Protein AF-0000000075965841 (afdb_homodimer)

Radius of gyration: 26.13 Å; Cα contacts (8 Å, |Δi|>4): 785; chains: 2; bounding box: 55×71×61 Å

Sequence (554 aa):
MKEPPGGSRPKDFFNLLATDGFYDHIVKETNAQAEEIFFHNPSPKARITQWKELAVGEFQIFLGLLFHMGTIRLNRLNDYWRKGKLFDLKCFSNFMARDRFQGILQALHFSRNPEENEPMPNDRLYKIRPLINLFHERMRTIYTPRKELCVDESRVLWRGRLIFRQFIKNKRHRYGLKVYMLTEPSGLVLKFIVYTGQADSEVVAQYNTFMGGIDLCDQLLSYYPCERKTMKWYKKLAIHIFQLMLINSFILYNMYSTRKISLYDFRLEIIDSLLPDMKEPPGGSRPKDFFNLLATDGFYDHIVKETNAQAEEIFFHNPSPKARITQWKELAVGEFQIFLGLLFHMGTIRLNRLNDYWRKGKLFDLKCFSNFMARDRFQGILQALHFSRNPEENEPMPNDRLYKIRPLINLFHERMRTIYTPRKELCVDESRVLWRGRLIFRQFIKNKRHRYGLKVYMLTEPSGLVLKFIVYTGQADSEVVAQYNTFMGGIDLCDQLLSYYPCERKTMKWYKKLAIHIFQLMLINSFILYNMYSTRKISLYDFRLEIIDSLLPD

Foldseek 3Di:
DLDDFPDLALQSLLCLQCDPVNLVQFLVQLQVQLVVVCVVDVDCPDLSVPDDRDDSLLVLLLLLVLQVCLVPPDQDLCQCVDDDDVGDNCVNCVFDHSSNSVSSQVSGWRADDDDPPDDDDPDPLRGQVNVQVSNLVSLVNHDDDDDDKAKDKDWDQALDPDPQFAQDPPDPSGTTWIKIFIAHLLLQTNHIDTDNVDCPVPVRPPGDHPVRNPVVVNVLCVSGPSADRPHDPSSNVSSVVSVSSQVNSLSVSCVPHPDHDDSVVSSVSNSVVSTDD/DLDDFPDLALQSLLCLQCDPVNLVQFLVQLQVQLVVVCVVDVDCPQLSVPDDRDDSLLVLLLLLVLQVCLVPPDQDLCQCVDDDDVGDNCVNCVFDHSSNSVSSQVSGWRADDDDPPDDDDPDPLRGQVNVQVSNLVSLVNHDDDDDAKAKDKDWDQALDPDPQFAQDPPDPSGTTWIKIFIAHLLLQTNHIDTCNVPCPVPVSPPGDHPVRNPVVVNVLCVSGPSADRPHDPSSNVSSVSSVSSQVNSLSVSCVPHPDHDDSVVSSVSNSVVSTDD

Secondary structure (DSSP, 8-state):
--S--SSSSHHHHHHHHS-HHHHHHHHHHHHHHHHHHHHH---TTSGGGG--PPPHHHHHHHHHHHHHHHHSB-SSGGGGG-BSSS-B-HHHHTTS-HHHHHHHHHH---SPPPPTTSPPPS-TTTTTHHHHHHHHHHHHHH----S--EEEEEEEE--S--TT-EE-TT-SS-EEEEEEEEE-TT--EEEEEE--SS---TGGGGS----HHHHHHHHHHHHS----TTS-HHHHHHHHHHHHHHHHHHHHHHHH-SS---HHHHHHHHHHHHS--/--S--SSSSHHHHHHHHS-HHHHHHHHHHHHHHHHHHHHH---TTSGGGG--PPPHHHHHHHHHHHHHHHHSB-SSGGGGG-BSSS-B-HHHHTTS-HHHHHHHHHH---SPPPPTTSPPPS-TTTTTHHHHHHHHHHHHHH----S--EEEEEEEE--S--TT-EE-TT-SS-EEEEEEEEE-TT--EEEEEE--SS---TGGGGS----HHHHHHHHHHHHS----TTS-HHHHHHHHHHHHHHHHHHHHHHHH-SS---HHHHHHHHHHHHS--

InterPro domains:
  IPR029526 PiggyBac transposable element-derived protein [PF13843] (10-200)

Solvent-accessible surface area (backbone atoms only — not comparable to full-atom values): 30794 Å² total; per-residue (Å²): 113,68,51,80,51,89,50,90,48,68,52,27,34,37,42,65,66,61,32,70,67,54,45,50,50,36,38,53,24,16,45,52,38,36,53,51,48,32,72,73,53,67,47,80,86,36,64,55,64,71,64,64,86,63,44,64,70,55,49,37,33,50,49,19,50,45,54,44,36,19,52,48,33,60,90,48,79,69,53,48,60,32,77,58,76,82,31,45,39,51,55,43,47,74,79,44,52,63,64,59,52,53,37,49,60,70,23,59,38,42,32,85,75,72,51,91,88,44,75,77,71,87,49,90,51,49,60,38,42,54,51,54,48,50,51,38,52,43,39,60,56,32,41,71,83,69,89,63,60,16,31,35,80,42,73,48,84,32,84,60,95,44,93,48,39,38,75,40,82,96,40,90,75,28,28,17,44,44,30,39,35,37,17,27,72,86,24,40,64,53,42,74,44,75,52,68,74,66,80,71,58,69,74,65,66,75,48,56,66,42,62,64,7,50,54,48,35,52,52,62,52,62,72,42,56,60,75,61,83,88,52,57,66,61,59,42,50,48,52,48,49,54,49,46,48,50,50,37,21,50,51,50,40,49,71,74,39,90,69,74,72,53,69,68,60,47,50,50,49,40,33,54,68,35,38,84,134,111,69,51,79,51,90,49,89,47,67,54,26,34,37,40,64,64,62,31,71,66,52,46,50,49,36,38,54,24,16,44,53,40,37,51,51,48,32,72,72,53,67,48,79,85,37,64,55,64,71,65,66,86,62,46,62,70,56,48,36,34,51,50,19,51,45,56,44,37,18,50,50,32,59,88,50,79,70,52,47,61,31,77,57,76,81,32,45,41,53,54,44,48,74,78,46,52,63,64,58,52,53,38,50,63,70,23,59,37,42,32,82,76,74,52,92,88,44,76,77,71,88,50,90,50,49,60,38,41,54,52,54,48,50,51,38,53,43,39,61,57,34,40,71,84,68,88,63,60,15,31,34,82,43,72,47,83,32,84,58,96,44,92,47,40,38,75,40,82,95,40,91,76,28,28,17,42,44,30,38,34,36,17,27,72,86,25,40,66,54,42,72,45,75,53,68,75,67,79,69,57,69,74,66,66,74,47,56,68,40,62,64,8,50,54,47,36,52,52,62,52,61,73,40,56,63,74,61,82,88,52,56,66,60,57,43,50,47,52,49,48,55,50,47,47,51,50,35,20,50,52,50,41,49,70,74,40,88,68,72,70,53,68,67,60,47,50,50,49,40,33,52,69,35,37,85,134

pLDDT: mean 81.38, std 17.44, range [35.22, 98.31]

Nearest PDB structures (foldseek):
  6x68-assembly1_C  TM=8.224E-01  e=6.409E-11  Trichoplusia ni
  6x68-assembly1_C  TM=8.155E-01  e=6.923E-11  Trichoplusia ni
  1mus-assembly1_A-2  TM=5.012E-01  e=1.831E+00  Escherichia coli

Structure (mmCIF, N/CA/C/O backbone):
data_AF-0000000075965841-model_v1
#
loop_
_entity.id
_entity.type
_entity.pdbx_description
1 polymer 'PiggyBac transposable element-derived protein domain-containing protein'
#
loop_
_atom_site.group_PDB
_atom_site.id
_atom_site.type_symbol
_atom_site.label_atom_id
_atom_site.label_alt_id
_atom_site.label_comp_id
_atom_site.label_asym_id
_atom_site.label_entity_id
_atom_site.label_seq_id
_atom_site.pdbx_PDB_ins_code
_atom_site.Cartn_x
_atom_site.Cartn_y
_atom_site.Cartn_z
_atom_site.occupancy
_atom_site.B_iso_or_equiv
_atom_site.auth_seq_id
_atom_site.auth_comp_id
_atom_site.auth_asym_id
_atom_site.auth_atom_id
_atom_site.pdbx_PDB_model_num
ATOM 1 N N . MET A 1 1 ? 22.891 -25.234 -8.875 1 85.88 1 MET A N 1
ATOM 2 C CA . MET A 1 1 ? 21.672 -25.344 -9.672 1 85.88 1 MET A CA 1
ATOM 3 C C . MET A 1 1 ? 21.719 -26.562 -10.562 1 85.88 1 MET A C 1
ATOM 5 O O . MET A 1 1 ? 22.719 -26.828 -11.227 1 85.88 1 MET A O 1
ATOM 9 N N . LYS A 1 2 ? 20.672 -27.406 -10.508 1 88.94 2 LYS A N 1
ATOM 10 C CA . LYS A 1 2 ? 20.578 -28.625 -11.305 1 88.94 2 LYS A CA 1
ATOM 11 C C . LYS A 1 2 ? 20.266 -28.312 -12.758 1 88.94 2 LYS A C 1
ATOM 13 O O . LYS A 1 2 ? 20.766 -28.984 -13.672 1 88.94 2 LYS A O 1
ATOM 18 N N . GLU A 1 3 ? 19.406 -27.359 -13.008 1 90.25 3 GLU A N 1
ATOM 19 C CA . GLU A 1 3 ? 18.984 -26.875 -14.328 1 90.25 3 GLU A CA 1
ATOM 20 C C . GLU A 1 3 ? 19.328 -25.406 -14.523 1 90.25 3 GLU A C 1
ATOM 22 O O . GLU A 1 3 ? 18.844 -24.547 -13.781 1 90.25 3 GLU A O 1
ATOM 27 N N . PRO A 1 4 ? 20.203 -25.156 -15.492 1 89.06 4 PRO A N 1
ATOM 28 C CA . PRO A 1 4 ? 20.562 -23.75 -15.711 1 89.06 4 PRO A CA 1
ATOM 29 C C . PRO A 1 4 ? 19.438 -22.953 -16.375 1 89.06 4 PRO A C 1
ATOM 31 O O . PRO A 1 4 ? 18.641 -23.5 -17.125 1 89.06 4 PRO A O 1
ATOM 34 N N . PRO A 1 5 ? 19.422 -21.672 -16.031 1 90.56 5 PRO A N 1
ATOM 35 C CA . PRO A 1 5 ? 18.438 -20.828 -16.703 1 90.56 5 PRO A CA 1
ATOM 36 C C . PRO A 1 5 ? 18.75 -20.625 -18.188 1 90.56 5 PRO A C 1
ATOM 38 O O . PRO A 1 5 ? 19.891 -20.828 -18.609 1 90.56 5 PRO A O 1
ATOM 41 N N . GLY A 1 6 ? 17.719 -20.406 -18.969 1 88.94 6 GLY A N 1
ATOM 42 C CA . GLY A 1 6 ? 17.891 -20.203 -20.406 1 88.94 6 GLY A CA 1
ATOM 43 C C . GLY A 1 6 ? 18.688 -18.969 -20.75 1 88.94 6 GLY A C 1
ATOM 44 O O . GLY A 1 6 ? 19.094 -18.781 -21.891 1 88.94 6 GLY A O 1
ATOM 45 N N . GLY A 1 7 ? 18.938 -18.078 -19.828 1 91.5 7 GLY A N 1
ATOM 46 C CA . GLY A 1 7 ? 19.672 -16.828 -20 1 91.5 7 GLY A CA 1
ATOM 47 C C . GLY A 1 7 ? 20.109 -16.234 -18.672 1 91.5 7 GLY A C 1
ATOM 48 O O . GLY A 1 7 ? 20.031 -16.875 -17.625 1 91.5 7 GLY A O 1
ATOM 49 N N . SER A 1 8 ? 20.641 -15.07 -18.812 1 91.88 8 SER A N 1
ATOM 50 C CA . SER A 1 8 ? 21.203 -14.445 -17.625 1 91.88 8 SER A CA 1
ATOM 51 C C . SER A 1 8 ? 20.312 -13.32 -17.109 1 91.88 8 SER A C 1
ATOM 53 O O . SER A 1 8 ? 20.672 -12.617 -16.172 1 91.88 8 SER A O 1
ATOM 55 N N . ARG A 1 9 ? 19.234 -13.203 -17.734 1 94.94 9 ARG A N 1
ATOM 56 C CA . ARG A 1 9 ? 18.328 -12.133 -17.328 1 94.94 9 ARG A CA 1
ATOM 57 C C . ARG A 1 9 ? 17.359 -12.609 -16.25 1 94.94 9 ARG A C 1
ATOM 59 O O . ARG A 1 9 ? 17.125 -13.805 -16.109 1 94.94 9 ARG A O 1
ATOM 66 N N . PRO A 1 10 ? 16.797 -11.695 -15.492 1 96.5 10 PRO A N 1
ATOM 67 C CA . PRO A 1 10 ? 15.859 -12.047 -14.414 1 96.5 10 PRO A CA 1
ATOM 68 C C . PRO A 1 10 ? 14.711 -12.93 -14.898 1 96.5 10 PRO A C 1
ATOM 70 O O . PRO A 1 10 ? 14.352 -13.906 -14.234 1 96.5 10 PRO A O 1
ATOM 73 N N . LYS A 1 11 ? 14.18 -12.602 -16.047 1 96.5 11 LYS A N 1
ATOM 74 C CA . LYS A 1 11 ? 13.055 -13.359 -16.578 1 96.5 11 LYS A CA 1
ATOM 75 C C . LYS A 1 11 ? 13.422 -14.828 -16.797 1 96.5 11 LYS A C 1
ATOM 77 O O . LYS A 1 11 ? 12.57 -15.711 -16.656 1 96.5 11 LYS A O 1
ATOM 82 N N . ASP A 1 12 ? 14.656 -15.109 -17.109 1 96.69 12 ASP A N 1
ATOM 83 C CA . ASP A 1 12 ? 15.109 -16.484 -17.328 1 96.69 12 ASP A CA 1
ATOM 84 C C . ASP A 1 12 ? 15.055 -17.297 -16.047 1 96.69 12 ASP A C 1
ATOM 86 O O . ASP A 1 12 ? 14.758 -18.484 -16.062 1 96.69 12 ASP A O 1
ATOM 90 N N . PHE A 1 13 ? 15.359 -16.641 -14.969 1 96.69 13 PHE A N 1
ATOM 91 C CA . PHE A 1 13 ? 15.312 -17.312 -13.68 1 96.69 13 PHE A CA 1
ATOM 92 C C . PHE A 1 13 ? 13.867 -17.547 -13.242 1 96.69 13 PHE A C 1
ATOM 94 O O . PHE A 1 13 ? 13.547 -18.578 -12.656 1 96.69 13 PHE A O 1
ATOM 101 N N . PHE A 1 14 ? 13.016 -16.578 -13.531 1 97.5 14 PHE A N 1
ATOM 102 C CA . PHE A 1 14 ? 11.602 -16.766 -13.227 1 97.5 14 PHE A CA 1
ATOM 103 C C . PHE A 1 14 ? 11.008 -17.906 -14.047 1 97.5 14 PHE A C 1
ATOM 105 O O . PHE A 1 14 ? 10.219 -18.703 -13.539 1 97.5 14 PHE A O 1
ATOM 112 N N . ASN A 1 15 ? 11.461 -18 -15.25 1 96.38 15 ASN A N 1
ATOM 113 C CA . ASN A 1 15 ? 10.977 -19.031 -16.156 1 96.38 15 ASN A CA 1
ATOM 114 C C . ASN A 1 15 ? 11.438 -20.422 -15.727 1 96.38 15 ASN A C 1
ATOM 116 O O . ASN A 1 15 ? 10.883 -21.422 -16.156 1 96.38 15 ASN A O 1
ATOM 120 N N . LEU A 1 16 ? 12.438 -20.453 -14.93 1 95.44 16 LEU A N 1
ATOM 121 C CA . LEU A 1 16 ? 12.844 -21.734 -14.367 1 95.44 16 LEU A CA 1
ATOM 122 C C . LEU A 1 16 ? 11.734 -22.328 -13.5 1 95.44 16 LEU A C 1
ATOM 124 O O . LEU A 1 16 ? 11.602 -23.547 -13.406 1 95.44 16 LEU A O 1
ATOM 128 N N . LEU A 1 17 ? 11.055 -21.453 -12.875 1 95.75 17 LEU A N 1
ATOM 129 C CA . LEU A 1 17 ? 9.984 -21.891 -11.992 1 95.75 17 LEU A CA 1
ATOM 130 C C . LEU A 1 17 ? 8.641 -21.891 -12.711 1 95.75 17 LEU A C 1
ATOM 132 O O . LEU A 1 17 ? 7.863 -22.844 -12.609 1 95.75 17 LEU A O 1
ATOM 136 N N . ALA A 1 18 ? 8.359 -20.797 -13.375 1 96.75 18 ALA A N 1
ATOM 137 C CA . ALA A 1 18 ? 7.133 -20.672 -14.148 1 96.75 18 ALA A CA 1
ATOM 138 C C . ALA A 1 18 ? 7.289 -21.312 -15.531 1 96.75 18 ALA A C 1
ATOM 140 O O . ALA A 1 18 ? 7.344 -20.609 -16.547 1 96.75 18 ALA A O 1
ATOM 141 N N . THR A 1 19 ? 7.215 -22.562 -15.578 1 96.31 19 THR A N 1
ATOM 142 C CA . THR A 1 19 ? 7.441 -23.328 -16.797 1 96.31 19 THR A CA 1
ATOM 143 C C . THR A 1 19 ? 6.188 -23.344 -17.672 1 96.31 19 THR A C 1
ATOM 145 O O . THR A 1 19 ? 5.121 -22.891 -17.25 1 96.31 19 THR A O 1
ATOM 148 N N . ASP A 1 20 ? 6.34 -23.891 -18.906 1 95.44 20 ASP A N 1
ATOM 149 C CA . ASP A 1 20 ? 5.191 -24.047 -19.797 1 95.44 20 ASP A CA 1
ATOM 150 C C . ASP A 1 20 ? 4.137 -24.969 -19.172 1 95.44 20 ASP A C 1
ATOM 152 O O . ASP A 1 20 ? 2.938 -24.719 -19.328 1 95.44 20 ASP A O 1
ATOM 156 N N . GLY A 1 21 ? 4.648 -25.984 -18.531 1 95.25 21 GLY A N 1
ATOM 157 C CA . GLY A 1 21 ? 3.729 -26.891 -17.844 1 95.25 21 GLY A CA 1
ATOM 158 C C . GLY A 1 21 ? 2.916 -26.203 -16.766 1 95.25 21 GLY A C 1
ATOM 159 O O . GLY A 1 21 ? 1.727 -26.484 -16.609 1 95.25 21 GLY A O 1
ATOM 160 N N . PHE A 1 22 ? 3.572 -25.328 -16.078 1 96.5 22 PHE A N 1
ATOM 161 C CA . PHE A 1 22 ? 2.92 -24.516 -15.047 1 96.5 22 PHE A CA 1
ATOM 162 C C . PHE A 1 22 ? 1.78 -23.703 -15.641 1 96.5 22 PHE A C 1
ATOM 164 O O . PHE A 1 22 ? 0.647 -23.766 -15.164 1 96.5 22 PHE A O 1
ATOM 171 N N . TYR A 1 23 ? 2.027 -22.969 -16.703 1 97.88 23 TYR A N 1
ATOM 172 C CA . TYR A 1 23 ? 1.027 -22.125 -17.328 1 97.88 23 TYR A CA 1
ATOM 173 C C . TYR A 1 23 ? -0.099 -22.953 -17.938 1 97.88 23 TYR A C 1
ATOM 175 O O . TYR A 1 23 ? -1.277 -22.641 -17.75 1 97.88 23 TYR A O 1
ATOM 183 N N . ASP A 1 24 ? 0.295 -24.016 -18.547 1 97.56 24 ASP A N 1
ATOM 184 C CA . ASP A 1 24 ? -0.688 -24.859 -19.219 1 97.56 24 ASP A CA 1
ATOM 185 C C . ASP A 1 24 ? -1.678 -25.453 -18.219 1 97.56 24 ASP A C 1
ATOM 187 O O . ASP A 1 24 ? -2.885 -25.469 -18.469 1 97.56 24 ASP A O 1
ATOM 191 N N . HIS A 1 25 ? -1.136 -25.875 -17.172 1 97.62 25 HIS A N 1
ATOM 192 C CA . HIS A 1 25 ? -1.976 -26.5 -16.156 1 97.62 25 HIS A CA 1
ATOM 193 C C . HIS A 1 25 ? -2.998 -25.5 -15.602 1 97.62 25 HIS A C 1
ATOM 195 O O . HIS A 1 25 ? -4.191 -25.812 -15.531 1 97.62 25 HIS A O 1
ATOM 201 N N . ILE A 1 26 ? -2.576 -24.359 -15.266 1 97.81 26 ILE A N 1
ATOM 202 C CA . ILE A 1 26 ? -3.443 -23.375 -14.641 1 97.81 26 ILE A CA 1
ATOM 203 C C . ILE A 1 26 ? -4.5 -22.906 -15.641 1 97.81 26 ILE A C 1
ATOM 205 O O . ILE A 1 26 ? -5.68 -22.781 -15.297 1 97.81 26 ILE A O 1
ATOM 209 N N . VAL A 1 27 ? -4.07 -22.672 -16.828 1 98.12 27 VAL A N 1
ATOM 210 C CA . VAL A 1 27 ? -4.98 -22.203 -17.875 1 98.12 27 VAL A CA 1
ATOM 211 C C . VAL A 1 27 ? -6.059 -23.25 -18.125 1 98.12 27 VAL A C 1
ATOM 213 O O . VAL A 1 27 ? -7.246 -22.922 -18.234 1 98.12 27 VAL A O 1
ATOM 216 N N . LYS A 1 28 ? -5.66 -24.5 -18.188 1 97.56 28 LYS A N 1
ATOM 217 C CA . LYS A 1 28 ? -6.598 -25.594 -18.422 1 97.56 28 LYS A CA 1
ATOM 218 C C . LYS A 1 28 ? -7.648 -25.672 -17.328 1 97.56 28 LYS A C 1
ATOM 220 O O . LYS A 1 28 ? -8.844 -25.703 -17.609 1 97.56 28 LYS A O 1
ATOM 225 N N . GLU A 1 29 ? -7.195 -25.641 -16.109 1 97.25 29 GLU A N 1
ATOM 226 C CA . GLU A 1 29 ? -8.109 -25.766 -14.969 1 97.25 29 GLU A CA 1
ATOM 227 C C . GLU A 1 29 ? -8.977 -24.531 -14.812 1 97.25 29 GLU A C 1
ATOM 229 O O . GLU A 1 29 ? -10.133 -24.625 -14.391 1 97.25 29 GLU A O 1
ATOM 234 N N . THR A 1 30 ? -8.43 -23.406 -15.094 1 97.12 30 THR A N 1
ATOM 235 C CA . THR A 1 30 ? -9.195 -22.156 -15 1 97.12 30 THR A CA 1
ATOM 236 C C . THR A 1 30 ? -10.312 -22.141 -16.031 1 97.12 30 THR A C 1
ATOM 238 O O . THR A 1 30 ? -11.438 -21.734 -15.734 1 97.12 30 THR A O 1
ATOM 241 N N . ASN A 1 31 ? -9.969 -22.531 -17.25 1 96.88 31 ASN A N 1
ATOM 242 C CA . ASN A 1 31 ? -10.992 -22.609 -18.281 1 96.88 31 ASN A CA 1
ATOM 243 C C . ASN A 1 31 ? -12.094 -23.609 -17.906 1 96.88 31 ASN A C 1
ATOM 245 O O . ASN A 1 31 ? -13.273 -23.344 -18.125 1 96.88 31 ASN A O 1
ATOM 249 N N . ALA A 1 32 ? -11.719 -24.734 -17.359 1 95.38 32 ALA A N 1
ATOM 250 C CA . ALA A 1 32 ? -12.695 -25.719 -16.906 1 95.38 32 ALA A CA 1
ATOM 251 C C . ALA A 1 32 ? -13.602 -25.141 -15.828 1 95.38 32 ALA A C 1
ATOM 253 O O . ALA A 1 32 ? -14.812 -25.359 -15.836 1 95.38 32 ALA A O 1
ATOM 254 N N . GLN A 1 33 ? -13.031 -24.422 -14.945 1 94 33 GLN A N 1
ATOM 255 C CA . GLN A 1 33 ? -13.797 -23.812 -13.867 1 94 33 GLN A CA 1
ATOM 256 C C . GLN A 1 33 ? -14.758 -22.75 -14.406 1 94 33 GLN A C 1
ATOM 258 O O . GLN A 1 33 ? -15.875 -22.625 -13.914 1 94 33 GLN A O 1
ATOM 263 N N . ALA A 1 34 ? -14.289 -21.984 -15.312 1 93.94 34 ALA A N 1
ATOM 264 C CA . ALA A 1 34 ? -15.156 -20.984 -15.922 1 93.94 34 ALA A CA 1
ATOM 265 C C . ALA A 1 34 ? -16.406 -21.625 -16.516 1 93.94 34 ALA A C 1
ATOM 267 O O . ALA A 1 34 ? -17.516 -21.078 -16.359 1 93.94 34 ALA A O 1
ATOM 268 N N . GLU A 1 35 ? -16.219 -22.688 -17.141 1 91.25 35 GLU A N 1
ATOM 269 C CA . GLU A 1 35 ? -17.359 -23.438 -17.703 1 91.25 35 GLU A CA 1
ATOM 270 C C . GLU A 1 35 ? -18.312 -23.891 -16.609 1 91.25 35 GLU A C 1
ATOM 272 O O . GLU A 1 35 ? -19.531 -23.812 -16.766 1 91.25 35 GLU A O 1
ATOM 277 N N . GLU A 1 36 ? -17.75 -24.328 -15.586 1 89.69 36 GLU A N 1
ATOM 278 C CA . GLU A 1 36 ? -18.562 -24.781 -14.461 1 89.69 36 GLU A CA 1
ATOM 279 C C . GLU A 1 36 ? -19.391 -23.656 -13.867 1 89.69 36 GLU A C 1
ATOM 281 O O . GLU A 1 36 ? -20.562 -23.828 -13.547 1 89.69 36 GLU A O 1
ATOM 286 N N . ILE A 1 37 ? -18.719 -22.578 -13.688 1 88.75 37 ILE A N 1
ATOM 287 C CA . ILE A 1 37 ? -19.406 -21.406 -13.133 1 88.75 37 ILE A CA 1
ATOM 288 C C . ILE A 1 37 ? -20.531 -20.984 -14.062 1 88.75 37 ILE A C 1
ATOM 290 O O . ILE A 1 37 ? -21.625 -20.656 -13.609 1 88.75 37 ILE A O 1
ATOM 294 N N . PHE A 1 38 ? -20.234 -20.984 -15.305 1 85.19 38 PHE A N 1
ATOM 295 C CA . PHE A 1 38 ? -21.219 -20.594 -16.297 1 85.19 38 PHE A CA 1
ATOM 296 C C . PHE A 1 38 ? -22.438 -21.516 -16.234 1 85.19 38 PHE A C 1
ATOM 298 O O . PHE A 1 38 ? -23.578 -21.047 -16.312 1 85.19 38 PHE A O 1
ATOM 305 N N . PHE A 1 39 ? -22.203 -22.719 -16.094 1 83.19 39 PHE A N 1
ATOM 306 C CA . PHE A 1 39 ? -23.281 -23.703 -16.078 1 83.19 39 PHE A CA 1
ATOM 307 C C . PHE A 1 39 ? -24.156 -23.531 -14.844 1 83.19 39 PHE A C 1
ATOM 309 O O . PHE A 1 39 ? -25.375 -23.734 -14.906 1 83.19 39 PHE A O 1
ATOM 316 N N . HIS A 1 40 ? -23.594 -23.094 -13.742 1 81.62 40 HIS A N 1
ATOM 317 C CA . HIS A 1 40 ? -24.344 -23 -12.492 1 81.62 40 HIS A CA 1
ATOM 318 C C . HIS A 1 40 ? -24.969 -21.625 -12.328 1 81.62 40 HIS A C 1
ATOM 320 O O . HIS A 1 40 ? -25.906 -21.438 -11.539 1 81.62 40 HIS A O 1
ATOM 326 N N . ASN A 1 41 ? -24.391 -20.578 -12.75 1 72.94 41 ASN A N 1
ATOM 327 C CA . ASN A 1 41 ? -24.953 -19.234 -12.617 1 72.94 41 ASN A CA 1
ATOM 328 C C . ASN A 1 41 ? -25.062 -18.547 -13.969 1 72.94 41 ASN A C 1
ATOM 330 O O . ASN A 1 41 ? -24.219 -17.719 -14.32 1 72.94 41 ASN A O 1
ATOM 334 N N . PRO A 1 42 ? -26.141 -18.812 -14.664 1 66.12 42 PRO A N 1
ATOM 335 C CA . PRO A 1 42 ? -26.266 -18.375 -16.062 1 66.12 42 PRO A CA 1
ATOM 336 C C . PRO A 1 42 ? -26.781 -16.953 -16.203 1 66.12 42 PRO A C 1
ATOM 338 O O . PRO A 1 42 ? -27.125 -16.516 -17.297 1 66.12 42 PRO A O 1
ATOM 341 N N . SER A 1 43 ? -26.609 -16.172 -15.102 1 75 43 SER A N 1
ATOM 342 C CA . SER A 1 43 ? -27.156 -14.844 -15.328 1 75 43 SER A CA 1
ATOM 343 C C . SER A 1 43 ? -26.469 -14.148 -16.484 1 75 43 SER A C 1
ATOM 345 O O . SER A 1 43 ? -25.234 -14.188 -16.609 1 75 43 SER A O 1
ATOM 347 N N . PRO A 1 44 ? -27.266 -13.609 -17.359 1 71.38 44 PRO A N 1
ATOM 348 C CA . PRO A 1 44 ? -26.703 -12.961 -18.547 1 71.38 44 PRO A CA 1
ATOM 349 C C . PRO A 1 44 ? -25.781 -11.789 -18.188 1 71.38 44 PRO A C 1
ATOM 351 O O . PRO A 1 44 ? -24.906 -11.414 -18.969 1 71.38 44 PRO A O 1
ATOM 354 N N . LYS A 1 45 ? -25.984 -11.25 -17.031 1 69.75 45 LYS A N 1
ATOM 355 C CA . LYS A 1 45 ? -25.219 -10.07 -16.641 1 69.75 45 LYS A CA 1
ATOM 356 C C . LYS A 1 45 ? -23.938 -10.461 -15.922 1 69.75 45 LYS A C 1
ATOM 358 O O . LYS A 1 45 ? -23.094 -9.609 -15.648 1 69.75 45 LYS A O 1
ATOM 363 N N . ALA A 1 46 ? -23.797 -11.766 -15.812 1 76.75 46 ALA A N 1
ATOM 364 C CA . ALA A 1 46 ? -22.609 -12.227 -15.078 1 76.75 46 ALA A CA 1
ATOM 365 C C . ALA A 1 46 ? -21.375 -12.164 -15.961 1 76.75 46 ALA A C 1
ATOM 367 O O . ALA A 1 46 ? -21.438 -12.43 -17.156 1 76.75 46 ALA A O 1
ATOM 368 N N . ARG A 1 47 ? -20.281 -11.719 -15.445 1 76 47 ARG A N 1
ATOM 369 C CA . ARG A 1 47 ? -19 -11.617 -16.156 1 76 47 ARG A CA 1
ATOM 370 C C . ARG A 1 47 ? -18.656 -12.938 -16.844 1 76 47 ARG A C 1
ATOM 372 O O . ARG A 1 47 ? -18.125 -12.945 -17.953 1 76 47 ARG A O 1
ATOM 379 N N . ILE A 1 48 ? -19.094 -13.953 -16.25 1 81.94 48 ILE A N 1
ATOM 380 C CA . ILE A 1 48 ? -18.719 -15.281 -16.719 1 81.94 48 ILE A CA 1
ATOM 381 C C . ILE A 1 48 ? -19.469 -15.609 -18 1 81.94 48 ILE A C 1
ATOM 383 O O . ILE A 1 48 ? -19.047 -16.484 -18.766 1 81.94 48 ILE A O 1
ATOM 387 N N . THR A 1 49 ? -20.547 -14.953 -18.219 1 81.38 49 THR A N 1
ATOM 388 C CA . THR A 1 49 ? -21.359 -15.211 -19.406 1 81.38 49 THR A CA 1
ATOM 389 C C . THR A 1 49 ? -20.609 -14.789 -20.672 1 81.38 49 THR A C 1
ATOM 391 O O . THR A 1 49 ? -20.812 -15.359 -21.734 1 81.38 49 THR A O 1
ATOM 394 N N . GLN A 1 50 ? -19.703 -13.859 -20.562 1 83.56 50 GLN A N 1
ATOM 395 C CA . GLN A 1 50 ? -18.906 -13.383 -21.703 1 83.56 50 GLN A CA 1
ATOM 396 C C . GLN A 1 50 ? -17.516 -13.992 -21.688 1 83.56 50 GLN A C 1
ATOM 398 O O . GLN A 1 50 ? -16.578 -13.438 -22.281 1 83.56 50 GLN A O 1
ATOM 403 N N . TRP A 1 51 ? -17.453 -15.172 -21.141 1 91.69 51 TRP A N 1
ATOM 404 C CA . TRP A 1 51 ? -16.141 -15.797 -20.984 1 91.69 51 TRP A CA 1
ATOM 405 C C . TRP A 1 51 ? -15.547 -16.172 -22.328 1 91.69 51 TRP A C 1
ATOM 407 O O . TRP A 1 51 ? -16.234 -16.75 -23.188 1 91.69 51 TRP A O 1
ATOM 417 N N . LYS A 1 52 ? -14.359 -15.766 -22.531 1 93.31 52 LYS A N 1
ATOM 418 C CA . LYS A 1 52 ? -13.508 -16.219 -23.609 1 93.31 52 LYS A CA 1
ATOM 419 C C . LYS A 1 52 ? -12.375 -17.109 -23.094 1 93.31 52 LYS A C 1
ATOM 421 O O . LYS A 1 52 ? -11.758 -16.797 -22.078 1 93.31 52 LYS A O 1
ATOM 426 N N . GLU A 1 53 ? -12.18 -18.203 -23.844 1 96 53 GLU A N 1
ATOM 427 C CA . GLU A 1 53 ? -11.156 -19.141 -23.391 1 96 53 GLU A CA 1
ATOM 428 C C . GLU A 1 53 ? -9.844 -18.422 -23.094 1 96 53 GLU A C 1
ATOM 430 O O . GLU A 1 53 ? -9.367 -17.625 -23.906 1 96 53 GLU A O 1
ATOM 435 N N . LEU A 1 54 ? -9.375 -18.719 -21.969 1 97.81 54 LEU A N 1
ATOM 436 C CA . LEU A 1 54 ? -8.133 -18.094 -21.5 1 97.81 54 LEU A CA 1
ATOM 437 C C . LEU A 1 54 ? -6.93 -18.734 -22.188 1 97.81 54 LEU A C 1
ATOM 439 O O . LEU A 1 54 ? -6.801 -19.953 -22.234 1 97.81 54 LEU A O 1
ATOM 443 N N . ALA A 1 55 ? -6.098 -17.906 -22.75 1 98.12 55 ALA A N 1
ATOM 444 C CA . ALA A 1 55 ? -4.852 -18.359 -23.359 1 98.12 55 ALA A CA 1
ATOM 445 C C . ALA A 1 55 ? -3.67 -18.141 -22.422 1 98.12 55 ALA A C 1
ATOM 447 O O . ALA A 1 55 ? -3.756 -17.359 -21.484 1 98.12 55 ALA A O 1
ATOM 448 N N . VAL A 1 56 ? -2.592 -18.844 -22.734 1 97.88 56 VAL A N 1
ATOM 449 C CA . VAL A 1 56 ? -1.399 -18.766 -21.891 1 97.88 56 VAL A CA 1
ATOM 450 C C . VAL A 1 56 ? -0.877 -17.344 -21.859 1 97.88 56 VAL A C 1
ATOM 452 O O . VAL A 1 56 ? -0.55 -16.812 -20.797 1 97.88 56 VAL A O 1
ATOM 455 N N . GLY A 1 57 ? -0.808 -16.734 -23.016 1 97.56 57 GLY A N 1
ATOM 456 C CA . GLY A 1 57 ? -0.345 -15.359 -23.094 1 97.56 57 GLY A CA 1
ATOM 457 C C . GLY A 1 57 ? -1.178 -14.406 -22.25 1 97.56 57 GLY A C 1
ATOM 458 O O . GLY A 1 57 ? -0.638 -13.516 -21.594 1 97.56 57 GLY A O 1
ATOM 459 N N . GLU A 1 58 ? -2.434 -14.609 -22.297 1 97.56 58 GLU A N 1
ATOM 460 C CA . GLU A 1 58 ? -3.34 -13.773 -21.516 1 97.56 58 GLU A CA 1
ATOM 461 C C . GLU A 1 58 ? -3.156 -14.008 -20.016 1 97.56 58 GLU A C 1
ATOM 463 O O . GLU A 1 58 ? -3.244 -13.07 -19.219 1 97.56 58 GLU A O 1
ATOM 468 N N . PHE A 1 59 ? -2.949 -15.242 -19.672 1 98.31 59 PHE A N 1
ATOM 469 C CA . PHE A 1 59 ? -2.709 -15.539 -18.25 1 98.31 59 PHE A CA 1
ATOM 470 C C . PHE A 1 59 ? -1.426 -14.867 -17.781 1 98.31 59 PHE A C 1
ATOM 472 O O . PHE A 1 59 ? -1.356 -14.391 -16.641 1 98.31 59 PHE A O 1
ATOM 479 N N . GLN A 1 60 ? -0.434 -14.891 -18.594 1 98.25 60 GLN A N 1
ATOM 480 C CA . GLN A 1 60 ? 0.81 -14.219 -18.234 1 98.25 60 GLN A CA 1
ATOM 481 C C . GLN A 1 60 ? 0.576 -12.727 -17.984 1 98.25 60 GLN A C 1
ATOM 483 O O . GLN A 1 60 ? 1.134 -12.164 -17.031 1 98.25 60 GLN A O 1
ATOM 488 N N . ILE A 1 61 ? -0.233 -12.102 -18.812 1 98.31 61 ILE A N 1
ATOM 489 C CA . ILE A 1 61 ? -0.592 -10.703 -18.609 1 98.31 61 ILE A CA 1
ATOM 490 C C . ILE A 1 61 ? -1.302 -10.547 -17.266 1 98.31 61 ILE A C 1
ATOM 492 O O . ILE A 1 61 ? -0.978 -9.641 -16.5 1 98.31 61 ILE A O 1
ATOM 496 N N . PHE A 1 62 ? -2.215 -11.453 -17.016 1 97.88 62 PHE A N 1
ATOM 497 C CA . PHE A 1 62 ? -2.945 -11.461 -15.758 1 97.88 62 PHE A CA 1
ATOM 498 C C . PHE A 1 62 ? -1.987 -11.547 -14.578 1 97.88 62 PHE A C 1
ATOM 500 O O . PHE A 1 62 ? -2.105 -10.781 -13.617 1 97.88 62 PHE A O 1
ATOM 507 N N . LEU A 1 63 ? -1.067 -12.422 -14.688 1 97.31 63 LEU A N 1
ATOM 508 C CA . LEU A 1 63 ? -0.081 -12.641 -13.633 1 97.31 63 LEU A CA 1
ATOM 509 C C . LEU A 1 63 ? 0.787 -11.398 -13.438 1 97.31 63 LEU A C 1
ATOM 511 O O . LEU A 1 63 ? 1.066 -11.008 -12.305 1 97.31 63 LEU A O 1
ATOM 515 N N . GLY A 1 64 ? 1.219 -10.852 -14.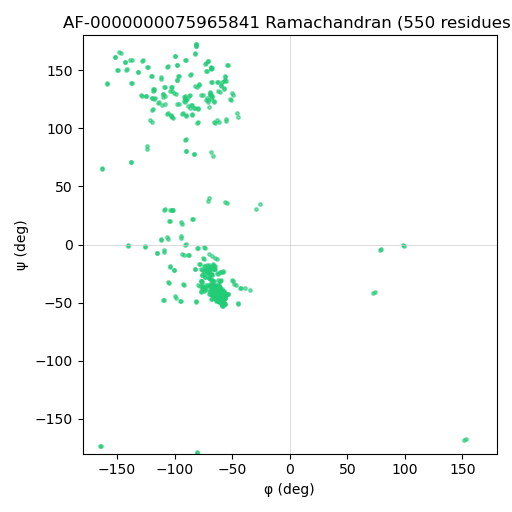523 1 97.5 64 GLY A N 1
ATOM 516 C CA . GLY A 1 64 ? 1.974 -9.609 -14.461 1 97.5 64 GLY A CA 1
ATOM 517 C C . GLY A 1 64 ? 1.229 -8.492 -13.75 1 97.5 64 GLY A C 1
ATOM 518 O O . GLY A 1 64 ? 1.8 -7.793 -12.906 1 97.5 64 GLY A O 1
ATOM 519 N N . LEU A 1 65 ? -0.016 -8.328 -14.086 1 97.12 65 LEU A N 1
ATOM 520 C CA . LEU A 1 65 ? -0.839 -7.309 -13.453 1 97.12 65 LEU A CA 1
ATOM 521 C C . LEU A 1 65 ? -1.029 -7.609 -11.969 1 97.12 65 LEU A C 1
ATOM 523 O O . LEU A 1 65 ? -1.006 -6.695 -11.133 1 97.12 65 LEU A O 1
ATOM 527 N N . LEU A 1 66 ? -1.217 -8.852 -11.695 1 95.38 66 LEU A N 1
ATOM 528 C CA . LEU A 1 66 ? -1.351 -9.273 -10.305 1 95.38 66 LEU A CA 1
ATOM 529 C C . LEU A 1 66 ? -0.116 -8.883 -9.5 1 95.38 66 LEU A C 1
ATOM 531 O O . LEU A 1 66 ? -0.234 -8.305 -8.422 1 95.38 66 LEU A O 1
ATOM 535 N N . PHE A 1 67 ? 1.043 -9.18 -10.023 1 94.62 67 PHE A N 1
ATOM 536 C CA . PHE A 1 67 ? 2.289 -8.797 -9.367 1 94.62 67 PHE A CA 1
ATOM 537 C C . PHE A 1 67 ? 2.398 -7.281 -9.242 1 94.62 67 PHE A C 1
ATOM 539 O O . PHE A 1 67 ? 2.861 -6.77 -8.227 1 94.62 67 PHE A O 1
ATOM 546 N N . HIS A 1 68 ? 1.958 -6.621 -10.289 1 95.5 68 HIS A N 1
ATOM 547 C CA . HIS A 1 68 ? 2.1 -5.172 -10.328 1 95.5 68 HIS A CA 1
ATOM 548 C C . HIS A 1 68 ? 1.203 -4.504 -9.289 1 95.5 68 HIS A C 1
ATOM 550 O O . HIS A 1 68 ? 1.5 -3.4 -8.82 1 95.5 68 HIS A O 1
ATOM 556 N N . MET A 1 69 ? 0.131 -5.176 -8.922 1 93 69 MET A N 1
ATOM 557 C CA . MET A 1 69 ? -0.742 -4.664 -7.875 1 93 69 MET A CA 1
ATOM 558 C C . MET A 1 69 ? -0.016 -4.629 -6.531 1 93 69 MET A C 1
ATOM 560 O O . MET A 1 69 ? -0.402 -3.883 -5.629 1 93 69 MET A O 1
ATOM 564 N N . GLY A 1 70 ? 1.008 -5.402 -6.41 1 89.25 70 GLY A N 1
ATOM 565 C CA . GLY A 1 70 ? 1.857 -5.32 -5.23 1 89.25 70 GLY A CA 1
ATOM 566 C C . GLY A 1 70 ? 2.783 -4.121 -5.246 1 89.25 70 GLY A C 1
ATOM 567 O O . GLY A 1 70 ? 3.211 -3.645 -4.191 1 89.25 70 GLY A O 1
ATOM 568 N N . THR A 1 71 ? 3.096 -3.654 -6.438 1 90.56 71 THR A N 1
ATOM 569 C CA . THR A 1 71 ? 3.955 -2.486 -6.605 1 90.56 71 THR A CA 1
ATOM 570 C C . THR A 1 71 ? 3.156 -1.198 -6.426 1 90.56 71 THR A C 1
ATOM 572 O O . THR A 1 71 ? 3.617 -0.265 -5.762 1 90.56 71 THR A O 1
ATOM 575 N N . ILE A 1 72 ? 2.061 -1.2 -7.121 1 92.88 72 ILE A N 1
ATOM 576 C CA . ILE A 1 72 ? 1.081 -0.13 -6.973 1 92.88 72 ILE A CA 1
ATOM 577 C C . ILE A 1 72 ? -0.134 -0.644 -6.203 1 92.88 72 ILE A C 1
ATOM 579 O O . ILE A 1 72 ? -0.955 -1.385 -6.75 1 92.88 72 ILE A O 1
ATOM 583 N N . ARG A 1 73 ? -0.323 -0.179 -5.07 1 90.12 73 ARG A N 1
ATOM 584 C CA . ARG A 1 73 ? -1.349 -0.767 -4.215 1 90.12 73 ARG A CA 1
ATOM 585 C C . ARG A 1 73 ? -2.543 0.171 -4.07 1 90.12 73 ARG A C 1
ATOM 587 O O . ARG A 1 73 ? -2.375 1.351 -3.752 1 90.12 73 ARG A O 1
ATOM 594 N N . LEU A 1 74 ? -3.645 -0.398 -4.344 1 89.94 74 LEU A N 1
ATOM 595 C CA . LEU A 1 74 ? -4.918 0.288 -4.148 1 89.94 74 LEU A CA 1
ATOM 596 C C . LEU A 1 74 ? -5.832 -0.518 -3.23 1 89.94 74 LEU A C 1
ATOM 598 O O . LEU A 1 74 ? -5.703 -1.74 -3.137 1 89.94 74 LEU A O 1
ATOM 602 N N . ASN A 1 75 ? -6.707 0.157 -2.555 1 79.94 75 ASN A N 1
ATOM 603 C CA . ASN A 1 75 ? -7.613 -0.514 -1.629 1 79.94 75 ASN A CA 1
ATOM 604 C C . ASN A 1 75 ? -8.727 -1.253 -2.369 1 79.94 75 ASN A C 1
ATOM 606 O O . ASN A 1 75 ? -9.133 -2.34 -1.958 1 79.94 75 ASN A O 1
ATOM 610 N N . ARG A 1 76 ? -9.164 -0.635 -3.428 1 86.38 76 ARG A N 1
ATOM 611 C CA . ARG A 1 76 ? -10.258 -1.241 -4.188 1 86.38 76 ARG A CA 1
ATOM 612 C C . ARG A 1 76 ? -9.766 -1.751 -5.539 1 86.38 76 ARG A C 1
ATOM 614 O O . ARG A 1 76 ? -9.117 -1.016 -6.289 1 86.38 76 ARG A O 1
ATOM 621 N N . LEU A 1 77 ? -10.094 -2.996 -5.809 1 90.06 77 LEU A N 1
ATOM 622 C CA . LEU A 1 77 ? -9.648 -3.637 -7.039 1 90.06 77 LEU A CA 1
ATOM 623 C C . LEU A 1 77 ? -10.125 -2.854 -8.258 1 90.06 77 LEU A C 1
ATOM 625 O O . LEU A 1 77 ? -9.359 -2.631 -9.195 1 90.06 77 LEU A O 1
ATOM 629 N N . ASN A 1 78 ? -11.32 -2.35 -8.258 1 92 78 ASN A N 1
ATOM 630 C CA . ASN A 1 78 ? -11.906 -1.654 -9.406 1 92 78 ASN A CA 1
ATOM 631 C C . ASN A 1 78 ? -11.172 -0.352 -9.703 1 92 78 ASN A C 1
ATOM 633 O O . ASN A 1 78 ? -11.203 0.139 -10.836 1 92 78 ASN A O 1
ATOM 637 N N . ASP A 1 79 ? -10.492 0.17 -8.766 1 93.56 79 ASP A N 1
ATOM 638 C CA . ASP A 1 79 ? -9.867 1.485 -8.898 1 93.56 79 ASP A CA 1
ATOM 639 C C . ASP A 1 79 ? -8.648 1.424 -9.812 1 93.56 79 ASP A C 1
ATOM 641 O O . ASP A 1 79 ? -8.188 2.451 -10.312 1 93.56 79 ASP A O 1
ATOM 645 N N . TYR A 1 80 ? -8.141 0.22 -10.016 1 94.81 80 TYR A N 1
ATOM 646 C CA . TYR A 1 80 ? -7.02 0.079 -10.938 1 94.81 80 TYR A CA 1
ATOM 647 C C . TYR A 1 80 ? -7.426 0.484 -12.352 1 94.81 80 TYR A C 1
ATOM 649 O O . TYR A 1 80 ? -6.578 0.884 -13.156 1 94.81 80 TYR A O 1
ATOM 657 N N . TRP A 1 81 ? -8.688 0.407 -12.672 1 95.62 81 TRP A N 1
ATOM 658 C CA . TRP A 1 81 ? -9.172 0.713 -14.016 1 95.62 81 TRP A CA 1
ATOM 659 C C . TRP A 1 81 ? -10.016 1.979 -14.008 1 95.62 81 TRP A C 1
ATOM 661 O O . TRP A 1 81 ? -10.648 2.311 -15.016 1 95.62 81 TRP A O 1
ATOM 671 N N . ARG A 1 82 ? -10.07 2.574 -12.859 1 93.38 82 ARG A N 1
ATOM 672 C CA . ARG A 1 82 ? -10.836 3.807 -12.75 1 93.38 82 ARG A CA 1
ATOM 673 C C . ARG A 1 82 ? -10.188 4.938 -13.539 1 93.38 82 ARG A C 1
ATOM 675 O O . ARG A 1 82 ? -8.961 5.055 -13.562 1 93.38 82 ARG A O 1
ATOM 682 N N . LYS A 1 83 ? -11.039 5.703 -14.188 1 91.69 83 LYS A N 1
ATOM 683 C CA . LYS A 1 83 ? -10.562 6.859 -14.945 1 91.69 83 LYS A CA 1
ATOM 684 C C . LYS A 1 83 ? -11.016 8.164 -14.289 1 91.69 83 LYS A C 1
ATOM 686 O O . LYS A 1 83 ? -12.117 8.25 -13.75 1 91.69 83 LYS A O 1
ATOM 691 N N . GLY A 1 84 ? -10.086 9.195 -14.367 1 90.12 84 GLY A N 1
ATOM 692 C CA . GLY A 1 84 ? -10.445 10.492 -13.812 1 90.12 84 GLY A CA 1
ATOM 693 C C . GLY A 1 84 ? -9.242 11.281 -13.328 1 90.12 84 GLY A C 1
ATOM 694 O O . GLY A 1 84 ? -8.102 10.883 -13.547 1 90.12 84 GLY A O 1
ATOM 695 N N . LYS A 1 85 ? -9.602 12.336 -12.609 1 91.25 85 LYS A N 1
ATOM 696 C CA . LYS A 1 85 ? -8.633 13.289 -12.094 1 91.25 85 LYS A CA 1
ATOM 697 C C . LYS A 1 85 ? -7.688 12.625 -11.094 1 91.25 85 LYS A C 1
ATOM 699 O O . LYS A 1 85 ? -6.477 12.859 -11.125 1 91.25 85 LYS A O 1
ATOM 704 N N . LEU A 1 86 ? -8.234 11.758 -10.32 1 94.25 86 LEU A N 1
ATOM 705 C CA . LEU A 1 86 ? -7.477 11.195 -9.203 1 94.25 86 LEU A CA 1
ATOM 706 C C . LEU A 1 86 ? -6.941 9.812 -9.555 1 94.25 86 LEU A C 1
ATOM 708 O O . LEU A 1 86 ? -6.043 9.297 -8.891 1 94.25 86 LEU A O 1
ATOM 712 N N . PHE A 1 87 ? -7.582 9.211 -10.523 1 93.62 87 PHE A N 1
ATOM 713 C CA . PHE A 1 87 ? -7.18 7.867 -10.922 1 93.62 87 PHE A CA 1
ATOM 714 C C . PHE A 1 87 ? -6.965 7.789 -12.422 1 93.62 87 PHE A C 1
ATOM 716 O O . PHE A 1 87 ? -7.805 8.242 -13.203 1 93.62 87 PHE A O 1
ATOM 723 N N . ASP A 1 88 ? -5.859 7.297 -12.867 1 89.81 88 ASP A N 1
ATOM 724 C CA . ASP A 1 88 ? -5.582 7.074 -14.281 1 89.81 88 ASP A CA 1
ATOM 725 C C . ASP A 1 88 ? -4.395 6.129 -14.461 1 89.81 88 ASP A C 1
ATOM 727 O O . ASP A 1 88 ? -3.387 6.5 -15.07 1 89.81 88 ASP A O 1
ATOM 731 N N . LEU A 1 89 ? -4.617 4.953 -14.039 1 92.5 89 LEU A N 1
ATOM 732 C CA . LEU A 1 89 ? -3.545 3.967 -14.125 1 92.5 89 LEU A CA 1
ATOM 733 C C . LEU A 1 89 ? -3.596 3.223 -15.453 1 92.5 89 LEU A C 1
ATOM 735 O O . LEU A 1 89 ? -3.963 2.047 -15.5 1 92.5 89 LEU A O 1
ATOM 739 N N . LYS A 1 90 ? -3.094 3.807 -16.453 1 91.88 90 LYS A N 1
ATOM 740 C CA . LYS A 1 90 ? -3.096 3.232 -17.797 1 91.88 90 LYS A CA 1
ATOM 741 C C . LYS A 1 90 ? -2.207 1.994 -17.859 1 91.88 90 LYS A C 1
ATOM 743 O O . LYS A 1 90 ? -2.35 1.171 -18.766 1 91.88 90 LYS A O 1
ATOM 748 N N . CYS A 1 91 ? -1.376 1.854 -16.906 1 91.31 91 CYS A N 1
ATOM 749 C CA . CYS A 1 91 ? -0.469 0.712 -16.859 1 91.31 91 CYS A CA 1
ATOM 750 C C . CYS A 1 91 ? -1.213 -0.557 -16.469 1 91.31 91 CYS A C 1
ATOM 752 O O . CYS A 1 91 ? -0.614 -1.63 -16.375 1 91.31 91 CYS A O 1
ATOM 754 N N . PHE A 1 92 ? -2.451 -0.479 -16.188 1 94.62 92 PHE A N 1
ATOM 755 C CA . PHE A 1 92 ? -3.305 -1.646 -15.992 1 94.62 92 PHE A CA 1
ATOM 756 C C . PHE A 1 92 ? -4.297 -1.788 -17.141 1 94.62 92 PHE A C 1
ATOM 758 O O . PHE A 1 92 ? -4.348 -2.828 -17.797 1 94.62 92 PHE A O 1
ATOM 765 N N . SER A 1 93 ? -4.957 -0.666 -17.484 1 94.38 93 SER A N 1
ATOM 766 C CA . SER A 1 93 ? -6.039 -0.693 -18.453 1 94.38 93 SER A CA 1
ATOM 767 C C . SER A 1 93 ? -5.508 -0.944 -19.859 1 94.38 93 SER A C 1
ATOM 769 O O . SER A 1 93 ? -6.223 -1.478 -20.719 1 94.38 93 SER A O 1
ATOM 771 N N . ASN A 1 94 ? -4.297 -0.599 -20.094 1 94.88 94 ASN A N 1
ATOM 772 C CA . ASN A 1 94 ? -3.705 -0.798 -21.422 1 94.88 94 ASN A CA 1
ATOM 773 C C . ASN A 1 94 ? -3.482 -2.277 -21.719 1 94.88 94 ASN A C 1
ATOM 775 O O . ASN A 1 94 ? -3.359 -2.672 -22.875 1 94.88 94 ASN A O 1
ATOM 779 N N . PHE A 1 95 ? -3.426 -3.102 -20.734 1 96.81 95 PHE A N 1
ATOM 780 C CA . PHE A 1 95 ? -3.012 -4.484 -20.938 1 96.81 95 PHE A CA 1
ATOM 781 C C . PHE A 1 95 ? -4.211 -5.426 -20.875 1 96.81 95 PHE A C 1
ATOM 783 O O . PHE A 1 95 ? -4.215 -6.484 -21.5 1 96.81 95 PHE A O 1
ATOM 790 N N . MET A 1 96 ? -5.184 -5.09 -20.047 1 96.62 96 MET A N 1
ATOM 791 C CA . MET A 1 96 ? -6.352 -5.953 -19.875 1 96.62 96 MET A CA 1
ATOM 792 C C . MET A 1 96 ? -7.535 -5.16 -19.328 1 96.62 96 MET A C 1
ATOM 794 O O . MET A 1 96 ? -7.375 -4.324 -18.438 1 96.62 96 MET A O 1
ATOM 798 N N . ALA A 1 97 ? -8.648 -5.457 -19.875 1 96.31 97 ALA A N 1
ATOM 799 C CA . ALA A 1 97 ? -9.859 -4.812 -19.375 1 96.31 97 ALA A CA 1
ATOM 800 C C . ALA A 1 97 ? -10.188 -5.289 -17.969 1 96.31 97 ALA A C 1
ATOM 802 O O . ALA A 1 97 ? -9.867 -6.422 -17.594 1 96.31 97 ALA A O 1
ATOM 803 N N . ARG A 1 98 ? -10.852 -4.414 -17.203 1 95.31 98 ARG A N 1
ATOM 804 C CA . ARG A 1 98 ? -11.219 -4.691 -15.82 1 95.31 98 ARG A CA 1
ATOM 805 C C . ARG A 1 98 ? -12.039 -5.973 -15.719 1 95.31 98 ARG A C 1
ATOM 807 O O . ARG A 1 98 ? -11.711 -6.863 -14.93 1 95.31 98 ARG A O 1
ATOM 814 N N . ASP A 1 99 ? -13.039 -6.047 -16.5 1 93.81 99 ASP A N 1
ATOM 815 C CA . ASP A 1 99 ? -13.961 -7.176 -16.406 1 93.81 99 ASP A CA 1
ATOM 816 C C . ASP A 1 99 ? -13.266 -8.484 -16.766 1 93.81 99 ASP A C 1
ATOM 818 O O . ASP A 1 99 ? -13.578 -9.539 -16.219 1 93.81 99 ASP A O 1
ATOM 822 N N . ARG A 1 100 ? -12.406 -8.43 -17.703 1 95.5 100 ARG A N 1
ATOM 823 C CA . ARG A 1 100 ? -11.648 -9.625 -18.062 1 95.5 100 ARG A CA 1
ATOM 824 C C . ARG A 1 100 ? -10.75 -10.07 -16.906 1 95.5 100 ARG A C 1
ATOM 826 O O . ARG A 1 100 ? -10.711 -11.25 -16.562 1 95.5 100 ARG A O 1
ATOM 833 N N . PHE A 1 101 ? -10.07 -9.133 -16.281 1 96.06 101 PHE A N 1
ATOM 834 C CA . PHE A 1 101 ? -9.219 -9.445 -15.148 1 96.06 101 PHE A CA 1
ATOM 835 C C . PHE A 1 101 ? -10.016 -10.086 -14.023 1 96.06 101 PHE A C 1
ATOM 837 O O . PHE A 1 101 ? -9.633 -11.125 -13.492 1 96.06 101 PHE A O 1
ATOM 844 N N . GLN A 1 102 ? -11.094 -9.438 -13.719 1 93.44 102 GLN A N 1
ATOM 845 C CA . GLN A 1 102 ? -11.93 -9.93 -12.633 1 93.44 102 GLN A CA 1
ATOM 846 C C . GLN A 1 102 ? -12.531 -11.289 -12.977 1 93.44 102 GLN A C 1
ATOM 848 O O . GLN A 1 102 ? -12.719 -12.125 -12.094 1 93.44 102 GLN A O 1
ATOM 853 N N . GLY A 1 103 ? -12.867 -11.453 -14.227 1 93.31 103 GLY A N 1
ATOM 854 C CA . GLY A 1 103 ? -13.352 -12.75 -14.664 1 93.31 103 GLY A CA 1
ATOM 855 C C . GLY A 1 103 ? -12.328 -13.859 -14.469 1 93.31 103 GLY A C 1
ATOM 856 O O . GLY A 1 103 ? -12.664 -14.945 -13.992 1 93.31 103 GLY A O 1
ATOM 857 N N . ILE A 1 104 ? -11.094 -13.57 -14.867 1 95.81 104 ILE A N 1
ATOM 858 C CA . ILE A 1 104 ? -10.023 -14.547 -14.703 1 95.81 104 ILE A CA 1
ATOM 859 C C . ILE A 1 104 ? -9.812 -14.836 -13.219 1 95.81 104 ILE A C 1
ATOM 861 O O . ILE A 1 104 ? -9.664 -16 -12.82 1 95.81 104 ILE A O 1
ATOM 865 N N . LEU A 1 105 ? -9.836 -13.82 -12.453 1 93.94 105 LEU A N 1
ATOM 866 C CA . LEU A 1 105 ? -9.68 -13.977 -11.008 1 93.94 105 LEU A CA 1
ATOM 867 C C . LEU A 1 105 ? -10.789 -14.859 -10.438 1 93.94 105 LEU A C 1
ATOM 869 O O . LEU A 1 105 ? -10.523 -15.719 -9.602 1 93.94 105 LEU A O 1
ATOM 873 N N . GLN A 1 106 ? -11.922 -14.68 -10.867 1 91.75 106 GLN A N 1
ATOM 874 C CA . GLN A 1 106 ? -13.07 -15.453 -10.406 1 91.75 106 GLN A CA 1
ATOM 875 C C . GLN A 1 106 ? -12.953 -16.922 -10.812 1 91.75 106 GLN A C 1
ATOM 877 O O . GLN A 1 106 ? -13.266 -17.812 -10.023 1 91.75 106 GLN A O 1
ATOM 882 N N . ALA A 1 107 ? -12.516 -17.125 -11.961 1 94.44 107 ALA A N 1
ATOM 883 C CA . ALA A 1 107 ? -12.477 -18.484 -12.516 1 94.44 107 ALA A CA 1
ATOM 884 C C . ALA A 1 107 ? -11.172 -19.188 -12.148 1 94.44 107 ALA A C 1
ATOM 886 O O . ALA A 1 107 ? -11.008 -20.375 -12.414 1 94.44 107 ALA A O 1
ATOM 887 N N . LEU A 1 108 ? -10.25 -18.484 -11.602 1 95.56 108 LEU A N 1
ATOM 888 C CA . LEU A 1 108 ? -8.93 -19.016 -11.297 1 95.56 108 LEU A CA 1
ATOM 889 C C . LEU A 1 108 ? -9.039 -20.328 -10.516 1 95.56 108 LEU A C 1
ATOM 891 O O . LEU A 1 108 ? -9.711 -20.375 -9.484 1 95.56 108 LEU A O 1
ATOM 895 N N . HIS A 1 109 ? -8.438 -21.344 -11.016 1 95.94 109 HIS A N 1
ATOM 896 C CA . HIS A 1 109 ? -8.531 -22.672 -10.438 1 95.94 109 HIS A CA 1
ATOM 897 C C . HIS A 1 109 ? -7.285 -23.5 -10.742 1 95.94 109 HIS A C 1
ATOM 899 O O . HIS A 1 109 ? -6.547 -23.188 -11.68 1 95.94 109 HIS A O 1
ATOM 905 N N . PHE A 1 110 ? -7.117 -24.562 -9.93 1 96.44 110 PHE A N 1
ATOM 906 C CA . PHE A 1 110 ? -5.805 -25.203 -10 1 96.44 110 PHE A CA 1
ATOM 907 C C . PHE A 1 110 ? -5.941 -26.719 -9.93 1 96.44 110 PHE A C 1
ATOM 909 O O . PHE A 1 110 ? -4.938 -27.422 -9.883 1 96.44 110 PHE A O 1
ATOM 916 N N . SER A 1 111 ? -7.145 -27.156 -9.797 1 94.38 111 SER A N 1
ATOM 917 C CA . SER A 1 111 ? -7.402 -28.578 -9.711 1 94.38 111 SER A CA 1
ATOM 918 C C . SER A 1 111 ? -8.617 -28.984 -10.547 1 94.38 111 SER A C 1
ATOM 920 O O . SER A 1 111 ? -9.484 -28.141 -10.812 1 94.38 111 SER A O 1
ATOM 922 N N . ARG A 1 112 ? -8.562 -30.266 -10.82 1 89.12 112 ARG A N 1
ATOM 923 C CA . ARG A 1 112 ? -9.727 -30.781 -11.531 1 89.12 112 ARG A CA 1
ATOM 924 C C . ARG A 1 112 ? -10.961 -30.781 -10.641 1 89.12 112 ARG A C 1
ATOM 926 O O . ARG A 1 112 ? -10.898 -31.219 -9.484 1 89.12 112 ARG A O 1
ATOM 933 N N . ASN A 1 113 ? -12.031 -30.219 -11.109 1 82.38 113 ASN A N 1
ATOM 934 C CA . ASN A 1 113 ? -13.297 -30.266 -10.375 1 82.38 113 ASN A CA 1
ATOM 935 C C . ASN A 1 113 ? -13.859 -31.672 -10.305 1 82.38 113 ASN A C 1
ATOM 937 O O . ASN A 1 113 ? -13.898 -32.375 -11.312 1 82.38 113 ASN A O 1
ATOM 941 N N . PRO A 1 114 ? -14.125 -32 -9.109 1 79.81 114 PRO A N 1
ATOM 942 C CA . PRO A 1 114 ? -14.758 -33.344 -9.039 1 79.81 114 PRO A CA 1
ATOM 943 C C . PRO A 1 114 ? -16.094 -33.375 -9.766 1 79.81 114 PRO A C 1
ATOM 945 O O . PRO A 1 114 ? -16.859 -32.406 -9.75 1 79.81 114 PRO A O 1
ATOM 948 N N . GLU A 1 115 ? -16.234 -34.469 -10.414 1 78.06 115 GLU A N 1
ATOM 949 C CA . GLU A 1 115 ? -17.531 -34.688 -11.055 1 78.06 115 GLU A CA 1
ATOM 950 C C . GLU A 1 115 ? -18.641 -34.906 -10.016 1 78.06 115 GLU A C 1
ATOM 952 O O . GLU A 1 115 ? -18.344 -35.219 -8.859 1 78.06 115 GLU A O 1
ATOM 957 N N . GLU A 1 116 ? -19.859 -34.562 -10.344 1 70.88 116 GLU A N 1
ATOM 958 C CA . GLU A 1 116 ? -21 -34.656 -9.453 1 70.88 116 GLU A CA 1
ATOM 959 C C . GLU A 1 116 ? -21.047 -36.031 -8.773 1 70.88 116 GLU A C 1
ATOM 961 O O . GLU A 1 116 ? -21.391 -36.125 -7.594 1 70.88 116 GLU A O 1
ATOM 966 N N . ASN A 1 117 ? -20.641 -37.031 -9.43 1 76.88 117 ASN A N 1
ATOM 967 C CA . ASN A 1 117 ? -20.734 -38.375 -8.898 1 76.88 117 ASN A CA 1
ATOM 968 C C . ASN A 1 117 ? -19.453 -38.812 -8.195 1 76.88 117 ASN A C 1
ATOM 970 O O . ASN A 1 117 ? -19.344 -39.938 -7.711 1 76.88 117 ASN A O 1
ATOM 974 N N . GLU A 1 118 ? -18.609 -37.906 -8.102 1 77.5 118 GLU A N 1
ATOM 975 C CA . GLU A 1 118 ? -17.328 -38.25 -7.477 1 77.5 118 GLU A CA 1
ATOM 976 C C . GLU A 1 118 ? -17.297 -37.781 -6.02 1 77.5 118 GLU A C 1
ATOM 978 O O . GLU A 1 118 ? -17.828 -36.719 -5.688 1 77.5 118 GLU A O 1
ATOM 983 N N . PRO A 1 119 ? -16.891 -38.75 -5.172 1 76.12 119 PRO A N 1
ATOM 984 C CA . PRO A 1 119 ? -16.766 -38.312 -3.781 1 76.12 119 PRO A CA 1
ATOM 985 C C . PRO A 1 119 ? -15.82 -37.125 -3.621 1 76.12 119 PRO A C 1
ATOM 987 O O . PRO A 1 119 ? -14.875 -36.969 -4.395 1 76.12 119 PRO A O 1
ATOM 990 N N . MET A 1 120 ? -16.234 -36.281 -2.754 1 73.5 120 MET A N 1
ATOM 991 C CA . MET A 1 120 ? -15.344 -35.156 -2.443 1 73.5 120 MET A CA 1
ATOM 992 C C . MET A 1 120 ? -13.984 -35.656 -1.966 1 73.5 120 MET A C 1
ATOM 994 O O . MET A 1 120 ? -13.906 -36.625 -1.194 1 73.5 120 MET A O 1
ATOM 998 N N . PRO A 1 121 ? -12.992 -35.062 -2.518 1 74.44 121 PRO A N 1
ATOM 999 C CA . PRO A 1 121 ? -11.656 -35.469 -2.09 1 74.44 121 PRO A CA 1
ATOM 1000 C C . PRO A 1 121 ? -11.438 -35.312 -0.588 1 74.44 121 PRO A C 1
ATOM 1002 O O . PRO A 1 121 ? -11.93 -34.344 0.011 1 74.44 121 PRO A O 1
ATOM 1005 N N . ASN A 1 122 ? -10.773 -36.219 0.007 1 75.19 122 ASN A N 1
ATOM 1006 C CA . ASN A 1 122 ? -10.453 -36.219 1.431 1 75.19 122 ASN A CA 1
ATOM 1007 C C . ASN A 1 122 ? -9.406 -35.156 1.756 1 75.19 122 ASN A C 1
ATOM 1009 O O . ASN A 1 122 ? -9.297 -34.719 2.9 1 75.19 122 ASN A O 1
ATOM 1013 N N . ASP A 1 123 ? -8.789 -34.75 0.735 1 79.94 123 ASP A N 1
ATOM 1014 C CA . ASP A 1 123 ? -7.75 -33.75 0.915 1 79.94 123 ASP A CA 1
ATOM 1015 C C . ASP A 1 123 ? -8.352 -32.344 0.982 1 79.94 123 ASP A C 1
ATOM 1017 O O . ASP A 1 123 ? -8.898 -31.859 -0.003 1 79.94 123 ASP A O 1
ATOM 1021 N N . ARG A 1 124 ? -8.164 -31.75 2.086 1 76.75 124 ARG A N 1
ATOM 1022 C CA . ARG A 1 124 ? -8.711 -30.422 2.297 1 76.75 124 ARG A CA 1
ATOM 1023 C C . ARG A 1 124 ? -8.062 -29.406 1.365 1 76.75 124 ARG A C 1
ATOM 1025 O O . ARG A 1 124 ? -8.609 -28.328 1.125 1 76.75 124 ARG A O 1
ATOM 1032 N N . LEU A 1 125 ? -6.922 -29.859 0.877 1 84.25 125 LEU A N 1
ATOM 1033 C CA . LEU A 1 125 ? -6.188 -28.938 0.005 1 84.25 125 LEU A CA 1
ATOM 1034 C C . LEU A 1 125 ? -6.336 -29.359 -1.457 1 84.25 125 LEU A C 1
ATOM 1036 O O . LEU A 1 125 ? -5.535 -28.953 -2.303 1 84.25 125 LEU A O 1
ATOM 1040 N N . TYR A 1 126 ? -7.309 -30.109 -1.76 1 87.31 126 TYR A N 1
ATOM 1041 C CA . TYR A 1 126 ? -7.41 -30.703 -3.09 1 87.31 126 TYR A CA 1
ATOM 1042 C C . TYR A 1 126 ? -7.492 -29.625 -4.16 1 87.31 126 TYR A C 1
ATOM 1044 O O . TYR A 1 126 ? -7.016 -29.812 -5.281 1 87.31 126 TYR A O 1
ATOM 1052 N N . LYS A 1 127 ? -8.07 -28.484 -3.861 1 88.44 127 LYS A N 1
ATOM 1053 C CA . LYS A 1 127 ? -8.258 -27.422 -4.848 1 88.44 127 LYS A CA 1
ATOM 1054 C C . LYS A 1 127 ? -6.93 -26.797 -5.25 1 88.44 127 LYS A C 1
ATOM 1056 O O . LYS A 1 127 ? -6.816 -26.203 -6.324 1 88.44 127 LYS A O 1
ATOM 1061 N N . ILE A 1 128 ? -5.875 -26.938 -4.383 1 91.12 128 ILE A N 1
ATOM 1062 C CA . ILE A 1 128 ? -4.621 -26.234 -4.641 1 91.12 128 ILE A CA 1
ATOM 1063 C C . ILE A 1 128 ? -3.467 -27.234 -4.648 1 91.12 128 ILE A C 1
ATOM 1065 O O . ILE A 1 128 ? -2.326 -26.875 -4.949 1 91.12 128 ILE A O 1
ATOM 1069 N N . ARG A 1 129 ? -3.723 -28.469 -4.402 1 91.25 129 ARG A N 1
ATOM 1070 C CA . ARG A 1 129 ? -2.705 -29.516 -4.266 1 91.25 129 ARG A CA 1
ATOM 1071 C C . ARG A 1 129 ? -1.852 -29.609 -5.527 1 91.25 129 ARG A C 1
ATOM 1073 O O . ARG A 1 129 ? -0.623 -29.672 -5.445 1 91.25 129 ARG A O 1
ATOM 1080 N N . PRO A 1 130 ? -2.49 -29.625 -6.656 1 94.75 130 PRO A N 1
ATOM 1081 C CA . PRO A 1 130 ? -1.669 -29.734 -7.863 1 94.75 130 PRO A CA 1
ATOM 1082 C C . PRO A 1 130 ? -0.66 -28.594 -7.992 1 94.75 130 PRO A C 1
ATOM 1084 O O . PRO A 1 130 ? 0.473 -28.812 -8.43 1 94.75 130 PRO A O 1
ATOM 1087 N N . LEU A 1 131 ? -1.054 -27.438 -7.633 1 94.38 131 LEU A N 1
ATOM 1088 C CA . LEU A 1 131 ? -0.146 -26.297 -7.707 1 94.38 131 LEU A CA 1
ATOM 1089 C C . LEU A 1 131 ? 0.991 -26.453 -6.703 1 94.38 131 LEU A C 1
ATOM 1091 O O . LEU A 1 131 ? 2.145 -26.141 -7.016 1 94.38 131 LEU A O 1
ATOM 1095 N N . ILE A 1 132 ? 0.679 -26.859 -5.543 1 91.25 132 ILE A N 1
ATOM 1096 C CA . ILE A 1 132 ? 1.683 -27.109 -4.516 1 91.25 132 ILE A CA 1
ATOM 1097 C C . ILE A 1 132 ? 2.691 -28.141 -5.016 1 91.25 132 ILE A C 1
ATOM 1099 O O . ILE A 1 132 ? 3.902 -27.938 -4.902 1 91.25 132 ILE A O 1
ATOM 1103 N N . ASN A 1 133 ? 2.141 -29.172 -5.586 1 93.88 133 ASN A N 1
ATOM 1104 C CA . ASN A 1 133 ? 2.99 -30.234 -6.117 1 93.88 133 ASN A CA 1
ATOM 1105 C C . ASN A 1 133 ? 3.898 -29.719 -7.23 1 93.88 133 ASN A C 1
ATOM 1107 O O . ASN A 1 133 ? 5.074 -30.094 -7.297 1 93.88 133 ASN A O 1
ATOM 1111 N N . LEU A 1 134 ? 3.318 -28.953 -8.062 1 94.88 134 LEU A N 1
ATOM 1112 C CA . LEU A 1 134 ? 4.102 -28.391 -9.148 1 94.88 134 LEU A CA 1
ATOM 1113 C C . LEU A 1 134 ? 5.27 -27.562 -8.602 1 94.88 134 LEU A C 1
ATOM 1115 O O . LEU A 1 134 ? 6.395 -27.672 -9.102 1 94.88 134 LEU A O 1
ATOM 1119 N N . PHE A 1 135 ? 5.035 -26.797 -7.633 1 94.5 135 PHE A N 1
ATOM 1120 C CA . PHE A 1 135 ? 6.082 -25.984 -7.02 1 94.5 135 PHE A CA 1
ATOM 1121 C C . PHE A 1 135 ? 7.172 -26.875 -6.426 1 94.5 135 PHE A C 1
ATOM 1123 O O . PHE A 1 135 ? 8.359 -26.656 -6.676 1 94.5 135 PHE A O 1
ATOM 1130 N N . HIS A 1 136 ? 6.789 -27.844 -5.68 1 93.5 136 HIS A N 1
ATOM 1131 C CA . HIS A 1 136 ? 7.742 -28.734 -5.016 1 93.5 136 HIS A CA 1
ATOM 1132 C C . HIS A 1 136 ? 8.586 -29.5 -6.031 1 93.5 136 HIS A C 1
ATOM 1134 O O . HIS A 1 136 ? 9.805 -29.594 -5.879 1 93.5 136 HIS A O 1
ATOM 1140 N N . GLU A 1 137 ? 7.898 -30.016 -6.957 1 94.88 137 GLU A N 1
ATOM 1141 C CA . GLU A 1 137 ? 8.594 -30.781 -7.996 1 94.88 137 GLU A CA 1
ATOM 1142 C C . GLU A 1 137 ? 9.586 -29.906 -8.75 1 94.88 137 GLU A C 1
ATOM 1144 O O . GLU A 1 137 ? 10.703 -30.328 -9.055 1 94.88 137 GLU A O 1
ATOM 1149 N N . ARG A 1 138 ? 9.164 -28.734 -9.016 1 94.81 138 ARG A N 1
ATOM 1150 C CA . ARG A 1 138 ? 10.039 -27.828 -9.75 1 94.81 138 ARG A CA 1
ATOM 1151 C C . ARG A 1 138 ? 11.273 -27.469 -8.93 1 94.81 138 ARG A C 1
ATOM 1153 O O . ARG A 1 138 ? 12.391 -27.516 -9.438 1 94.81 138 ARG A O 1
ATOM 1160 N N . MET A 1 139 ? 11.133 -27.156 -7.711 1 93.81 139 MET A N 1
ATOM 1161 C CA . MET A 1 139 ? 12.266 -26.812 -6.852 1 93.81 139 MET A CA 1
ATOM 1162 C C . MET A 1 139 ? 13.234 -27.969 -6.734 1 93.81 139 MET A C 1
ATOM 1164 O O . MET A 1 139 ? 14.453 -27.781 -6.75 1 93.81 139 MET A O 1
ATOM 1168 N N . ARG A 1 140 ? 12.68 -29.109 -6.676 1 93.06 140 ARG A N 1
ATOM 1169 C CA . ARG A 1 140 ? 13.516 -30.312 -6.602 1 93.06 140 ARG A CA 1
ATOM 1170 C C . ARG A 1 140 ? 14.32 -30.484 -7.879 1 93.06 140 ARG A C 1
ATOM 1172 O O . ARG A 1 140 ? 15.469 -30.953 -7.84 1 93.06 140 ARG A O 1
ATOM 1179 N N . THR A 1 141 ? 13.734 -30.125 -8.922 1 94.44 141 THR A N 1
ATOM 1180 C CA . THR A 1 141 ? 14.344 -30.344 -10.227 1 94.44 141 THR A CA 1
ATOM 1181 C C . THR A 1 141 ? 15.438 -29.312 -10.484 1 94.44 141 THR A C 1
ATOM 1183 O O . THR A 1 141 ? 16.469 -29.625 -11.086 1 94.44 141 THR A O 1
ATOM 1186 N N . ILE A 1 142 ? 15.305 -28.125 -9.961 1 94.56 142 ILE A N 1
ATOM 1187 C CA . ILE A 1 142 ? 16.188 -27.062 -10.422 1 94.56 142 ILE A CA 1
ATOM 1188 C C . ILE A 1 142 ? 17.281 -26.797 -9.375 1 94.56 142 ILE A C 1
ATOM 1190 O O . ILE A 1 142 ? 18.297 -26.188 -9.68 1 94.56 142 ILE A O 1
ATOM 1194 N N . TYR A 1 143 ? 17.078 -27.203 -8.18 1 92.62 143 TYR A N 1
ATOM 1195 C CA . TYR A 1 143 ? 17.984 -26.781 -7.125 1 92.62 143 TYR A CA 1
ATOM 1196 C C . TYR A 1 143 ? 18.328 -27.938 -6.199 1 92.62 143 TYR A C 1
ATOM 1198 O O . TYR A 1 143 ? 17.469 -28.734 -5.852 1 92.62 143 TYR A O 1
ATOM 1206 N N . THR A 1 144 ? 19.578 -28.016 -5.812 1 91.62 144 THR A N 1
ATOM 1207 C CA . THR A 1 144 ? 20.047 -28.953 -4.797 1 91.62 144 THR A CA 1
ATOM 1208 C C . THR A 1 144 ? 20.281 -28.25 -3.469 1 91.62 144 THR A C 1
ATOM 1210 O O . THR A 1 144 ? 21.156 -27.391 -3.363 1 91.62 144 THR A O 1
ATOM 1213 N N . PRO A 1 145 ? 19.422 -28.594 -2.502 1 86.5 145 PRO A N 1
ATOM 1214 C CA . PRO A 1 145 ? 19.547 -27.922 -1.207 1 86.5 145 PRO A CA 1
ATOM 1215 C C . PRO A 1 145 ? 20.953 -28.062 -0.601 1 86.5 145 PRO A C 1
ATOM 1217 O O . PRO A 1 145 ? 21.594 -29.109 -0.756 1 86.5 145 PRO A O 1
ATOM 1220 N N . ARG A 1 146 ? 21.438 -27.031 0.075 1 81.19 146 ARG A N 1
ATOM 1221 C CA . ARG A 1 146 ? 22.672 -27.062 0.832 1 81.19 146 ARG A CA 1
ATOM 1222 C C . ARG A 1 146 ? 22.469 -27.703 2.197 1 81.19 146 ARG A C 1
ATOM 1224 O O . ARG A 1 146 ? 21.359 -28.125 2.531 1 81.19 146 ARG A O 1
ATOM 1231 N N . LYS A 1 147 ? 23.375 -27.766 2.908 1 77.81 147 LYS A N 1
ATOM 1232 C CA . LYS A 1 147 ? 23.391 -28.516 4.164 1 77.81 147 LYS A CA 1
ATOM 1233 C C . LYS A 1 147 ? 22.562 -27.797 5.234 1 77.81 147 LYS A C 1
ATOM 1235 O O . LYS A 1 147 ? 21.859 -28.453 6.012 1 77.81 147 LYS A O 1
ATOM 1240 N N . GLU A 1 148 ? 22.609 -26.594 5.219 1 74.62 148 GLU A N 1
ATOM 1241 C CA . GLU A 1 148 ? 21.922 -25.844 6.27 1 74.62 148 GLU A CA 1
ATOM 1242 C C . GLU A 1 148 ? 20.484 -25.531 5.871 1 74.62 148 GLU A C 1
ATOM 1244 O O . GLU A 1 148 ? 20.234 -24.812 4.898 1 74.62 148 GLU A O 1
ATOM 1249 N N . LEU A 1 149 ? 19.594 -26.156 6.566 1 78.69 149 LEU A N 1
ATOM 1250 C CA . LEU A 1 149 ? 18.172 -25.938 6.305 1 78.69 149 LEU A CA 1
ATOM 1251 C C . LEU A 1 149 ? 17.469 -25.406 7.547 1 78.69 149 LEU A C 1
ATOM 1253 O O . LEU A 1 149 ? 17.891 -25.688 8.672 1 78.69 149 LEU A O 1
ATOM 1257 N N . CYS A 1 150 ? 16.516 -24.562 7.25 1 71.44 150 CYS A N 1
ATOM 1258 C CA . CYS A 1 150 ? 15.703 -23.984 8.305 1 71.44 150 CYS A CA 1
ATOM 1259 C C . CYS A 1 150 ? 14.234 -24.359 8.133 1 71.44 150 CYS A C 1
ATOM 1261 O O . CYS A 1 150 ? 13.727 -24.391 7.008 1 71.44 150 CYS A O 1
ATOM 1263 N N . VAL A 1 151 ? 13.625 -24.812 9.234 1 73 151 VAL A N 1
ATOM 1264 C CA . VAL A 1 151 ? 12.18 -25.047 9.227 1 73 151 VAL A CA 1
ATOM 1265 C C . VAL A 1 151 ? 11.484 -24.062 10.164 1 73 151 VAL A C 1
ATOM 1267 O O . VAL A 1 151 ? 11.93 -23.859 11.297 1 73 151 VAL A O 1
ATOM 1270 N N . ASP A 1 152 ? 10.531 -23.266 9.641 1 66.19 152 ASP A N 1
ATOM 1271 C CA . ASP A 1 152 ? 9.789 -22.375 10.523 1 66.19 152 ASP A CA 1
ATOM 1272 C C . ASP A 1 152 ? 8.359 -22.172 10.023 1 66.19 152 ASP A C 1
ATOM 1274 O O . ASP A 1 152 ? 8.008 -22.625 8.93 1 66.19 152 ASP A O 1
ATOM 1278 N N . GLU A 1 153 ? 7.66 -21.625 11.008 1 65.81 153 GLU A N 1
ATOM 1279 C CA . GLU A 1 153 ? 6.246 -21.375 10.758 1 65.81 153 GLU A CA 1
ATOM 1280 C C . GLU A 1 153 ? 6.043 -20 10.125 1 65.81 153 GLU A C 1
ATOM 1282 O O . GLU A 1 153 ? 6.688 -19.031 10.516 1 65.81 153 GLU A O 1
ATOM 1287 N N . SER A 1 154 ? 5.484 -20.016 8.922 1 60.53 154 SER A N 1
ATOM 1288 C CA . SER A 1 154 ? 5.035 -18.766 8.32 1 60.53 154 SER A CA 1
ATOM 1289 C C . SER A 1 154 ? 3.518 -18.625 8.398 1 60.53 154 SER A C 1
ATOM 1291 O O . SER A 1 154 ? 2.797 -19.625 8.344 1 60.53 154 SER A O 1
ATOM 1293 N N . ARG A 1 155 ? 3.094 -17.406 8.852 1 57.69 155 ARG A N 1
ATOM 1294 C CA . ARG A 1 155 ? 1.654 -17.172 8.93 1 57.69 155 ARG A CA 1
ATOM 1295 C C . ARG A 1 155 ? 1.176 -16.312 7.758 1 57.69 155 ARG A C 1
ATOM 1297 O O . ARG A 1 155 ? 1.787 -15.297 7.434 1 57.69 155 ARG A O 1
ATOM 1304 N N . VAL A 1 156 ? 0.455 -16.969 6.891 1 49.53 156 VAL A N 1
ATOM 1305 C CA . VAL A 1 156 ? -0.236 -16.188 5.871 1 49.53 156 VAL A CA 1
ATOM 1306 C C . VAL A 1 156 ? -1.518 -15.602 6.453 1 49.53 156 VAL A C 1
ATOM 1308 O O . VAL A 1 156 ? -2.41 -16.344 6.879 1 49.53 156 VAL A O 1
ATOM 1311 N N . LEU A 1 157 ? -1.479 -14.203 6.754 1 46.34 157 LEU A N 1
ATOM 1312 C CA . LEU A 1 157 ? -2.621 -13.547 7.379 1 46.34 157 LEU A CA 1
ATOM 1313 C C . LEU A 1 157 ? -3.891 -13.773 6.562 1 46.34 157 LEU A C 1
ATOM 1315 O O . LEU A 1 157 ? -3.867 -13.672 5.336 1 46.34 157 LEU A O 1
ATOM 1319 N N . TRP A 1 158 ? -4.809 -14.562 7.012 1 44.41 158 TRP A N 1
ATOM 1320 C CA . TRP A 1 158 ? -6.109 -14.758 6.379 1 44.41 158 TRP A CA 1
ATOM 1321 C C . TRP A 1 158 ? -7.238 -14.391 7.336 1 44.41 158 TRP A C 1
ATOM 1323 O O . TRP A 1 158 ? -7.348 -14.953 8.43 1 44.41 158 TRP A O 1
ATOM 1333 N N . ARG A 1 159 ? -7.844 -13.312 7.078 1 42.72 159 ARG A N 1
ATOM 1334 C CA . ARG A 1 159 ? -8.961 -12.898 7.918 1 42.72 159 ARG A CA 1
ATOM 1335 C C . ARG A 1 159 ? -10.242 -13.625 7.531 1 42.72 159 ARG A C 1
ATOM 1337 O O . ARG A 1 159 ? -11.289 -13.422 8.148 1 42.72 159 ARG A O 1
ATOM 1344 N N . GLY A 1 160 ? -10.25 -14.453 6.523 1 44.19 160 GLY A N 1
ATOM 1345 C CA . GLY A 1 160 ? -11.516 -15.047 6.148 1 44.19 160 GLY A CA 1
ATOM 1346 C C . GLY A 1 160 ? -11.891 -16.25 7.008 1 44.19 160 GLY A C 1
ATOM 1347 O O . GLY A 1 160 ? -11.203 -16.547 7.98 1 44.19 160 GLY A O 1
ATOM 1348 N N . ARG A 1 161 ? -13.117 -16.75 6.859 1 37.12 161 ARG A N 1
ATOM 1349 C CA . ARG A 1 161 ? -13.656 -17.938 7.512 1 37.12 161 ARG A CA 1
ATOM 1350 C C . ARG A 1 161 ? -12.969 -19.188 7 1 37.12 161 ARG A C 1
ATOM 1352 O O . ARG A 1 161 ? -13.078 -19.531 5.82 1 37.12 161 ARG A O 1
ATOM 1359 N N . LEU A 1 162 ? -11.875 -19.422 7.48 1 40.38 162 LEU A N 1
ATOM 1360 C CA . LEU A 1 162 ? -11.266 -20.719 7.195 1 40.38 162 LEU A CA 1
ATOM 1361 C C . LEU A 1 162 ? -11.227 -21.578 8.445 1 40.38 162 LEU A C 1
ATOM 1363 O O . LEU A 1 162 ? -10.883 -21.109 9.531 1 40.38 162 LEU A O 1
ATOM 1367 N N . ILE A 1 163 ? -11.898 -22.719 8.297 1 35.59 163 ILE A N 1
ATOM 1368 C CA . ILE A 1 163 ? -11.992 -23.672 9.406 1 35.59 163 ILE A CA 1
ATOM 1369 C C . ILE A 1 163 ? -10.633 -23.797 10.086 1 35.59 163 ILE A C 1
ATOM 1371 O O . ILE A 1 163 ? -10.555 -23.969 11.305 1 35.59 163 ILE A O 1
ATOM 1375 N N . PHE A 1 164 ? -9.727 -23.75 9.32 1 38.47 164 PHE A N 1
ATOM 1376 C CA . PHE A 1 164 ? -8.445 -24.031 9.969 1 38.47 164 PHE A CA 1
ATOM 1377 C C . PHE A 1 164 ? -7.656 -22.75 10.18 1 38.47 164 PHE A C 1
ATOM 1379 O O . PHE A 1 164 ? -6.422 -22.766 10.203 1 38.47 164 PHE A O 1
ATOM 1386 N N . ARG A 1 165 ? -8.352 -21.906 10.312 1 42.69 165 ARG A N 1
ATOM 1387 C CA . ARG A 1 165 ? -7.742 -20.609 10.625 1 42.69 165 ARG A CA 1
ATOM 1388 C C . ARG A 1 165 ? -7.176 -20.609 12.039 1 42.69 165 ARG A C 1
ATOM 1390 O O . ARG A 1 165 ? -7.688 -21.297 12.922 1 42.69 165 ARG A O 1
ATOM 1397 N N . GLN A 1 166 ? -5.934 -20.312 12.188 1 46.78 166 GLN A N 1
ATOM 1398 C CA . GLN A 1 166 ? -5.309 -20.297 13.508 1 46.78 166 GLN A CA 1
ATOM 1399 C C . GLN A 1 166 ? -5.426 -18.922 14.156 1 46.78 166 GLN A C 1
ATOM 1401 O O . GLN A 1 166 ? -5.312 -17.906 13.477 1 46.78 166 GLN A O 1
ATOM 1406 N N . PHE A 1 167 ? -5.996 -19.016 15.328 1 46.75 167 PHE A N 1
ATOM 1407 C CA . PHE A 1 167 ? -6.09 -17.812 16.172 1 46.75 167 PHE A CA 1
ATOM 1408 C C . PHE A 1 167 ? -4.707 -17.344 16.594 1 46.75 167 PHE A C 1
ATOM 1410 O O . PHE A 1 167 ? -3.902 -18.125 17.094 1 46.75 167 PHE A O 1
ATOM 1417 N N . ILE A 1 168 ? -4.23 -16.344 16.047 1 44.06 168 ILE A N 1
ATOM 1418 C CA . ILE A 1 168 ? -2.971 -15.773 16.516 1 44.06 168 ILE A CA 1
ATOM 1419 C C . ILE A 1 168 ? -3.234 -14.82 17.688 1 44.06 168 ILE A C 1
ATOM 1421 O O . ILE A 1 168 ? -3.916 -13.812 17.516 1 44.06 168 ILE A O 1
ATOM 1425 N N . LYS A 1 169 ? -2.779 -15.266 18.812 1 47.03 169 LYS A N 1
ATOM 1426 C CA . LYS A 1 169 ? -2.934 -14.492 20.047 1 47.03 169 LYS A CA 1
ATOM 1427 C C . LYS A 1 169 ? -2.248 -13.133 19.922 1 47.03 169 LYS A C 1
ATOM 1429 O O . LYS A 1 169 ? -1.154 -13.031 19.359 1 47.03 169 LYS A O 1
ATOM 1434 N N . ASN A 1 170 ? -2.889 -12.141 20.375 1 43.56 170 ASN A N 1
ATOM 1435 C CA . ASN A 1 170 ? -2.342 -10.82 20.672 1 43.56 170 ASN A CA 1
ATOM 1436 C C . ASN A 1 170 ? -2.168 -9.992 19.391 1 43.56 170 ASN A C 1
ATOM 1438 O O . ASN A 1 170 ? -1.407 -9.023 19.375 1 43.56 170 ASN A O 1
ATOM 1442 N N . LYS A 1 171 ? -2.516 -10.852 18.297 1 44.03 171 LYS A N 1
ATOM 1443 C CA . LYS A 1 171 ? -2.494 -9.977 17.141 1 44.03 171 LYS A CA 1
ATOM 1444 C C . LYS A 1 171 ? -3.908 -9.594 16.703 1 44.03 171 LYS A C 1
ATOM 1446 O O . LYS A 1 171 ? -4.855 -10.344 16.938 1 44.03 171 LYS A O 1
ATOM 1451 N N . ARG A 1 172 ? -4.121 -8.445 16.422 1 41.34 172 ARG A N 1
ATOM 1452 C CA . ARG A 1 172 ? -5.414 -7.949 15.969 1 41.34 172 ARG A CA 1
ATOM 1453 C C . ARG A 1 172 ? -6.012 -8.875 14.914 1 41.34 172 ARG A C 1
ATOM 1455 O O . ARG A 1 172 ? -7.23 -9.039 14.844 1 41.34 172 ARG A O 1
ATOM 1462 N N . HIS A 1 173 ? -5.246 -9.211 13.883 1 44.81 173 HIS A N 1
ATOM 1463 C CA . HIS A 1 173 ? -5.801 -10.102 12.875 1 44.81 173 HIS A CA 1
ATOM 1464 C C . HIS A 1 173 ? -5.527 -11.562 13.227 1 44.81 173 HIS A C 1
ATOM 1466 O O . HIS A 1 173 ? -4.438 -12.078 12.961 1 44.81 173 HIS A O 1
ATOM 1472 N N . ARG A 1 174 ? -6.391 -12.18 13.922 1 46.12 174 ARG A N 1
ATOM 1473 C CA . ARG A 1 174 ? -6.281 -13.383 14.742 1 46.12 174 ARG A CA 1
ATOM 1474 C C . ARG A 1 174 ? -6.266 -14.633 13.867 1 46.12 174 ARG A C 1
ATOM 1476 O O . ARG A 1 174 ? -5.977 -15.734 14.352 1 46.12 174 ARG A O 1
ATOM 1483 N N . TYR A 1 175 ? -6.77 -14.516 12.641 1 46.59 175 TYR A N 1
ATOM 1484 C CA . TYR A 1 175 ? -6.855 -15.828 12.016 1 46.59 175 TYR A CA 1
ATOM 1485 C C . TYR A 1 175 ? -5.965 -15.906 10.781 1 46.59 175 TYR A C 1
ATOM 1487 O O . TYR A 1 175 ? -5.758 -14.906 10.094 1 46.59 175 TYR A O 1
ATOM 1495 N N . GLY A 1 176 ? -5.129 -16.844 10.734 1 61.47 176 GLY A N 1
ATOM 1496 C CA . GLY A 1 176 ? -4.32 -17.031 9.547 1 61.47 176 GLY A CA 1
ATOM 1497 C C . GLY A 1 176 ? -4.07 -18.5 9.227 1 61.47 176 GLY A C 1
ATOM 1498 O O . GLY A 1 176 ? -4.523 -19.375 9.953 1 61.47 176 GLY A O 1
ATOM 1499 N N . LEU A 1 177 ? -3.76 -18.781 7.891 1 65.81 177 LEU A N 1
ATOM 1500 C CA . LEU A 1 177 ? -3.275 -20.094 7.5 1 65.81 177 LEU A CA 1
ATOM 1501 C C . LEU A 1 177 ? -1.84 -20.312 7.969 1 65.81 177 LEU A C 1
ATOM 1503 O O . LEU A 1 177 ? -0.999 -19.422 7.824 1 65.81 177 LEU A O 1
ATOM 1507 N N . LYS A 1 178 ? -1.748 -21.359 8.672 1 66.38 178 LYS A N 1
ATOM 1508 C CA . LYS A 1 178 ? -0.404 -21.719 9.117 1 66.38 178 LYS A CA 1
ATOM 1509 C C . LYS A 1 178 ? 0.329 -22.531 8.062 1 66.38 178 LYS A C 1
ATOM 1511 O O . LYS A 1 178 ? -0.209 -23.516 7.543 1 66.38 178 LYS A O 1
ATOM 1516 N N . VAL A 1 179 ? 1.439 -22.047 7.586 1 72.88 179 VAL A N 1
ATOM 1517 C CA . VAL A 1 179 ? 2.264 -22.719 6.594 1 72.88 179 VAL A CA 1
ATOM 1518 C C . VAL A 1 179 ? 3.652 -22.984 7.172 1 72.88 179 VAL A C 1
ATOM 1520 O O . VAL A 1 179 ? 4.281 -22.094 7.73 1 72.88 179 VAL A O 1
ATOM 1523 N N . TYR A 1 180 ? 4.082 -24.25 7.125 1 74.25 180 TYR A N 1
ATOM 1524 C CA . TYR A 1 180 ? 5.453 -24.609 7.469 1 74.25 180 TYR A CA 1
ATOM 1525 C C . TYR A 1 180 ? 6.348 -24.594 6.234 1 74.25 180 TYR A C 1
ATOM 1527 O O . TYR A 1 180 ? 6.012 -25.203 5.215 1 74.25 180 TYR A O 1
ATOM 1535 N N . MET A 1 181 ? 7.387 -23.828 6.406 1 80.31 181 MET A N 1
ATOM 1536 C CA . MET A 1 181 ? 8.258 -23.703 5.242 1 80.31 181 MET A CA 1
ATOM 1537 C C . MET A 1 181 ? 9.656 -24.234 5.547 1 80.31 181 MET A C 1
ATOM 1539 O O . MET A 1 181 ? 10.18 -24.031 6.645 1 80.31 181 MET A O 1
ATOM 1543 N N . LEU A 1 182 ? 10.18 -25.016 4.645 1 82.44 182 LEU A N 1
ATOM 1544 C CA . LEU A 1 182 ? 11.578 -25.422 4.621 1 82.44 182 LEU A CA 1
ATOM 1545 C C . LEU A 1 182 ? 12.406 -24.484 3.746 1 82.44 182 LEU A C 1
ATOM 1547 O O . LEU A 1 182 ? 12.164 -24.375 2.541 1 82.44 182 LEU A O 1
ATOM 1551 N N . THR A 1 183 ? 13.281 -23.734 4.406 1 83.69 183 THR A N 1
ATOM 1552 C CA . THR A 1 183 ? 14.031 -22.734 3.668 1 83.69 183 THR A CA 1
ATOM 1553 C C . THR A 1 183 ? 15.531 -22.891 3.906 1 83.69 183 THR A C 1
ATOM 1555 O O . THR A 1 183 ? 15.945 -23.562 4.855 1 83.69 183 THR A O 1
ATOM 1558 N N . GLU A 1 184 ? 16.297 -22.375 3.037 1 83.19 184 GLU A N 1
ATOM 1559 C CA . GLU A 1 184 ? 17.719 -22.109 3.299 1 83.19 184 GLU A CA 1
ATOM 1560 C C . GLU A 1 184 ? 17.906 -20.797 4.039 1 83.19 184 GLU A C 1
ATOM 1562 O O . GLU A 1 184 ? 16.984 -19.969 4.094 1 83.19 184 GLU A O 1
ATOM 1567 N N . PRO A 1 185 ? 19.078 -20.594 4.613 1 73.81 185 PRO A N 1
ATOM 1568 C CA . PRO A 1 185 ? 19.312 -19.328 5.324 1 73.81 185 PRO A CA 1
ATOM 1569 C C . PRO A 1 185 ? 19.125 -18.109 4.43 1 73.81 185 PRO A C 1
ATOM 1571 O O . PRO A 1 185 ? 18.797 -17.016 4.922 1 73.81 185 PRO A O 1
ATOM 1574 N N . SER A 1 186 ? 19.25 -18.234 3.176 1 79.19 186 SER A N 1
ATOM 1575 C CA . SER A 1 186 ? 19.094 -17.141 2.221 1 79.19 186 SER A CA 1
ATOM 1576 C C . SER A 1 186 ? 17.625 -16.781 2.035 1 79.19 186 SER A C 1
ATOM 1578 O O . SER A 1 186 ? 17.312 -15.758 1.429 1 79.19 186 SER A O 1
ATOM 1580 N N . GLY A 1 187 ? 16.766 -17.625 2.541 1 81.06 187 GLY A N 1
ATOM 1581 C CA . GLY A 1 187 ? 15.344 -17.391 2.385 1 81.06 187 GLY A CA 1
ATOM 1582 C C . GLY A 1 187 ? 14.719 -18.172 1.252 1 81.06 187 GLY A C 1
ATOM 1583 O O . GLY A 1 187 ? 13.516 -18.109 1.026 1 81.06 187 GLY A O 1
ATOM 1584 N N . LEU A 1 188 ? 15.578 -18.938 0.58 1 87.81 188 LEU A N 1
ATOM 1585 C CA . LEU A 1 188 ? 15.102 -19.781 -0.507 1 87.81 188 LEU A CA 1
ATOM 1586 C C . LEU A 1 188 ? 14.172 -20.875 0.022 1 87.81 188 LEU A C 1
ATOM 1588 O O . LEU A 1 188 ? 14.57 -21.672 0.877 1 87.81 188 LEU A O 1
ATOM 1592 N N . VAL A 1 189 ? 12.969 -20.875 -0.529 1 87.94 189 VAL A N 1
ATOM 1593 C CA . VAL A 1 189 ? 12 -21.859 -0.063 1 87.94 189 VAL A CA 1
ATOM 1594 C C . VAL A 1 189 ? 12.094 -23.125 -0.907 1 87.94 189 VAL A C 1
ATOM 1596 O O . VAL A 1 189 ? 11.984 -23.078 -2.135 1 87.94 189 VAL A O 1
ATOM 1599 N N . LEU A 1 190 ? 12.234 -24.172 -0.235 1 88.62 190 LEU A N 1
ATOM 1600 C CA . LEU A 1 190 ? 12.367 -25.453 -0.921 1 88.62 190 LEU A CA 1
ATOM 1601 C C . LEU A 1 190 ? 11.039 -26.219 -0.933 1 88.62 190 LEU A C 1
ATOM 1603 O O . LEU A 1 190 ? 10.656 -26.781 -1.954 1 88.62 190 LEU A O 1
ATOM 1607 N N . LYS A 1 191 ? 10.484 -26.188 0.175 1 87.06 191 LYS A N 1
ATOM 1608 C CA . LYS A 1 191 ? 9.219 -26.891 0.383 1 87.06 191 LYS A CA 1
ATOM 1609 C C . LYS A 1 191 ? 8.375 -26.188 1.449 1 87.06 191 LYS A C 1
ATOM 1611 O O . LYS A 1 191 ? 8.914 -25.453 2.289 1 87.06 191 LYS A O 1
ATOM 1616 N N . PHE A 1 192 ? 7.027 -26.344 1.247 1 83.56 192 PHE A N 1
ATOM 1617 C CA . PHE A 1 192 ? 6.172 -25.844 2.312 1 83.56 192 PHE A CA 1
ATOM 1618 C C . PHE A 1 192 ? 4.98 -26.766 2.537 1 83.56 192 PHE A C 1
ATOM 1620 O O . PHE A 1 192 ? 4.613 -27.531 1.648 1 83.56 192 PHE A O 1
ATOM 1627 N N . ILE A 1 193 ? 4.504 -26.766 3.775 1 79.81 193 ILE A N 1
ATOM 1628 C CA . ILE A 1 193 ? 3.35 -27.578 4.152 1 79.81 193 ILE A CA 1
ATOM 1629 C C . ILE A 1 193 ? 2.279 -26.688 4.785 1 79.81 193 ILE A C 1
ATOM 1631 O O . ILE A 1 193 ? 2.58 -25.859 5.652 1 79.81 193 ILE A O 1
ATOM 1635 N N . VAL A 1 194 ? 1.084 -26.828 4.242 1 78.12 194 VAL A N 1
ATOM 1636 C CA . VAL A 1 194 ? -0.045 -26.094 4.805 1 78.12 194 VAL A CA 1
ATOM 1637 C C . VAL A 1 194 ? -0.679 -26.891 5.93 1 78.12 194 VAL A C 1
ATOM 1639 O O . VAL A 1 194 ? -1.006 -28.078 5.754 1 78.12 194 VAL A O 1
ATOM 1642 N N . TYR A 1 195 ? -0.812 -26.203 7.066 1 70.06 195 TYR A N 1
ATOM 1643 C CA . TYR A 1 195 ? -1.43 -26.875 8.211 1 70.06 195 TYR A CA 1
ATOM 1644 C C . TYR A 1 195 ? -2.947 -26.891 8.07 1 70.06 195 TYR A C 1
ATOM 1646 O O . TYR A 1 195 ? -3.584 -25.844 7.984 1 70.06 195 TYR A O 1
ATOM 1654 N N . THR A 1 196 ? -3.49 -28.062 7.969 1 67.81 196 THR A N 1
ATOM 1655 C CA . THR A 1 196 ? -4.934 -28.172 7.805 1 67.81 196 THR A CA 1
ATOM 1656 C C . THR A 1 196 ? -5.582 -28.719 9.078 1 67.81 196 THR A C 1
ATOM 1658 O O . THR A 1 196 ? -6.766 -29.062 9.078 1 67.81 196 THR A O 1
ATOM 1661 N N . GLY A 1 197 ? -4.969 -28.422 10.242 1 57.69 197 GLY A N 1
ATOM 1662 C CA . GLY A 1 197 ? -5.488 -28.969 11.492 1 57.69 197 GLY A CA 1
ATOM 1663 C C . GLY A 1 197 ? -5.223 -30.453 11.656 1 57.69 197 GLY A C 1
ATOM 1664 O O . GLY A 1 197 ? -5.219 -30.969 12.773 1 57.69 197 GLY A O 1
ATOM 1665 N N . GLN A 1 198 ? -5.387 -31.141 10.664 1 53.59 198 GLN A N 1
ATOM 1666 C CA . GLN A 1 198 ? -5.195 -32.594 10.82 1 53.59 198 GLN A CA 1
ATOM 1667 C C . GLN A 1 198 ? -3.729 -32.906 11.086 1 53.59 198 GLN A C 1
ATOM 1669 O O . GLN A 1 198 ? -2.834 -32.188 10.664 1 53.59 198 GLN A O 1
ATOM 1674 N N . ALA A 1 199 ? -3.287 -33.625 12.172 1 45 199 ALA A N 1
ATOM 1675 C CA . ALA A 1 199 ? -2.096 -34.094 12.859 1 45 199 ALA A CA 1
ATOM 1676 C C . ALA A 1 199 ? -0.947 -34.312 11.875 1 45 199 ALA A C 1
ATOM 1678 O O . ALA A 1 199 ? -0.479 -35.438 11.703 1 45 199 ALA A O 1
ATOM 1679 N N . ASP A 1 200 ? -0.743 -33.688 10.805 1 44.5 200 ASP A N 1
ATOM 1680 C CA . ASP A 1 200 ? 0.499 -34.156 10.195 1 44.5 200 ASP A CA 1
ATOM 1681 C C . ASP A 1 200 ? 1.714 -33.688 10.984 1 44.5 200 ASP A C 1
ATOM 1683 O O . ASP A 1 200 ? 2.332 -32.688 10.641 1 44.5 200 ASP A O 1
ATOM 1687 N N . SER A 1 201 ? 1.708 -33.625 12.18 1 43 201 SER A N 1
ATOM 1688 C CA . SER A 1 201 ? 2.633 -33.312 13.266 1 43 201 SER A CA 1
ATOM 1689 C C . SER A 1 201 ? 4.027 -33.875 12.977 1 43 201 SER A C 1
ATOM 1691 O O . SER A 1 201 ? 5.02 -33.375 13.508 1 43 201 SER A O 1
ATOM 1693 N N . GLU A 1 202 ? 4.105 -34.969 12.414 1 43.12 202 GLU A N 1
ATOM 1694 C CA . GLU A 1 202 ? 5.375 -35.688 12.43 1 43.12 202 GLU A CA 1
ATOM 1695 C C . GLU A 1 202 ? 6.426 -34.969 11.594 1 43.12 202 GLU A C 1
ATOM 1697 O O . GLU A 1 202 ? 7.617 -35 11.906 1 43.12 202 GLU A O 1
ATOM 1702 N N . VAL A 1 203 ? 6.039 -34.406 10.57 1 44.19 203 VAL A N 1
ATOM 1703 C CA . VAL A 1 203 ? 7.062 -33.906 9.656 1 44.19 203 VAL A CA 1
ATOM 1704 C C . VAL A 1 203 ? 7.703 -32.656 10.234 1 44.19 203 VAL A C 1
ATOM 1706 O O . VAL A 1 203 ? 8.859 -32.344 9.938 1 44.19 203 VAL A O 1
ATOM 1709 N N . VAL A 1 204 ? 7.02 -31.938 11.117 1 47.12 204 VAL A N 1
ATOM 1710 C CA . VAL A 1 204 ? 7.551 -30.688 11.656 1 47.12 204 VAL A CA 1
ATOM 1711 C C . VAL A 1 204 ? 8.68 -30.984 12.641 1 47.12 204 VAL A C 1
ATOM 1713 O O . VAL A 1 204 ? 9.5 -30.109 12.938 1 47.12 204 VAL A O 1
ATOM 1716 N N . ALA A 1 205 ? 8.711 -32.156 13.164 1 42.53 205 ALA A N 1
ATOM 1717 C CA . ALA A 1 205 ? 9.539 -32.469 14.328 1 42.53 205 ALA A CA 1
ATOM 1718 C C . ALA A 1 205 ? 11.023 -32.406 13.977 1 42.53 205 ALA A C 1
ATOM 1720 O O . ALA A 1 205 ? 11.867 -32.188 14.852 1 42.53 205 ALA A O 1
ATOM 1721 N N . GLN A 1 206 ? 11.43 -32.781 12.844 1 43.31 206 GLN A N 1
ATOM 1722 C CA . GLN A 1 206 ? 12.859 -33.062 12.742 1 43.31 206 GLN A CA 1
ATOM 1723 C C . GLN A 1 206 ? 13.641 -31.828 12.305 1 43.31 206 GLN A C 1
ATOM 1725 O O . GLN A 1 206 ? 14.867 -31.875 12.156 1 43.31 206 GLN A O 1
ATOM 1730 N N . TYR A 1 207 ? 13 -30.859 11.938 1 43.88 207 TYR A N 1
ATOM 1731 C CA . TYR A 1 207 ? 13.898 -29.875 11.336 1 43.88 207 TYR A CA 1
ATOM 1732 C C . TYR A 1 207 ? 14.312 -28.812 12.352 1 43.88 207 TYR A C 1
ATOM 1734 O O . TYR A 1 207 ? 13.562 -28.516 13.273 1 43.88 207 TYR A O 1
ATOM 1742 N N . ASN A 1 208 ? 15.539 -28.656 12.609 1 44.44 208 ASN A N 1
ATOM 1743 C CA . ASN A 1 208 ? 16.156 -27.625 13.422 1 44.44 208 ASN A CA 1
ATOM 1744 C C . ASN A 1 208 ? 15.578 -26.25 13.109 1 44.44 208 ASN A C 1
ATOM 1746 O O . ASN A 1 208 ? 15.445 -25.875 11.945 1 44.44 208 ASN A O 1
ATOM 1750 N N . THR A 1 209 ? 14.836 -25.672 13.977 1 45 209 THR A N 1
ATOM 1751 C CA . THR A 1 209 ? 14.117 -24.406 14.016 1 45 209 THR A CA 1
ATOM 1752 C C . THR A 1 209 ? 15.055 -23.234 13.727 1 45 209 THR A C 1
ATOM 1754 O O . THR A 1 209 ? 15.734 -22.75 14.633 1 45 209 THR A O 1
ATOM 1757 N N . PHE A 1 210 ? 16.016 -23.391 12.859 1 44.94 210 PHE A N 1
ATOM 1758 C CA . PHE A 1 210 ? 16.703 -22.125 12.617 1 44.94 210 PHE A CA 1
ATOM 1759 C C . PHE A 1 210 ? 15.758 -21.094 12.039 1 44.94 210 PHE A C 1
ATOM 1761 O O . PHE A 1 210 ? 15.078 -21.344 11.047 1 44.94 210 PHE A O 1
ATOM 1768 N N . MET A 1 211 ? 15.344 -20.125 12.812 1 50.72 211 MET A N 1
ATOM 1769 C CA . MET A 1 211 ? 14.328 -19.094 12.641 1 50.72 211 MET A CA 1
ATOM 1770 C C . MET A 1 211 ? 14.734 -18.109 11.562 1 50.72 211 MET A C 1
ATOM 1772 O O . MET A 1 211 ? 13.883 -17.469 10.945 1 50.72 211 MET A O 1
ATOM 1776 N N . GLY A 1 212 ? 16 -18.125 11.023 1 51.81 212 GLY A N 1
ATOM 1777 C CA . GLY A 1 212 ? 16.516 -17 10.25 1 51.81 212 GLY A CA 1
ATOM 1778 C C . GLY A 1 212 ? 15.977 -16.969 8.828 1 51.81 212 GLY A C 1
ATOM 1779 O O . GLY A 1 212 ? 15.617 -15.898 8.32 1 51.81 212 GLY A O 1
ATOM 1780 N N . GLY A 1 213 ? 15.766 -18.031 8.188 1 56.09 213 GLY A N 1
ATOM 1781 C CA . GLY A 1 213 ? 15.406 -18.062 6.781 1 56.09 213 GLY A CA 1
ATOM 1782 C C . GLY A 1 213 ? 13.953 -17.688 6.539 1 56.09 213 GLY A C 1
ATOM 1783 O O . GLY A 1 213 ? 13.641 -16.984 5.582 1 56.09 213 GLY A O 1
ATOM 1784 N N . ILE A 1 214 ? 13.109 -18 7.391 1 59.81 214 ILE A N 1
ATOM 1785 C CA . ILE A 1 214 ? 11.68 -17.75 7.25 1 59.81 214 ILE A CA 1
ATOM 1786 C C . ILE A 1 214 ? 11.383 -16.266 7.465 1 59.81 214 ILE A C 1
ATOM 1788 O O . ILE A 1 214 ? 10.531 -15.695 6.777 1 59.81 214 ILE A O 1
ATOM 1792 N N . ASP A 1 215 ? 12.117 -15.797 8.383 1 61.44 215 ASP A N 1
ATOM 1793 C CA . ASP A 1 215 ? 11.93 -14.375 8.641 1 61.44 215 ASP A CA 1
ATOM 1794 C C . ASP A 1 215 ? 12.266 -13.547 7.402 1 61.44 215 ASP A C 1
ATOM 1796 O O . ASP A 1 215 ? 11.57 -12.578 7.09 1 61.44 215 ASP A O 1
ATOM 1800 N N . LEU A 1 216 ? 13.273 -14.023 6.762 1 63.44 216 LEU A N 1
ATOM 1801 C CA . LEU A 1 216 ? 13.672 -13.305 5.559 1 63.44 216 LEU A CA 1
ATOM 1802 C C . LEU A 1 216 ? 12.633 -13.461 4.457 1 63.44 216 LEU A C 1
ATOM 1804 O O . LEU A 1 216 ? 12.281 -12.484 3.787 1 63.44 216 LEU A O 1
ATOM 1808 N N . CYS A 1 217 ? 12.172 -14.609 4.324 1 68.19 217 CYS A N 1
ATOM 1809 C CA . CYS A 1 217 ? 11.148 -14.844 3.311 1 68.19 217 CYS A CA 1
ATOM 1810 C C . CYS A 1 217 ? 9.891 -14.039 3.609 1 68.19 217 CYS A C 1
ATOM 1812 O O . CYS A 1 217 ? 9.336 -13.383 2.721 1 68.19 217 CYS A O 1
ATOM 1814 N N . ASP A 1 218 ? 9.469 -14.055 4.797 1 65 218 ASP A N 1
ATOM 1815 C CA . ASP A 1 218 ? 8.273 -13.312 5.195 1 65 218 ASP A CA 1
ATOM 1816 C C . ASP A 1 218 ? 8.461 -11.812 4.973 1 65 218 ASP A C 1
ATOM 1818 O O . ASP A 1 218 ? 7.523 -11.125 4.555 1 65 218 ASP A O 1
ATOM 1822 N N . GLN A 1 219 ? 9.633 -11.43 5.27 1 65.38 219 GLN A N 1
ATOM 1823 C CA . GLN A 1 219 ? 9.953 -10.023 5.043 1 65.38 219 GLN A CA 1
ATOM 1824 C C . GLN A 1 219 ? 9.844 -9.664 3.564 1 65.38 219 GLN A C 1
ATOM 1826 O O . GLN A 1 219 ? 9.234 -8.656 3.207 1 65.38 219 GLN A O 1
ATOM 1831 N N . LEU A 1 220 ? 10.398 -10.523 2.736 1 67.69 220 LEU A N 1
ATOM 1832 C CA . LEU A 1 220 ? 10.391 -10.258 1.3 1 67.69 220 LEU A CA 1
ATOM 1833 C C . LEU A 1 220 ? 8.969 -10.281 0.75 1 67.69 220 LEU A C 1
ATOM 1835 O O . LEU A 1 220 ? 8.617 -9.469 -0.108 1 67.69 220 LEU A O 1
ATOM 1839 N N . LEU A 1 221 ? 8.211 -11.148 1.27 1 67.88 221 LEU A N 1
ATOM 1840 C CA . LEU A 1 221 ? 6.828 -11.289 0.827 1 67.88 221 LEU A CA 1
ATOM 1841 C C . LEU A 1 221 ? 5.992 -10.094 1.267 1 67.88 221 LEU A C 1
ATOM 1843 O O . LEU A 1 221 ? 5.051 -9.703 0.575 1 67.88 221 LEU A O 1
ATOM 1847 N N . SER A 1 222 ? 6.375 -9.5 2.359 1 65.81 222 SER A N 1
ATOM 1848 C CA . SER A 1 222 ? 5.566 -8.445 2.961 1 65.81 222 SER A CA 1
ATOM 1849 C C . SER A 1 222 ? 5.754 -7.125 2.227 1 65.81 222 SER A C 1
ATOM 1851 O O . SER A 1 222 ? 4.938 -6.211 2.367 1 65.81 222 SER A O 1
ATOM 1853 N N . TYR A 1 223 ? 6.789 -7.078 1.472 1 64.62 223 TYR A N 1
ATOM 1854 C CA . TYR A 1 223 ? 7.098 -5.809 0.824 1 64.62 223 TYR A CA 1
ATOM 1855 C C . TYR A 1 223 ? 6.062 -5.477 -0.244 1 64.62 223 TYR A C 1
ATOM 1857 O O . TYR A 1 223 ? 5.723 -4.309 -0.445 1 64.62 223 TYR A O 1
ATOM 1865 N N . TYR A 1 224 ? 5.551 -6.535 -0.932 1 67.12 224 TYR A N 1
ATOM 1866 C CA . TYR A 1 224 ? 4.664 -6.297 -2.066 1 67.12 224 TYR A CA 1
ATOM 1867 C C . TYR A 1 224 ? 3.488 -7.266 -2.053 1 67.12 224 TYR A C 1
ATOM 1869 O O . TYR A 1 224 ? 3.354 -8.102 -2.947 1 67.12 224 TYR A O 1
ATOM 1877 N N . PRO A 1 225 ? 2.572 -7.07 -1.101 1 65.19 225 PRO A N 1
ATOM 1878 C CA . PRO A 1 225 ? 1.441 -8 -1.006 1 65.19 225 PRO A CA 1
ATOM 1879 C C . PRO A 1 225 ? 0.474 -7.871 -2.18 1 65.19 225 PRO A C 1
ATOM 1881 O O . PRO A 1 225 ? 0.176 -6.758 -2.623 1 65.19 225 PRO A O 1
ATOM 1884 N N . CYS A 1 226 ? 0.177 -9.023 -2.734 1 68.75 226 CYS A N 1
ATOM 1885 C CA . CYS A 1 226 ? -0.745 -9.062 -3.865 1 68.75 226 CYS A CA 1
ATOM 1886 C C . CYS A 1 226 ? -2.078 -9.68 -3.463 1 68.75 226 CYS A C 1
ATOM 1888 O O . CYS A 1 226 ? -3.008 -9.742 -4.27 1 68.75 226 CYS A O 1
ATOM 1890 N N . GLU A 1 227 ? -2.152 -10.141 -2.264 1 66.44 227 GLU A N 1
ATOM 1891 C CA . GLU A 1 227 ? -3.346 -10.844 -1.801 1 66.44 227 GLU A CA 1
ATOM 1892 C C . GLU A 1 227 ? -4.426 -9.859 -1.357 1 66.44 227 GLU A C 1
ATOM 1894 O O . GLU A 1 227 ? -4.125 -8.82 -0.766 1 66.44 227 GLU A O 1
ATOM 1899 N N . ARG A 1 228 ? -5.551 -10.211 -1.791 1 66.88 228 ARG A N 1
ATOM 1900 C CA . ARG A 1 228 ? -6.688 -9.391 -1.393 1 66.88 228 ARG A CA 1
ATOM 1901 C C . ARG A 1 228 ? -7.547 -10.102 -0.359 1 66.88 228 ARG A C 1
ATOM 1903 O O . ARG A 1 228 ? -7.598 -11.336 -0.331 1 66.88 228 ARG A O 1
ATOM 1910 N N . LYS A 1 229 ? -8.219 -9.336 0.439 1 60.5 229 LYS A N 1
ATOM 1911 C CA . LYS A 1 229 ? -8.984 -9.867 1.568 1 60.5 229 LYS A CA 1
ATOM 1912 C C . LYS A 1 229 ? -10.195 -10.656 1.093 1 60.5 229 LYS A C 1
ATOM 1914 O O . LYS A 1 229 ? -10.594 -11.633 1.729 1 60.5 229 LYS A O 1
ATOM 1919 N N . THR A 1 230 ? -10.734 -10.391 0.035 1 56.94 230 THR A N 1
ATOM 1920 C CA . THR A 1 230 ? -12.023 -10.945 -0.347 1 56.94 230 THR A CA 1
ATOM 1921 C C . THR A 1 230 ? -11.844 -12.211 -1.186 1 56.94 230 THR A C 1
ATOM 1923 O O . THR A 1 230 ? -12.828 -12.805 -1.632 1 56.94 230 THR A O 1
ATOM 1926 N N . MET A 1 231 ? -10.703 -12.797 -1.144 1 70.38 231 MET A N 1
ATOM 1927 C CA . MET A 1 231 ? -10.453 -13.953 -2 1 70.38 231 MET A CA 1
ATOM 1928 C C . MET A 1 231 ? -10.688 -15.25 -1.237 1 70.38 231 MET A C 1
ATOM 1930 O O . MET A 1 231 ? -10.539 -15.297 -0.015 1 70.38 231 MET A O 1
ATOM 1934 N N . LYS A 1 232 ? -11.211 -16.25 -2.023 1 77.75 232 LYS A N 1
ATOM 1935 C CA . LYS A 1 232 ? -11.242 -17.594 -1.46 1 77.75 232 LYS A CA 1
ATOM 1936 C C . LYS A 1 232 ? -9.852 -18.031 -0.995 1 77.75 232 LYS A C 1
ATOM 1938 O O . LYS A 1 232 ? -8.844 -17.578 -1.551 1 77.75 232 LYS A O 1
ATOM 1943 N N . TRP A 1 233 ? -9.852 -18.875 -0.109 1 76.69 233 TRP A N 1
ATOM 1944 C CA . TRP A 1 233 ? -8.602 -19.219 0.566 1 76.69 233 TRP A CA 1
ATOM 1945 C C . TRP A 1 233 ? -7.613 -19.844 -0.407 1 76.69 233 TRP A C 1
ATOM 1947 O O . TRP A 1 233 ? -6.41 -19.578 -0.338 1 76.69 233 TRP A O 1
ATOM 1957 N N . TYR A 1 234 ? -8.109 -20.797 -1.26 1 83.19 234 TYR A N 1
ATOM 1958 C CA . TYR A 1 234 ? -7.18 -21.516 -2.131 1 83.19 234 TYR A CA 1
ATOM 1959 C C . TYR A 1 234 ? -6.586 -20.578 -3.174 1 83.19 234 TYR A C 1
ATOM 1961 O O . TYR A 1 234 ? -5.457 -20.766 -3.627 1 83.19 234 TYR A O 1
ATOM 1969 N N . LYS A 1 235 ? -7.359 -19.547 -3.576 1 88.25 235 LYS A N 1
ATOM 1970 C CA . LYS A 1 235 ? -6.816 -18.547 -4.48 1 88.25 235 LYS A CA 1
ATOM 1971 C C . LYS A 1 235 ? -5.766 -17.688 -3.783 1 88.25 235 LYS A C 1
ATOM 1973 O O . LYS A 1 235 ? -4.746 -17.328 -4.379 1 88.25 235 LYS A O 1
ATOM 1978 N N . LYS A 1 236 ? -6.066 -17.375 -2.562 1 83.31 236 LYS A N 1
ATOM 1979 C CA . LYS A 1 236 ? -5.094 -16.625 -1.777 1 83.31 236 LYS A CA 1
ATOM 1980 C C . LYS A 1 236 ? -3.779 -17.391 -1.643 1 83.31 236 LYS A C 1
ATOM 1982 O O . LYS A 1 236 ? -2.699 -16.812 -1.785 1 83.31 236 LYS A O 1
ATOM 1987 N N . LEU A 1 237 ? -3.916 -18.625 -1.374 1 82.75 237 LEU A N 1
ATOM 1988 C CA . LEU A 1 237 ? -2.734 -19.469 -1.262 1 82.75 237 LEU A CA 1
ATOM 1989 C C . LEU A 1 237 ? -2.012 -19.578 -2.6 1 82.75 237 LEU A C 1
ATOM 1991 O O . LEU A 1 237 ? -0.78 -19.625 -2.645 1 82.75 237 LEU A O 1
ATOM 1995 N N . ALA A 1 238 ? -2.764 -19.688 -3.613 1 91.19 238 ALA A N 1
ATOM 1996 C CA . ALA A 1 238 ? -2.156 -19.75 -4.941 1 91.19 238 ALA A CA 1
ATOM 1997 C C . ALA A 1 238 ? -1.336 -18.5 -5.223 1 91.19 238 ALA A C 1
ATOM 1999 O O . ALA A 1 238 ? -0.204 -18.578 -5.707 1 91.19 238 ALA A O 1
ATOM 2000 N N . ILE A 1 239 ? -1.9 -17.375 -4.93 1 89.56 239 ILE A N 1
ATOM 2001 C CA . ILE A 1 239 ? -1.203 -16.109 -5.145 1 89.56 239 ILE A CA 1
ATOM 2002 C C . ILE A 1 239 ? 0.056 -16.062 -4.281 1 89.56 239 ILE A C 1
ATOM 2004 O O . ILE A 1 239 ? 1.1 -15.578 -4.719 1 89.56 239 ILE A O 1
ATOM 2008 N N . HIS A 1 240 ? -0.047 -16.594 -3.133 1 84.38 240 HIS A N 1
ATOM 2009 C CA . HIS A 1 240 ? 1.127 -16.734 -2.275 1 84.38 240 HIS A CA 1
ATOM 2010 C C . HIS A 1 240 ? 2.209 -17.562 -2.941 1 84.38 240 HIS A C 1
ATOM 2012 O O . HIS A 1 240 ? 3.389 -17.219 -2.904 1 84.38 240 HIS A O 1
ATOM 2018 N N . ILE A 1 241 ? 1.806 -18.625 -3.475 1 88.31 241 ILE A N 1
ATOM 2019 C CA . ILE A 1 241 ? 2.75 -19.5 -4.148 1 88.31 241 ILE A CA 1
ATOM 2020 C C . ILE A 1 241 ? 3.373 -18.781 -5.34 1 88.31 241 ILE A C 1
ATOM 2022 O O . ILE A 1 241 ? 4.578 -18.891 -5.578 1 88.31 241 ILE A O 1
ATOM 2026 N N . PHE A 1 242 ? 2.555 -18.016 -6.129 1 93.69 242 PHE A N 1
ATOM 2027 C CA . PHE A 1 242 ? 3.092 -17.219 -7.223 1 93.69 242 PHE A CA 1
ATOM 2028 C C . PHE A 1 242 ? 4.176 -16.266 -6.719 1 93.69 242 PHE A C 1
ATOM 2030 O O . PHE A 1 242 ? 5.219 -16.125 -7.359 1 93.69 242 PHE A O 1
ATOM 2037 N N . GLN A 1 243 ? 3.941 -15.664 -5.602 1 90.19 243 GLN A N 1
ATOM 2038 C CA . GLN A 1 243 ? 4.906 -14.742 -5.02 1 90.19 243 GLN A CA 1
ATOM 2039 C C . GLN A 1 243 ? 6.16 -15.469 -4.559 1 90.19 243 GLN A C 1
ATOM 2041 O O . GLN A 1 243 ? 7.27 -14.945 -4.68 1 90.19 243 GLN A O 1
ATOM 2046 N N . LEU A 1 244 ? 5.965 -16.656 -4.027 1 87.88 244 LEU A N 1
ATOM 2047 C CA . LEU A 1 244 ? 7.109 -17.469 -3.623 1 87.88 244 LEU A CA 1
ATOM 2048 C C . LEU A 1 244 ? 7.988 -17.812 -4.824 1 87.88 244 LEU A C 1
ATOM 2050 O O . LEU A 1 244 ? 9.219 -17.797 -4.719 1 87.88 244 LEU A O 1
ATOM 2054 N N . MET A 1 245 ? 7.324 -18.109 -5.859 1 93.44 245 MET A N 1
ATOM 2055 C CA . MET A 1 245 ? 8.07 -18.391 -7.082 1 93.44 245 MET A CA 1
ATOM 2056 C C . MET A 1 245 ? 8.898 -17.188 -7.512 1 93.44 245 MET A C 1
ATOM 2058 O O . MET A 1 245 ? 10.055 -17.344 -7.906 1 93.44 245 MET A O 1
ATOM 2062 N N . LEU A 1 246 ? 8.305 -16.047 -7.395 1 94.19 246 LEU A N 1
ATOM 2063 C CA . LEU A 1 246 ? 9 -14.812 -7.75 1 94.19 246 LEU A CA 1
ATOM 2064 C C . LEU A 1 246 ? 10.18 -14.57 -6.816 1 94.19 246 LEU A C 1
ATOM 2066 O O . LEU A 1 246 ? 11.289 -14.273 -7.27 1 94.19 246 LEU A O 1
ATOM 2070 N N . ILE A 1 247 ? 10.023 -14.75 -5.559 1 90.44 247 ILE A N 1
ATOM 2071 C CA . ILE A 1 247 ? 11.062 -14.508 -4.566 1 90.44 247 ILE A CA 1
ATOM 2072 C C . ILE A 1 247 ? 12.18 -15.531 -4.734 1 90.44 247 ILE A C 1
ATOM 2074 O O . ILE A 1 247 ? 13.367 -15.18 -4.703 1 90.44 247 ILE A O 1
ATOM 2078 N N . ASN A 1 248 ? 11.789 -16.844 -4.875 1 92.19 248 ASN A N 1
ATOM 2079 C CA . ASN A 1 248 ? 12.797 -17.875 -5.102 1 92.19 248 ASN A CA 1
ATOM 2080 C C . ASN A 1 248 ? 13.648 -17.562 -6.336 1 92.19 248 ASN A C 1
ATOM 2082 O O . ASN A 1 248 ? 14.867 -17.734 -6.316 1 92.19 248 ASN A O 1
ATOM 2086 N N . SER A 1 249 ? 12.992 -17.141 -7.391 1 96.06 249 SER A N 1
ATOM 2087 C CA . SER A 1 249 ? 13.734 -16.797 -8.602 1 96.06 249 SER A CA 1
ATOM 2088 C C . SER A 1 249 ? 14.68 -15.617 -8.359 1 96.06 249 SER A C 1
ATOM 2090 O O . SER A 1 249 ? 15.773 -15.578 -8.914 1 96.06 249 SER A O 1
ATOM 2092 N N . PHE A 1 250 ? 14.273 -14.68 -7.57 1 95.12 250 PHE A N 1
ATOM 2093 C CA . PHE A 1 250 ? 15.102 -13.539 -7.184 1 95.12 250 PHE A CA 1
ATOM 2094 C C . PHE A 1 250 ? 16.344 -14.008 -6.438 1 95.12 250 PHE A C 1
ATOM 2096 O O . PHE A 1 250 ? 17.453 -13.594 -6.758 1 95.12 250 PHE A O 1
ATOM 2103 N N . ILE A 1 251 ? 16.094 -14.867 -5.434 1 91.38 251 ILE A N 1
ATOM 2104 C CA . ILE A 1 251 ? 17.188 -15.367 -4.613 1 91.38 251 ILE A CA 1
ATOM 2105 C C . ILE A 1 251 ? 18.156 -16.156 -5.488 1 91.38 251 ILE A C 1
ATOM 2107 O O . ILE A 1 251 ? 19.375 -15.969 -5.398 1 91.38 251 ILE A O 1
ATOM 2111 N N . LEU A 1 252 ? 17.641 -16.984 -6.359 1 94.25 252 LEU A N 1
ATOM 2112 C CA . LEU A 1 252 ? 18.484 -17.781 -7.254 1 94.25 252 LEU A CA 1
ATOM 2113 C C . LEU A 1 252 ? 19.25 -16.875 -8.211 1 94.25 252 LEU A C 1
ATOM 2115 O O . LEU A 1 252 ? 20.438 -17.125 -8.484 1 94.25 252 LEU A O 1
ATOM 2119 N N . TYR A 1 253 ? 18.609 -15.836 -8.734 1 95.75 253 TYR A N 1
ATOM 2120 C CA . TYR A 1 253 ? 19.297 -14.891 -9.617 1 95.75 253 TYR A CA 1
ATOM 2121 C C . TYR A 1 253 ? 20.5 -14.273 -8.93 1 95.75 253 TYR A C 1
ATOM 2123 O O . TYR A 1 253 ? 21.594 -14.25 -9.5 1 95.75 253 TYR A O 1
ATOM 2131 N N . ASN A 1 254 ? 20.297 -13.781 -7.75 1 93.5 254 ASN A N 1
ATOM 2132 C CA . ASN A 1 254 ? 21.359 -13.094 -7.027 1 93.5 254 ASN A CA 1
ATOM 2133 C C . ASN A 1 254 ? 22.438 -14.07 -6.566 1 93.5 254 ASN A C 1
ATOM 2135 O O . ASN A 1 254 ? 23.578 -13.664 -6.316 1 93.5 254 ASN A O 1
ATOM 2139 N N . MET A 1 255 ? 22.109 -15.328 -6.414 1 90.88 255 MET A N 1
ATOM 2140 C CA . MET A 1 255 ? 23.078 -16.344 -6.016 1 90.88 255 MET A CA 1
ATOM 2141 C C . MET A 1 255 ? 23.984 -16.734 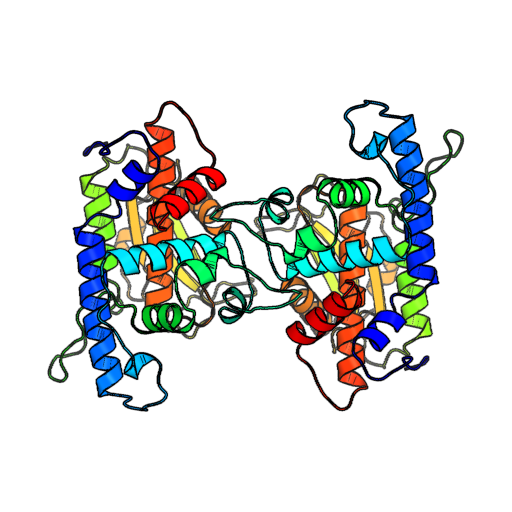-7.184 1 90.88 255 MET A C 1
ATOM 2143 O O . MET A 1 255 ? 25.172 -17 -6.992 1 90.88 255 MET A O 1
ATOM 2147 N N . TYR A 1 256 ? 23.422 -16.75 -8.352 1 92.38 256 TYR A N 1
ATOM 2148 C CA . TYR A 1 256 ? 24.156 -17.375 -9.438 1 92.38 256 TYR A CA 1
ATOM 2149 C C . TYR A 1 256 ? 24.531 -16.359 -10.508 1 92.38 256 TYR A C 1
ATOM 2151 O O . TYR A 1 256 ? 25.234 -16.688 -11.469 1 92.38 256 TYR A O 1
ATOM 2159 N N . SER A 1 257 ? 24.031 -15.141 -10.383 1 91.19 257 SER A N 1
ATOM 2160 C CA . SER A 1 257 ? 24.391 -14.094 -11.344 1 91.19 257 SER A CA 1
ATOM 2161 C C . SER A 1 257 ? 25.516 -13.211 -10.797 1 91.19 257 SER A C 1
ATOM 2163 O O . SER A 1 257 ? 25.688 -13.094 -9.586 1 91.19 257 SER A O 1
ATOM 2165 N N . THR A 1 258 ? 26.234 -12.625 -11.711 1 89.06 258 THR A N 1
ATOM 2166 C CA . THR A 1 258 ? 27.344 -11.742 -11.328 1 89.06 258 THR A CA 1
ATOM 2167 C C . THR A 1 258 ? 26.812 -10.383 -10.875 1 89.06 258 THR A C 1
ATOM 2169 O O . THR A 1 258 ? 27.312 -9.812 -9.906 1 89.06 258 THR A O 1
ATOM 2172 N N . ARG A 1 259 ? 25.891 -9.961 -11.531 1 90.69 259 ARG A N 1
ATOM 2173 C CA . ARG A 1 259 ? 25.312 -8.672 -11.172 1 90.69 259 ARG A CA 1
ATOM 2174 C C . ARG A 1 259 ? 24.141 -8.852 -10.203 1 90.69 259 ARG A C 1
ATOM 2176 O O . ARG A 1 259 ? 23.203 -9.586 -10.492 1 90.69 259 ARG A O 1
ATOM 2183 N N . LYS A 1 260 ? 24.266 -8.203 -9.086 1 92.94 260 LYS A N 1
ATOM 2184 C CA . LYS A 1 260 ? 23.203 -8.266 -8.102 1 92.94 260 LYS A CA 1
ATOM 2185 C C . LYS A 1 260 ? 22.141 -7.215 -8.375 1 92.94 260 LYS A C 1
ATOM 2187 O O . LYS A 1 260 ? 22.422 -6.164 -8.953 1 92.94 260 LYS A O 1
ATOM 2192 N N . ILE A 1 261 ? 20.953 -7.562 -8.078 1 94.06 261 ILE A N 1
ATOM 2193 C CA . ILE A 1 261 ? 19.828 -6.672 -8.297 1 94.06 261 ILE A CA 1
ATOM 2194 C C . ILE A 1 261 ? 18.953 -6.617 -7.043 1 94.06 261 ILE A C 1
ATOM 2196 O O . ILE A 1 261 ? 18.938 -7.562 -6.25 1 94.06 261 ILE A O 1
ATOM 2200 N N . SER A 1 262 ? 18.344 -5.504 -6.812 1 92.31 262 SER A N 1
ATOM 2201 C CA . SER A 1 262 ? 17.391 -5.402 -5.699 1 92.31 262 SER A CA 1
ATOM 2202 C C . SER A 1 262 ? 16.094 -6.141 -6.008 1 92.31 262 SER A C 1
ATOM 2204 O O . SER A 1 262 ? 15.75 -6.34 -7.176 1 92.31 262 SER A O 1
ATOM 2206 N N . LEU A 1 263 ? 15.391 -6.539 -4.965 1 91 263 LEU A N 1
ATOM 2207 C CA . LEU A 1 263 ? 14.109 -7.215 -5.145 1 91 263 LEU A CA 1
ATOM 2208 C C . LEU A 1 263 ? 13.141 -6.34 -5.93 1 91 263 LEU A C 1
ATOM 2210 O O . LEU A 1 263 ? 12.422 -6.832 -6.805 1 91 263 LEU A O 1
ATOM 2214 N N . TYR A 1 264 ? 13.164 -5.086 -5.617 1 91 264 TYR A N 1
ATOM 2215 C CA . TYR A 1 264 ? 12.281 -4.141 -6.301 1 91 264 TYR A CA 1
ATOM 2216 C C . TYR A 1 264 ? 12.531 -4.152 -7.801 1 91 264 TYR A C 1
ATOM 2218 O O . TYR A 1 264 ? 11.602 -4.312 -8.594 1 91 264 TYR A O 1
ATOM 2226 N N . ASP A 1 265 ? 13.727 -3.986 -8.203 1 93.31 265 ASP A N 1
ATOM 2227 C CA . ASP A 1 265 ? 14.078 -3.93 -9.617 1 93.31 265 ASP A CA 1
ATOM 2228 C C . ASP A 1 265 ? 13.867 -5.285 -10.289 1 93.31 265 ASP A C 1
ATOM 2230 O O . ASP A 1 265 ? 13.445 -5.348 -11.445 1 93.31 265 ASP A O 1
ATOM 2234 N N . PHE A 1 266 ? 14.195 -6.375 -9.578 1 95 266 PHE A N 1
ATOM 2235 C CA . PHE A 1 266 ? 13.961 -7.715 -10.102 1 95 266 PHE A CA 1
ATOM 2236 C C . PHE A 1 266 ? 12.484 -7.918 -10.414 1 95 266 PHE A C 1
ATOM 2238 O O . PHE A 1 266 ? 12.133 -8.383 -11.5 1 95 266 PHE A O 1
ATOM 2245 N N . ARG A 1 267 ? 11.641 -7.531 -9.453 1 95.06 267 ARG A N 1
ATOM 2246 C CA . ARG A 1 267 ? 10.195 -7.656 -9.617 1 95.06 267 ARG A CA 1
ATOM 2247 C C . ARG A 1 267 ? 9.711 -6.875 -10.828 1 95.06 267 ARG A C 1
ATOM 2249 O O . ARG A 1 267 ? 8.906 -7.379 -11.617 1 95.06 267 ARG A O 1
ATOM 2256 N N . LEU A 1 268 ? 10.211 -5.688 -10.984 1 95.25 268 LEU A N 1
ATOM 2257 C CA . LEU A 1 268 ? 9.789 -4.855 -12.109 1 95.25 268 LEU A CA 1
ATOM 2258 C C . LEU A 1 268 ? 10.203 -5.488 -13.43 1 95.25 268 LEU A C 1
ATOM 2260 O O . LEU A 1 268 ? 9.453 -5.414 -14.414 1 95.25 268 LEU A O 1
ATOM 2264 N N . GLU A 1 269 ? 11.344 -6.066 -13.445 1 96.38 269 GLU A N 1
ATOM 2265 C CA . GLU A 1 269 ? 11.789 -6.738 -14.664 1 96.38 269 GLU A CA 1
ATOM 2266 C C . GLU A 1 269 ? 10.891 -7.922 -15 1 96.38 269 GLU A C 1
ATOM 2268 O O . GLU A 1 269 ? 10.578 -8.148 -16.172 1 96.38 269 GLU A O 1
ATOM 2273 N N . ILE A 1 270 ? 10.516 -8.672 -14 1 96.81 270 ILE A N 1
ATOM 2274 C CA . ILE A 1 270 ? 9.633 -9.812 -14.219 1 96.81 270 ILE A CA 1
ATOM 2275 C C . ILE A 1 270 ? 8.281 -9.328 -14.727 1 96.81 270 ILE A C 1
ATOM 2277 O O . ILE A 1 270 ? 7.746 -9.859 -15.703 1 96.81 270 ILE A O 1
ATOM 2281 N N . ILE A 1 271 ? 7.715 -8.32 -14.047 1 97.12 271 ILE A N 1
ATOM 2282 C CA . ILE A 1 271 ? 6.426 -7.766 -14.445 1 97.12 271 ILE A CA 1
ATOM 2283 C C . ILE A 1 271 ? 6.5 -7.27 -15.891 1 97.12 271 ILE A C 1
ATOM 2285 O O . ILE A 1 271 ? 5.617 -7.559 -16.703 1 97.12 271 ILE A O 1
ATOM 2289 N N . ASP A 1 272 ? 7.574 -6.59 -16.188 1 96.94 272 ASP A N 1
ATOM 2290 C CA . ASP A 1 272 ? 7.773 -6.055 -17.531 1 96.94 272 ASP A CA 1
ATOM 2291 C C . ASP A 1 272 ? 7.82 -7.176 -18.562 1 96.94 272 ASP A C 1
ATOM 2293 O O . ASP A 1 272 ? 7.309 -7.027 -19.672 1 96.94 272 ASP A O 1
ATOM 2297 N N . SER A 1 273 ? 8.383 -8.273 -18.234 1 96.56 273 SER A N 1
ATOM 2298 C CA . SER A 1 273 ? 8.523 -9.391 -19.156 1 96.56 273 SER A CA 1
ATOM 2299 C C . SER A 1 273 ? 7.191 -10.102 -19.375 1 96.56 273 SER A C 1
ATOM 2301 O O . SER A 1 273 ? 6.984 -10.734 -20.406 1 96.56 273 SER A O 1
ATOM 2303 N N . LEU A 1 274 ? 6.297 -10.07 -18.422 1 97.19 274 LEU A N 1
ATOM 2304 C CA . LEU A 1 274 ? 5.012 -10.75 -18.5 1 97.19 274 LEU A CA 1
ATOM 2305 C C . LEU A 1 274 ? 4 -9.922 -19.281 1 97.19 274 LEU A C 1
ATOM 2307 O O . LEU A 1 274 ? 2.984 -10.445 -19.75 1 97.19 274 LEU A O 1
ATOM 2311 N N . LEU A 1 275 ? 4.258 -8.648 -19.359 1 96.12 275 LEU A N 1
ATOM 2312 C CA . LEU A 1 275 ? 3.344 -7.742 -20.047 1 96.12 275 LEU A CA 1
ATOM 2313 C C . LEU A 1 275 ? 3.822 -7.465 -21.469 1 96.12 275 LEU A C 1
ATOM 2315 O O . LEU A 1 275 ? 5.023 -7.336 -21.719 1 96.12 275 LEU A O 1
ATOM 2319 N N . PRO A 1 276 ? 2.885 -7.383 -22.391 1 90.94 276 PRO A N 1
ATOM 2320 C CA . PRO A 1 276 ? 3.277 -7.152 -23.781 1 90.94 276 PRO A CA 1
ATOM 2321 C C . PRO A 1 276 ? 3.797 -5.734 -24.016 1 90.94 276 PRO A C 1
ATOM 2323 O O . PRO A 1 276 ? 3.486 -4.82 -23.25 1 90.94 276 PRO A O 1
ATOM 2326 N N . ASP A 1 277 ? 4.609 -5.469 -25.078 1 82.81 277 ASP A N 1
ATOM 2327 C CA . ASP A 1 277 ? 5.18 -4.172 -25.438 1 82.81 277 ASP A CA 1
ATOM 2328 C C . ASP A 1 277 ? 4.141 -3.279 -26.109 1 82.81 277 ASP A C 1
ATOM 2330 O O . ASP A 1 277 ? 3.238 -3.773 -26.797 1 82.81 277 ASP A O 1
ATOM 2334 N N . MET B 1 1 ? -21.719 20.719 17.719 1 85.81 1 MET B N 1
ATOM 2335 C CA . MET B 1 1 ? -20.656 21.5 17.062 1 85.81 1 MET B CA 1
ATOM 2336 C C . MET B 1 1 ? -20.766 22.969 17.453 1 85.81 1 MET B C 1
ATOM 2338 O O . MET B 1 1 ? -21.844 23.547 17.438 1 85.81 1 MET B O 1
ATOM 2342 N N . LYS B 1 2 ? -19.656 23.547 17.938 1 88.75 2 LYS B N 1
ATOM 2343 C CA . LYS B 1 2 ? -19.609 24.938 18.359 1 88.75 2 LYS B CA 1
ATOM 2344 C C . LYS B 1 2 ? -19.578 25.875 17.156 1 88.75 2 LYS B C 1
ATOM 2346 O O . LYS B 1 2 ? -20.188 26.953 17.188 1 88.75 2 LYS B O 1
ATOM 2351 N N . GLU B 1 3 ? -18.875 25.516 16.094 1 90.06 3 GLU B N 1
ATOM 2352 C CA . GLU B 1 3 ? -18.75 26.25 14.844 1 90.06 3 GLU B CA 1
ATOM 2353 C C . GLU B 1 3 ? -19.266 25.422 13.664 1 90.06 3 GLU B C 1
ATOM 2355 O O . GLU B 1 3 ? -18.719 24.344 13.383 1 90.06 3 GLU B O 1
ATOM 2360 N N . PRO B 1 4 ? -20.328 25.922 13.039 1 89 4 PRO B N 1
ATOM 2361 C CA . PRO B 1 4 ? -20.844 25.156 11.898 1 89 4 PRO B CA 1
ATOM 2362 C C . PRO B 1 4 ? -19.938 25.234 10.672 1 89 4 PRO B C 1
ATOM 2364 O O . PRO B 1 4 ? -19.25 26.234 10.477 1 89 4 PRO B O 1
ATOM 2367 N N . PRO B 1 5 ? -19.969 24.141 9.906 1 90.5 5 PRO B N 1
ATOM 2368 C CA . PRO B 1 5 ? -19.203 24.203 8.656 1 90.5 5 PRO B CA 1
ATOM 2369 C C . PRO B 1 5 ? -19.797 25.172 7.645 1 90.5 5 PRO B C 1
ATOM 2371 O O . PRO B 1 5 ? -20.969 25.547 7.75 1 90.5 5 PRO B O 1
ATOM 2374 N N . GLY B 1 6 ? -18.953 25.703 6.785 1 88.88 6 GLY B N 1
ATOM 2375 C CA . GLY B 1 6 ? -19.406 26.656 5.773 1 88.88 6 GLY B CA 1
ATOM 2376 C C . GLY B 1 6 ? -20.359 26.047 4.77 1 88.88 6 GLY B C 1
ATOM 2377 O O . GLY B 1 6 ? -21 26.766 3.994 1 88.88 6 GLY B O 1
ATOM 2378 N N . GLY B 1 7 ? -20.516 24.75 4.734 1 91.38 7 GLY B N 1
ATOM 2379 C CA . GLY B 1 7 ? -21.375 24.016 3.82 1 91.38 7 GLY B CA 1
ATOM 2380 C C . GLY B 1 7 ? -21.609 22.578 4.266 1 91.38 7 GLY B C 1
ATOM 2381 O O . GLY B 1 7 ? -21.281 22.203 5.391 1 91.38 7 GLY B O 1
ATOM 2382 N N . SER B 1 8 ? -22.25 21.906 3.393 1 91.69 8 SER B N 1
ATOM 2383 C CA . SER B 1 8 ? -22.641 20.547 3.766 1 91.69 8 SER B CA 1
ATOM 2384 C C . SER B 1 8 ? -21.781 19.516 3.049 1 91.69 8 SER B C 1
ATOM 2386 O O . SER B 1 8 ? -22.016 18.312 3.16 1 91.69 8 SER B O 1
ATOM 2388 N N . ARG B 1 9 ? -20.844 19.984 2.391 1 94.94 9 ARG B N 1
ATOM 2389 C CA . ARG B 1 9 ? -19.969 19.062 1.658 1 94.94 9 ARG B CA 1
ATOM 2390 C C . ARG B 1 9 ? -18.781 18.641 2.518 1 94.94 9 ARG B C 1
ATOM 2392 O O . ARG B 1 9 ? -18.406 19.328 3.467 1 94.94 9 ARG B O 1
ATOM 2399 N N . PRO B 1 10 ? -18.172 17.531 2.189 1 96.44 10 PRO B N 1
ATOM 2400 C CA . PRO B 1 10 ? -17.031 17.031 2.949 1 96.44 10 PRO B CA 1
ATOM 2401 C C . PRO B 1 10 ? -15.914 18.062 3.102 1 96.44 10 PRO B C 1
ATOM 2403 O O . PRO B 1 10 ? -15.352 18.219 4.188 1 96.44 10 PRO B O 1
ATOM 2406 N N . LYS B 1 11 ? -15.633 18.766 2.029 1 96.5 11 LYS B N 1
ATOM 2407 C CA . LYS B 1 11 ? -14.562 19.75 2.061 1 96.5 11 LYS B CA 1
ATOM 2408 C C . LYS B 1 11 ? -14.836 20.828 3.111 1 96.5 11 LYS B C 1
ATOM 2410 O O . LYS B 1 11 ? -13.898 21.375 3.705 1 96.5 11 LYS B O 1
ATOM 2415 N N . ASP B 1 12 ? -16.078 21.141 3.371 1 96.62 12 ASP B N 1
ATOM 2416 C CA . ASP B 1 12 ? -16.438 22.172 4.352 1 96.62 12 ASP B CA 1
ATOM 2417 C C . ASP B 1 12 ? -16.078 21.719 5.766 1 96.62 12 ASP B C 1
ATOM 2419 O O . ASP B 1 12 ? -15.688 22.531 6.602 1 96.62 12 ASP B O 1
ATOM 2423 N N . PHE B 1 13 ? -16.219 20.453 5.996 1 96.56 13 PHE B N 1
ATOM 2424 C CA . PHE B 1 13 ? -15.875 19.906 7.305 1 96.56 13 PHE B CA 1
ATOM 2425 C C . PHE B 1 13 ? -14.359 19.859 7.48 1 96.56 13 PHE B C 1
ATOM 2427 O O . PHE B 1 13 ? -13.844 20.109 8.57 1 96.56 13 PHE B O 1
ATOM 2434 N N . PHE B 1 14 ? -13.664 19.516 6.41 1 97.38 14 PHE B N 1
ATOM 2435 C CA . PHE B 1 14 ? -12.211 19.531 6.477 1 97.38 14 PHE B CA 1
ATOM 2436 C C . PHE B 1 14 ? -11.688 20.938 6.715 1 97.38 14 PHE B C 1
ATOM 2438 O O . PHE B 1 14 ? -10.75 21.141 7.492 1 97.38 14 PHE B O 1
ATOM 2445 N N . ASN B 1 15 ? -12.344 21.875 6.125 1 96.38 15 ASN B N 1
ATOM 2446 C CA . ASN B 1 15 ? -11.945 23.266 6.25 1 96.38 15 ASN B CA 1
ATOM 2447 C C . ASN B 1 15 ? -12.195 23.797 7.656 1 96.38 15 ASN B C 1
ATOM 2449 O O . ASN B 1 15 ? -11.641 24.828 8.047 1 96.38 15 ASN B O 1
ATOM 2453 N N . LEU B 1 16 ? -13.023 23.141 8.375 1 95.38 16 LEU B N 1
ATOM 2454 C CA . LEU B 1 16 ? -13.203 23.5 9.773 1 95.38 16 LEU B CA 1
ATOM 2455 C C . LEU B 1 16 ? -11.906 23.328 10.555 1 95.38 16 LEU B C 1
ATOM 2457 O O . LEU B 1 16 ? -11.656 24.062 11.516 1 95.38 16 LEU B O 1
ATOM 2461 N N 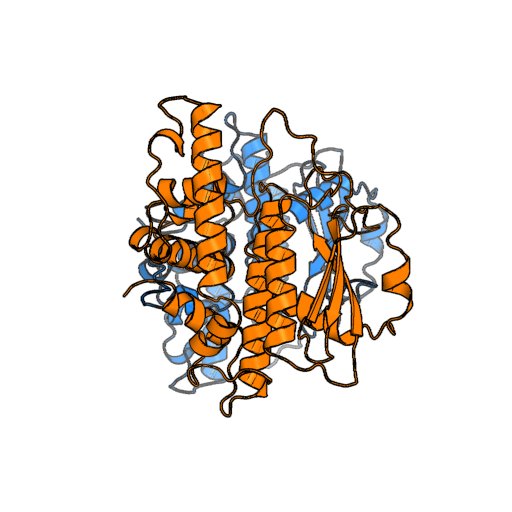. LEU B 1 17 ? -11.195 22.344 10.148 1 95.75 17 LEU B N 1
ATOM 2462 C CA . LEU B 1 17 ? -9.945 22.047 10.836 1 95.75 17 LEU B CA 1
ATOM 2463 C C . LEU B 1 17 ? -8.766 22.703 10.133 1 95.75 17 LEU B C 1
ATOM 2465 O O . LEU B 1 17 ? -7.91 23.312 10.773 1 95.75 17 LEU B O 1
ATOM 2469 N N . ALA B 1 18 ? -8.711 22.531 8.844 1 96.69 18 ALA B N 1
ATOM 2470 C CA . ALA B 1 18 ? -7.664 23.141 8.031 1 96.69 18 ALA B CA 1
ATOM 2471 C C . ALA B 1 18 ? -8.016 24.578 7.684 1 96.69 18 ALA B C 1
ATOM 2473 O O . ALA B 1 18 ? -8.32 24.891 6.531 1 96.69 18 ALA B O 1
ATOM 2474 N N . THR B 1 19 ? -7.84 25.453 8.602 1 96.25 19 THR B N 1
ATOM 2475 C CA . THR B 1 19 ? -8.227 26.859 8.461 1 96.25 19 THR B CA 1
ATOM 2476 C C . THR B 1 19 ? -7.156 27.625 7.691 1 96.25 19 THR B C 1
ATOM 2478 O O . THR B 1 19 ? -6.078 27.109 7.414 1 96.25 19 THR B O 1
ATOM 2481 N N . ASP B 1 20 ? -7.492 28.906 7.367 1 95.44 20 ASP B N 1
ATOM 2482 C CA . ASP B 1 20 ? -6.52 29.781 6.719 1 95.44 20 ASP B CA 1
ATOM 2483 C C . ASP B 1 20 ? -5.289 29.984 7.602 1 95.44 20 ASP B C 1
ATOM 2485 O O . ASP B 1 20 ? -4.164 30.047 7.102 1 95.44 20 ASP B O 1
ATOM 2489 N N . GLY B 1 21 ? -5.582 30.109 8.875 1 95.19 21 GLY B N 1
ATOM 2490 C CA . GLY B 1 21 ? -4.477 30.25 9.812 1 95.19 21 GLY B CA 1
ATOM 2491 C C . GLY B 1 21 ? -3.541 29.062 9.805 1 95.19 21 GLY B C 1
ATOM 2492 O O . GLY B 1 21 ? -2.322 29.219 9.898 1 95.19 21 GLY B O 1
ATOM 2493 N N . PHE B 1 22 ? -4.137 27.922 9.68 1 96.5 22 PHE B N 1
ATOM 2494 C CA . PHE B 1 22 ? -3.379 26.672 9.586 1 96.5 22 PHE B CA 1
ATOM 2495 C C . PHE B 1 22 ? -2.445 26.688 8.383 1 96.5 22 PHE B C 1
ATOM 2497 O O . PHE B 1 22 ? -1.243 26.469 8.516 1 96.5 22 PHE B O 1
ATOM 2504 N N . TYR B 1 23 ? -2.949 27 7.223 1 97.88 23 TYR B N 1
ATOM 2505 C CA . TYR B 1 23 ? -2.164 27.031 5.992 1 97.88 23 TYR B CA 1
ATOM 2506 C C . TYR B 1 23 ? -1.1 28.109 6.043 1 97.88 23 TYR B C 1
ATOM 2508 O O . TYR B 1 23 ? 0.06 27.875 5.703 1 97.88 23 TYR B O 1
ATOM 2516 N N . ASP B 1 24 ? -1.499 29.234 6.531 1 97.56 24 ASP B N 1
ATOM 2517 C CA . ASP B 1 24 ? -0.587 30.375 6.574 1 97.56 24 ASP B CA 1
ATOM 2518 C C . ASP B 1 24 ? 0.62 30.078 7.461 1 97.56 24 ASP B C 1
ATOM 2520 O O . ASP B 1 24 ? 1.756 30.391 7.098 1 97.56 24 ASP B O 1
ATOM 2524 N N . HIS B 1 25 ? 0.321 29.516 8.539 1 97.62 25 HIS B N 1
ATOM 2525 C C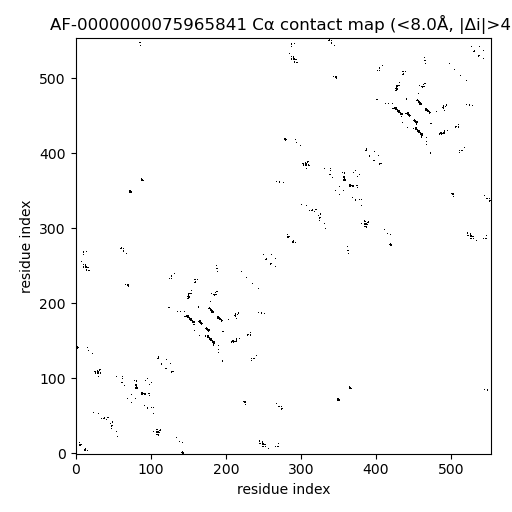A . HIS B 1 25 ? 1.387 29.219 9.492 1 97.62 25 HIS B CA 1
ATOM 2526 C C . HIS B 1 25 ? 2.404 28.25 8.891 1 97.62 25 HIS B C 1
ATOM 2528 O O . HIS B 1 25 ? 3.609 28.5 8.953 1 97.62 25 HIS B O 1
ATOM 2534 N N . ILE B 1 26 ? 1.955 27.203 8.312 1 97.75 26 ILE B N 1
ATOM 2535 C CA . ILE B 1 26 ? 2.832 26.172 7.789 1 97.75 26 ILE B CA 1
ATOM 2536 C C . ILE B 1 26 ? 3.637 26.719 6.613 1 97.75 26 ILE B C 1
ATOM 2538 O O . ILE B 1 26 ? 4.844 26.484 6.512 1 97.75 26 ILE B O 1
ATOM 2542 N N . VAL B 1 27 ? 2.971 27.438 5.77 1 98.12 27 VAL B N 1
ATOM 2543 C CA . VAL B 1 27 ? 3.629 28 4.594 1 98.12 27 VAL B CA 1
ATOM 2544 C C . VAL B 1 27 ? 4.73 28.969 5.027 1 98.12 27 VAL B C 1
ATOM 2546 O O . VAL B 1 27 ? 5.84 28.938 4.492 1 98.12 27 VAL B O 1
ATOM 2549 N N . LYS B 1 28 ? 4.441 29.797 6.012 1 97.56 28 LYS B N 1
ATOM 2550 C CA . LYS B 1 28 ? 5.406 30.766 6.52 1 97.56 28 LYS B CA 1
ATOM 2551 C C . LYS B 1 28 ? 6.648 30.062 7.07 1 97.56 28 LYS B C 1
ATOM 2553 O O . LYS B 1 28 ? 7.773 30.406 6.699 1 97.56 28 LYS B O 1
ATOM 2558 N N . GLU B 1 29 ? 6.434 29.062 7.898 1 97.19 29 GLU B N 1
ATOM 2559 C CA . GLU B 1 29 ? 7.547 28.375 8.531 1 97.19 29 GLU B CA 1
ATOM 2560 C C . GLU B 1 29 ? 8.32 27.531 7.527 1 97.19 29 GLU B C 1
ATOM 2562 O O . GLU B 1 29 ? 9.531 27.375 7.645 1 97.19 29 GLU B O 1
ATOM 2567 N N . THR B 1 30 ? 7.633 26.969 6.594 1 97.12 30 THR B N 1
ATOM 2568 C CA . THR B 1 30 ? 8.289 26.172 5.57 1 97.12 30 THR B CA 1
ATOM 2569 C C . THR B 1 30 ? 9.188 27.031 4.691 1 97.12 30 THR B C 1
ATOM 2571 O O . THR B 1 30 ? 10.305 26.641 4.367 1 97.12 30 THR B O 1
ATOM 2574 N N . ASN B 1 31 ? 8.672 28.172 4.312 1 96.88 31 ASN B N 1
ATOM 2575 C CA . ASN B 1 31 ? 9.484 29.094 3.535 1 96.88 31 ASN B CA 1
ATOM 2576 C C . ASN B 1 31 ? 10.719 29.547 4.316 1 96.88 31 ASN B C 1
ATOM 2578 O O . ASN B 1 31 ? 11.812 29.641 3.758 1 96.88 31 ASN B O 1
ATOM 2582 N N . ALA B 1 32 ? 10.547 29.828 5.578 1 95.38 32 ALA B N 1
ATOM 2583 C CA . ALA B 1 32 ? 11.672 30.203 6.43 1 95.38 32 ALA B CA 1
ATOM 2584 C C . ALA B 1 32 ? 12.711 29.094 6.496 1 95.38 32 ALA B C 1
ATOM 2586 O O . ALA B 1 32 ? 13.914 29.344 6.434 1 95.38 32 ALA B O 1
ATOM 2587 N N . GLN B 1 33 ? 12.25 27.922 6.609 1 94 33 GLN B N 1
ATOM 2588 C CA . GLN B 1 33 ? 13.148 26.766 6.668 1 94 33 GLN B CA 1
ATOM 2589 C C . GLN B 1 33 ? 13.891 26.578 5.352 1 94 33 GLN B C 1
ATOM 2591 O O . GLN B 1 33 ? 15.07 26.203 5.344 1 94 33 GLN B O 1
ATOM 2596 N N . ALA B 1 34 ? 13.195 26.719 4.285 1 93.88 34 ALA B N 1
ATOM 2597 C CA . ALA B 1 34 ? 13.836 26.609 2.98 1 93.88 34 ALA B CA 1
ATOM 2598 C C . ALA B 1 34 ? 15.016 27.578 2.863 1 93.88 34 ALA B C 1
ATOM 2600 O O . ALA B 1 34 ? 16.078 27.219 2.342 1 93.88 34 ALA B O 1
ATOM 2601 N N . GLU B 1 35 ? 14.805 28.734 3.316 1 91.19 35 GLU B N 1
ATOM 2602 C CA . GLU B 1 35 ? 15.867 29.734 3.314 1 91.19 35 GLU B CA 1
ATOM 2603 C C . GLU B 1 35 ? 17.047 29.281 4.168 1 91.19 35 GLU B C 1
ATOM 2605 O O . GLU B 1 35 ? 18.203 29.453 3.777 1 91.19 35 GLU B O 1
ATOM 2610 N N . GLU B 1 36 ? 16.734 28.734 5.242 1 89.69 36 GLU B N 1
ATOM 2611 C CA . GLU B 1 36 ? 17.781 28.25 6.145 1 89.69 36 GLU B CA 1
ATOM 2612 C C . GLU B 1 36 ? 18.594 27.125 5.496 1 89.69 36 GLU B C 1
ATOM 2614 O O . GLU B 1 36 ? 19.828 27.109 5.613 1 89.69 36 GLU B O 1
ATOM 2619 N N . ILE B 1 37 ? 17.875 26.25 4.906 1 88.69 37 ILE B N 1
ATOM 2620 C CA . ILE B 1 37 ? 18.547 25.141 4.242 1 88.69 37 ILE B CA 1
ATOM 2621 C C . ILE B 1 37 ? 19.453 25.672 3.127 1 88.69 37 ILE B C 1
ATOM 2623 O O . ILE B 1 37 ? 20.578 25.203 2.949 1 88.69 37 ILE B O 1
ATOM 2627 N N . PHE B 1 38 ? 18.922 26.562 2.404 1 85.25 38 PHE B N 1
ATOM 2628 C CA . PHE B 1 38 ? 19.656 27.156 1.303 1 85.25 38 PHE B CA 1
ATOM 2629 C C . PHE B 1 38 ? 20.953 27.797 1.808 1 85.25 38 PHE B C 1
ATOM 2631 O O . PHE B 1 38 ? 22 27.656 1.189 1 85.25 38 PHE B O 1
ATOM 2638 N N . PHE B 1 39 ? 20.844 28.469 2.869 1 82.88 39 PHE B N 1
ATOM 2639 C CA . PHE B 1 39 ? 21.984 29.172 3.428 1 82.88 39 PHE B CA 1
ATOM 2640 C C . PHE B 1 39 ? 23.062 28.203 3.9 1 82.88 39 PHE B C 1
ATOM 2642 O O . PHE B 1 39 ? 24.25 28.484 3.801 1 82.88 39 PHE B O 1
ATOM 2649 N N . HIS B 1 40 ? 22.672 27.031 4.355 1 81.38 40 HIS B N 1
ATOM 2650 C CA . HIS B 1 40 ? 23.641 26.094 4.922 1 81.38 40 HIS B CA 1
ATOM 2651 C C . HIS B 1 40 ? 24.156 25.125 3.859 1 81.38 40 HIS B C 1
ATOM 2653 O O . HIS B 1 40 ? 25.188 24.5 4.043 1 81.38 40 HIS B O 1
ATOM 2659 N N . ASN B 1 41 ? 23.406 24.734 2.922 1 72.69 41 ASN B N 1
ATOM 2660 C CA . ASN B 1 41 ? 23.844 23.812 1.883 1 72.69 41 ASN B CA 1
ATOM 2661 C C . ASN B 1 41 ? 23.656 24.391 0.488 1 72.69 41 ASN B C 1
ATOM 2663 O O . ASN B 1 41 ? 22.703 24.047 -0.213 1 72.69 41 ASN B O 1
ATOM 2667 N N . PRO B 1 42 ? 24.594 25.203 0.057 1 66 42 PRO B N 1
ATOM 2668 C CA . PRO B 1 42 ? 24.422 26 -1.164 1 66 42 PRO B CA 1
ATOM 2669 C C . PRO B 1 42 ? 24.781 25.219 -2.428 1 66 42 PRO B C 1
ATOM 2671 O O . PRO B 1 42 ? 24.906 25.812 -3.504 1 66 42 PRO B O 1
ATOM 2674 N N . SER B 1 43 ? 24.734 23.875 -2.295 1 74.38 43 SER B N 1
ATOM 2675 C CA . SER B 1 43 ? 25.141 23.234 -3.547 1 74.38 43 SER B CA 1
ATOM 2676 C C . SER B 1 43 ? 24.172 23.594 -4.676 1 74.38 43 SER B C 1
ATOM 2678 O O . SER B 1 43 ? 22.953 23.594 -4.492 1 74.38 43 SER B O 1
ATOM 2680 N N . PRO B 1 44 ? 24.766 23.984 -5.777 1 71 44 PRO B N 1
ATOM 2681 C CA . PRO B 1 44 ? 23.938 24.391 -6.906 1 71 44 PRO B CA 1
ATOM 2682 C C . PRO B 1 44 ? 23 23.281 -7.402 1 71 44 PRO B C 1
ATOM 2684 O O . PRO B 1 44 ? 21.969 23.562 -8.016 1 71 44 PRO B O 1
ATOM 2687 N N . LYS B 1 45 ? 23.359 22.094 -7.129 1 68.81 45 LYS B N 1
ATOM 2688 C CA . LYS B 1 45 ? 22.594 20.969 -7.641 1 68.81 45 LYS B CA 1
ATOM 2689 C C . LYS B 1 45 ? 21.5 20.562 -6.652 1 68.81 45 LYS B C 1
ATOM 2691 O O . LYS B 1 45 ? 20.641 19.734 -6.969 1 68.81 45 LYS B O 1
ATOM 2696 N N . ALA B 1 46 ? 21.5 21.297 -5.566 1 76.38 46 ALA B N 1
ATOM 2697 C CA . ALA B 1 46 ? 20.516 20.938 -4.547 1 76.38 46 ALA B CA 1
ATOM 2698 C C . ALA B 1 46 ? 19.125 21.469 -4.91 1 76.38 46 ALA B C 1
ATOM 2700 O O . ALA B 1 46 ? 19 22.562 -5.465 1 76.38 46 ALA B O 1
ATOM 2701 N N . ARG B 1 47 ? 18.109 20.703 -4.738 1 75.56 47 ARG B N 1
ATOM 2702 C CA . ARG B 1 47 ? 16.734 21.078 -5.02 1 75.56 47 ARG B CA 1
ATOM 2703 C C . ARG B 1 47 ? 16.391 22.422 -4.387 1 75.56 47 ARG B C 1
ATOM 2705 O O . ARG B 1 47 ? 15.656 23.219 -4.973 1 75.56 47 ARG B O 1
ATOM 2712 N N . ILE B 1 48 ? 17 22.656 -3.318 1 80.81 48 ILE B N 1
ATOM 2713 C CA . ILE B 1 48 ? 16.672 23.844 -2.531 1 80.81 48 ILE B CA 1
ATOM 2714 C C . ILE B 1 48 ? 17.203 25.094 -3.227 1 80.81 48 ILE B C 1
ATOM 2716 O O . ILE B 1 48 ? 16.734 26.203 -2.965 1 80.81 48 ILE B O 1
ATOM 2720 N N . THR B 1 49 ? 18.156 24.922 -4.07 1 81 49 THR B N 1
ATOM 2721 C CA . THR B 1 49 ? 18.75 26.047 -4.766 1 81 49 THR B CA 1
ATOM 2722 C C . THR B 1 49 ? 17.75 26.672 -5.73 1 81 49 THR B C 1
ATOM 2724 O O . THR B 1 49 ? 17.812 27.875 -6.012 1 81 49 THR B O 1
ATOM 2727 N N . GLN B 1 50 ? 16.781 25.922 -6.195 1 83.38 50 GLN B N 1
ATOM 2728 C CA . GLN B 1 50 ? 15.758 26.422 -7.109 1 83.38 50 GLN B CA 1
ATOM 2729 C C . GLN B 1 50 ? 14.445 26.688 -6.375 1 83.38 50 GLN B C 1
ATOM 2731 O O . GLN B 1 50 ? 13.375 26.672 -6.984 1 83.38 50 GLN B O 1
ATOM 2736 N N . TRP B 1 51 ? 14.594 27.031 -5.121 1 91.62 51 TRP B N 1
ATOM 2737 C CA . TRP B 1 51 ? 13.406 27.203 -4.297 1 91.62 51 TRP B CA 1
ATOM 2738 C C . TRP B 1 51 ? 12.602 28.422 -4.75 1 91.62 51 TRP B C 1
ATOM 2740 O O . TRP B 1 51 ? 13.164 29.484 -4.969 1 91.62 51 TRP B O 1
ATOM 2750 N N . LYS B 1 52 ? 11.375 28.188 -4.949 1 93.25 52 LYS B N 1
ATOM 2751 C CA . LYS B 1 52 ? 10.367 29.234 -5.129 1 93.25 52 LYS B CA 1
ATOM 2752 C C . LYS B 1 52 ? 9.438 29.312 -3.916 1 93.25 52 LYS B C 1
ATOM 2754 O O . LYS B 1 52 ? 9 28.297 -3.393 1 93.25 52 LYS B O 1
ATOM 2759 N N . GLU B 1 53 ? 9.203 30.578 -3.52 1 96 53 GLU B N 1
ATOM 2760 C CA . GLU B 1 53 ? 8.367 30.766 -2.338 1 96 53 GLU B CA 1
ATOM 2761 C C . GLU B 1 53 ? 7.074 29.953 -2.449 1 96 53 GLU B C 1
ATOM 2763 O O . GLU B 1 53 ? 6.391 30.016 -3.473 1 96 53 GLU B O 1
ATOM 2768 N N . LEU B 1 54 ? 6.852 29.234 -1.427 1 97.81 54 LEU B N 1
ATOM 2769 C CA . LEU B 1 54 ? 5.668 28.391 -1.37 1 97.81 54 LEU B CA 1
ATOM 2770 C C . LEU B 1 54 ? 4.418 29.219 -1.094 1 97.81 54 LEU B C 1
ATOM 2772 O O . LEU B 1 54 ? 4.391 30.016 -0.16 1 97.81 54 LEU B O 1
ATOM 2776 N N . ALA B 1 55 ? 3.426 29.047 -1.904 1 98.12 55 ALA B N 1
ATOM 2777 C CA . ALA B 1 55 ? 2.133 29.688 -1.704 1 98.12 55 ALA B CA 1
ATOM 2778 C C . ALA B 1 55 ? 1.132 28.734 -1.063 1 98.12 55 ALA B C 1
ATOM 2780 O O . ALA B 1 55 ? 1.32 27.516 -1.095 1 98.12 55 ALA B O 1
ATOM 2781 N N . VAL B 1 56 ? 0.086 29.328 -0.532 1 97.88 56 VAL B N 1
ATOM 2782 C CA . VAL B 1 56 ? -0.93 28.531 0.158 1 97.88 56 VAL B CA 1
ATOM 2783 C C . VAL B 1 56 ? -1.562 27.547 -0.814 1 97.88 56 VAL B C 1
ATOM 2785 O O . VAL B 1 56 ? -1.731 26.375 -0.486 1 97.88 56 VAL B O 1
ATOM 2788 N N . GLY B 1 57 ? -1.903 28.031 -1.976 1 97.56 57 GLY B N 1
ATOM 2789 C CA . GLY B 1 57 ? -2.488 27.156 -2.975 1 97.56 57 GLY B CA 1
ATOM 2790 C C . GLY B 1 57 ? -1.601 25.969 -3.326 1 97.56 57 GLY B C 1
ATOM 2791 O O . GLY B 1 57 ? -2.086 24.844 -3.49 1 97.56 57 GLY B O 1
ATOM 2792 N N . GLU B 1 58 ? -0.361 26.25 -3.443 1 97.5 58 GLU B N 1
ATOM 2793 C CA . GLU B 1 58 ? 0.597 25.188 -3.762 1 97.5 58 GLU B CA 1
ATOM 2794 C C . GLU B 1 58 ? 0.715 24.188 -2.615 1 97.5 58 GLU B C 1
ATOM 2796 O O . GLU B 1 58 ? 0.865 22.984 -2.848 1 97.5 58 GLU B O 1
ATOM 2801 N N . PHE B 1 59 ? 0.689 24.703 -1.417 1 98.31 59 PHE B N 1
ATOM 2802 C CA . PHE B 1 59 ? 0.743 23.797 -0.27 1 98.31 59 PHE B CA 1
ATOM 2803 C C . PHE B 1 59 ? -0.482 22.891 -0.233 1 98.31 59 PHE B C 1
ATOM 2805 O O . PHE B 1 59 ? -0.382 21.719 0.127 1 98.31 59 PHE B O 1
ATOM 2812 N N . GLN B 1 60 ? -1.605 23.453 -0.555 1 98.19 60 GLN B N 1
ATOM 2813 C CA . GLN B 1 60 ? -2.816 22.641 -0.613 1 98.19 60 GLN B CA 1
ATOM 2814 C C . GLN B 1 60 ? -2.666 21.5 -1.617 1 98.19 60 GLN B C 1
ATOM 2816 O O . GLN B 1 60 ? -3.082 20.359 -1.35 1 98.19 60 GLN B O 1
ATOM 2821 N N . ILE B 1 61 ? -2.098 21.797 -2.754 1 98.31 61 ILE B N 1
ATOM 2822 C CA . ILE B 1 61 ? -1.832 20.766 -3.754 1 98.31 61 ILE B CA 1
ATOM 2823 C C . ILE B 1 61 ? -0.9 19.719 -3.172 1 98.31 61 ILE B C 1
ATOM 2825 O O . ILE B 1 61 ? -1.15 18.516 -3.312 1 98.31 61 ILE B O 1
ATOM 2829 N N . PHE B 1 62 ? 0.128 20.188 -2.512 1 97.81 62 PHE B N 1
ATOM 2830 C CA . PHE B 1 62 ? 1.08 19.297 -1.857 1 97.81 62 PHE B CA 1
ATOM 2831 C C . PHE B 1 62 ? 0.37 18.375 -0.875 1 97.81 62 PHE B C 1
ATOM 2833 O O . PHE B 1 62 ? 0.6 17.156 -0.879 1 97.81 62 PHE B O 1
ATOM 2840 N N . LEU B 1 63 ? -0.481 18.938 -0.097 1 97.19 63 LEU B N 1
ATOM 2841 C CA . LEU B 1 63 ? -1.229 18.203 0.907 1 97.19 63 LEU B CA 1
ATOM 2842 C C . LEU B 1 63 ? -2.15 17.172 0.25 1 97.19 63 LEU B C 1
ATOM 2844 O O . LEU B 1 63 ? -2.248 16.031 0.709 1 97.19 63 LEU B O 1
ATOM 2848 N N . GLY B 1 64 ? -2.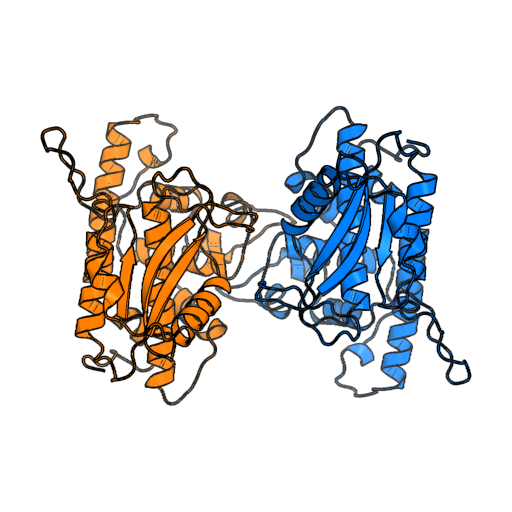822 17.609 -0.765 1 97.44 64 GLY B N 1
ATOM 2849 C CA . GLY B 1 64 ? -3.656 16.688 -1.522 1 97.44 64 GLY B CA 1
ATOM 2850 C C . GLY B 1 64 ? -2.891 15.492 -2.062 1 97.44 64 GLY B C 1
ATOM 2851 O O . GLY B 1 64 ? -3.352 14.352 -1.962 1 97.44 64 GLY B O 1
ATOM 2852 N N . LEU B 1 65 ? -1.753 15.742 -2.641 1 97 65 LEU B N 1
ATOM 2853 C CA . LEU B 1 65 ? -0.918 14.672 -3.174 1 97 65 LEU B CA 1
ATOM 2854 C C . LEU B 1 65 ? -0.431 13.758 -2.055 1 97 65 LEU B C 1
ATOM 2856 O O . LEU B 1 65 ? -0.382 12.539 -2.223 1 97 65 LEU B O 1
ATOM 2860 N N . LEU B 1 66 ? -0.082 14.375 -0.977 1 95.31 66 LEU B N 1
ATOM 2861 C CA . LEU B 1 66 ? 0.346 13.609 0.185 1 95.31 66 LEU B CA 1
ATOM 2862 C C . LEU B 1 66 ? -0.746 12.641 0.626 1 95.31 66 LEU B C 1
ATOM 2864 O O . LEU B 1 66 ? -0.48 11.453 0.839 1 95.31 66 LEU B O 1
ATOM 2868 N N . PHE B 1 67 ? -1.949 13.125 0.739 1 94.5 67 PHE B N 1
ATOM 2869 C CA . PHE B 1 67 ? -3.078 12.273 1.096 1 94.5 67 PHE B CA 1
ATOM 2870 C C . PHE B 1 67 ? -3.297 11.195 0.043 1 94.5 67 PHE B C 1
ATOM 2872 O O . PHE B 1 67 ? -3.604 10.047 0.376 1 94.5 67 PHE B O 1
ATOM 2879 N N . HIS B 1 68 ? -3.123 11.594 -1.188 1 95.44 68 HIS B N 1
ATOM 2880 C CA . HIS B 1 68 ? -3.398 10.672 -2.285 1 95.44 68 HIS B CA 1
ATOM 2881 C C . HIS B 1 68 ? -2.385 9.531 -2.314 1 95.44 68 HIS B C 1
ATOM 2883 O O . HIS B 1 68 ? -2.684 8.445 -2.809 1 95.44 68 HIS B O 1
ATOM 2889 N N . MET B 1 69 ? -1.214 9.781 -1.781 1 92.94 69 MET B N 1
ATOM 2890 C CA . MET B 1 69 ? -0.209 8.727 -1.677 1 92.94 69 MET B CA 1
ATOM 2891 C C . MET B 1 69 ? -0.673 7.625 -0.729 1 92.94 69 MET B C 1
ATOM 2893 O O . MET B 1 69 ? -0.186 6.496 -0.798 1 92.94 69 MET B O 1
ATOM 2897 N N . GLY B 1 70 ? -1.591 7.945 0.125 1 89.06 70 GLY B N 1
ATOM 2898 C CA . GLY B 1 70 ? -2.211 6.922 0.954 1 89.06 70 GLY B CA 1
ATOM 2899 C C . GLY B 1 70 ? -3.223 6.078 0.203 1 89.06 70 GLY B C 1
ATOM 2900 O O . GLY B 1 70 ? -3.482 4.934 0.579 1 89.06 70 GLY B O 1
ATOM 2901 N N . THR B 1 71 ? -3.781 6.656 -0.83 1 90.5 71 THR B N 1
ATOM 2902 C CA . THR B 1 71 ? -4.754 5.953 -1.66 1 90.5 71 THR B CA 1
ATOM 2903 C C . THR B 1 71 ? -4.051 5.055 -2.674 1 90.5 71 THR B C 1
ATOM 2905 O O . THR B 1 71 ? -4.453 3.908 -2.881 1 90.5 71 THR B O 1
ATOM 2908 N N . ILE B 1 72 ? -3.115 5.676 -3.316 1 92.81 72 ILE B N 1
ATOM 2909 C CA . ILE B 1 72 ? -2.219 4.961 -4.219 1 92.81 72 ILE B CA 1
ATOM 2910 C C . ILE B 1 72 ? -0.844 4.816 -3.572 1 92.81 72 ILE B C 1
ATOM 2912 O O . ILE B 1 72 ? -0.083 5.785 -3.49 1 92.81 72 ILE B O 1
ATOM 2916 N N . ARG B 1 73 ? -0.477 3.676 -3.268 1 90.06 73 ARG B N 1
ATOM 2917 C CA . ARG B 1 73 ? 0.736 3.496 -2.477 1 90.06 73 ARG B CA 1
ATOM 2918 C C . ARG B 1 73 ? 1.851 2.881 -3.316 1 90.06 73 ARG B C 1
ATOM 2920 O O . ARG B 1 73 ? 1.645 1.862 -3.98 1 90.06 73 ARG B O 1
ATOM 2927 N N . LEU B 1 74 ? 2.932 3.557 -3.266 1 89.94 74 LEU B N 1
ATOM 2928 C CA . LEU B 1 74 ? 4.152 3.072 -3.9 1 89.94 74 LEU B CA 1
ATOM 2929 C C . LEU B 1 74 ? 5.289 2.979 -2.891 1 89.94 74 LEU B C 1
ATOM 2931 O O . LEU B 1 74 ? 5.293 3.695 -1.887 1 89.94 74 LEU B O 1
ATOM 2935 N N . ASN B 1 75 ? 6.211 2.111 -3.137 1 80.12 75 ASN B N 1
ATOM 2936 C CA . ASN B 1 75 ? 7.328 1.922 -2.219 1 80.12 75 ASN B CA 1
ATOM 2937 C C . ASN B 1 75 ? 8.344 3.057 -2.326 1 80.12 75 ASN B C 1
ATOM 2939 O O . ASN B 1 75 ? 8.906 3.49 -1.32 1 80.12 75 ASN B O 1
ATOM 2943 N N . ARG B 1 76 ? 8.531 3.502 -3.545 1 86.38 76 ARG B N 1
ATOM 2944 C CA . ARG B 1 76 ? 9.508 4.566 -3.762 1 86.38 76 ARG B CA 1
ATOM 2945 C C . ARG B 1 76 ? 8.812 5.875 -4.125 1 86.38 76 ARG B C 1
ATOM 2947 O O . ARG B 1 76 ? 7.98 5.91 -5.035 1 86.38 76 ARG B O 1
ATOM 2954 N N . LEU B 1 77 ? 9.195 6.906 -3.402 1 90 77 LEU B N 1
ATOM 2955 C CA . LEU B 1 77 ? 8.586 8.211 -3.607 1 90 77 LEU B CA 1
ATOM 2956 C C . LEU B 1 77 ? 8.75 8.672 -5.051 1 90 77 LEU B C 1
ATOM 2958 O O . LEU B 1 77 ? 7.809 9.172 -5.664 1 90 77 LEU B O 1
ATOM 2962 N N . ASN B 1 78 ? 9.875 8.445 -5.66 1 91.94 78 ASN B N 1
ATOM 2963 C CA . ASN B 1 78 ? 10.18 8.914 -7.008 1 91.94 78 ASN B CA 1
ATOM 2964 C C . ASN B 1 78 ? 9.289 8.234 -8.047 1 91.94 78 ASN B C 1
ATOM 2966 O O . ASN B 1 78 ? 9.07 8.773 -9.133 1 91.94 78 ASN B O 1
ATOM 2970 N N . ASP B 1 79 ? 8.742 7.137 -7.719 1 93.56 79 ASP B N 1
ATOM 2971 C CA . ASP B 1 79 ? 7.996 6.336 -8.68 1 93.56 79 ASP B CA 1
ATOM 2972 C C . ASP B 1 79 ? 6.633 6.965 -8.977 1 93.56 79 ASP B C 1
ATOM 2974 O O . ASP B 1 79 ? 6.004 6.645 -9.984 1 93.56 79 ASP B O 1
ATOM 2978 N N . TYR B 1 80 ? 6.207 7.844 -8.102 1 94.88 80 TYR B N 1
ATOM 2979 C CA . TYR B 1 80 ? 4.953 8.539 -8.359 1 94.88 80 TYR B CA 1
ATOM 2980 C C . TYR B 1 80 ? 5.051 9.383 -9.625 1 94.88 80 TYR B C 1
ATOM 2982 O O . TYR B 1 80 ? 4.039 9.664 -10.273 1 94.88 80 TYR B O 1
ATOM 2990 N N . TRP B 1 81 ? 6.234 9.797 -9.992 1 95.62 81 TRP B N 1
ATOM 2991 C CA . TRP B 1 81 ? 6.43 10.656 -11.156 1 95.62 81 TRP B CA 1
ATOM 2992 C C . TRP B 1 81 ? 7.152 9.914 -12.273 1 95.62 81 TRP B C 1
ATOM 2994 O O . TRP B 1 81 ? 7.555 10.516 -13.266 1 95.62 81 TRP B O 1
ATOM 3004 N N . ARG B 1 82 ? 7.359 8.656 -12.023 1 93.44 82 ARG B N 1
ATOM 3005 C CA . ARG B 1 82 ? 8.023 7.844 -13.039 1 93.44 82 ARG B CA 1
ATOM 3006 C C . ARG B 1 82 ? 7.137 7.656 -14.258 1 93.44 82 ARG B C 1
ATOM 3008 O O . ARG B 1 82 ? 5.922 7.496 -14.133 1 93.44 82 ARG B O 1
ATOM 3015 N N . LYS B 1 83 ? 7.781 7.727 -15.406 1 91.75 83 LYS B N 1
ATOM 3016 C CA . LYS B 1 83 ? 7.066 7.52 -16.672 1 91.75 83 LYS B CA 1
ATOM 3017 C C . LYS B 1 83 ? 7.516 6.227 -17.344 1 91.75 83 LYS B C 1
ATOM 3019 O O . LYS B 1 83 ? 8.695 5.875 -17.297 1 91.75 83 LYS B O 1
ATOM 3024 N N . GLY B 1 84 ? 6.5 5.523 -17.984 1 90.25 84 GLY B N 1
ATOM 3025 C CA . GLY B 1 84 ? 6.848 4.301 -18.703 1 90.25 84 GLY B CA 1
ATOM 3026 C C . GLY B 1 84 ? 5.699 3.312 -18.781 1 90.25 84 GLY B C 1
ATOM 3027 O O . GLY B 1 84 ? 4.566 3.637 -18.406 1 90.25 84 GLY B O 1
ATOM 3028 N N . LYS B 1 85 ? 6.098 2.129 -19.188 1 91.5 85 LYS B N 1
ATOM 3029 C CA . LYS B 1 85 ? 5.164 1.029 -19.422 1 91.5 85 LYS B CA 1
ATOM 3030 C C . LYS B 1 85 ? 4.484 0.618 -18.109 1 91.5 85 LYS B C 1
ATOM 3032 O O . LYS B 1 85 ? 3.273 0.383 -18.078 1 91.5 85 LYS B O 1
ATOM 3037 N N . LEU B 1 86 ? 5.242 0.644 -17.062 1 94.38 86 LEU B N 1
ATOM 3038 C CA . LEU B 1 86 ? 4.754 0.1 -15.797 1 94.38 86 LEU B CA 1
ATOM 3039 C C . LEU B 1 86 ? 4.289 1.216 -14.867 1 94.38 86 LEU B C 1
ATOM 3041 O O . LEU B 1 86 ? 3.574 0.962 -13.898 1 94.38 86 LEU B O 1
ATOM 3045 N N . PHE B 1 87 ? 4.789 2.383 -15.133 1 93.75 87 PHE B N 1
ATOM 3046 C CA . PHE B 1 87 ? 4.438 3.516 -14.289 1 93.75 87 PHE B CA 1
ATOM 3047 C C . PHE B 1 87 ? 3.953 4.691 -15.125 1 93.75 87 PHE B C 1
ATOM 3049 O O . PHE B 1 87 ? 4.602 5.07 -16.109 1 93.75 87 PHE B O 1
ATOM 3056 N N . ASP B 1 88 ? 2.822 5.234 -14.82 1 90.06 88 ASP B N 1
ATOM 3057 C CA . ASP B 1 88 ? 2.299 6.426 -15.484 1 90.06 88 ASP B CA 1
ATOM 3058 C C . ASP B 1 88 ? 1.189 7.07 -14.656 1 90.06 88 ASP B C 1
ATOM 3060 O O . ASP B 1 88 ? 0.056 7.203 -15.117 1 90.06 88 ASP B O 1
ATOM 3064 N N . LEU B 1 89 ? 1.591 7.531 -13.547 1 92.44 89 LEU B N 1
ATOM 3065 C CA . LEU B 1 89 ? 0.618 8.141 -12.648 1 92.44 89 LEU B CA 1
ATOM 3066 C C . LEU B 1 89 ? 0.484 9.633 -12.922 1 92.44 89 LEU B C 1
ATOM 3068 O O . LEU B 1 89 ? 0.939 10.461 -12.125 1 92.44 89 LEU B O 1
ATOM 3072 N N . LYS B 1 90 ? -0.239 9.969 -13.891 1 91.75 90 LYS B N 1
ATOM 3073 C CA . LYS B 1 90 ? -0.435 11.359 -14.297 1 91.75 90 LYS B CA 1
ATOM 3074 C C . LYS B 1 90 ? -1.207 12.141 -13.234 1 91.75 90 LYS B C 1
ATOM 3076 O O . LYS B 1 90 ? -1.159 13.367 -13.203 1 91.75 90 LYS B O 1
ATOM 3081 N N . CYS B 1 91 ? -1.831 11.43 -12.383 1 91.06 91 CYS B N 1
ATOM 3082 C CA . CYS B 1 91 ? -2.609 12.062 -11.32 1 91.06 91 CYS B CA 1
ATOM 3083 C C . CYS B 1 91 ? -1.696 12.648 -10.25 1 91.06 91 CYS B C 1
ATOM 3085 O O . CYS B 1 91 ? -2.172 13.234 -9.281 1 91.06 91 CYS B O 1
ATOM 3087 N N . PHE B 1 92 ? -0.442 12.492 -10.367 1 94.5 92 PHE B N 1
ATOM 3088 C CA . PHE B 1 92 ? 0.531 13.172 -9.523 1 94.5 92 PHE B CA 1
ATOM 3089 C C . PHE B 1 92 ? 1.298 14.227 -10.312 1 94.5 92 PHE B C 1
ATOM 3091 O O . PHE B 1 92 ? 1.312 15.398 -9.945 1 94.5 92 PHE B O 1
ATOM 3098 N N . SER B 1 93 ? 1.787 13.812 -11.5 1 94.31 93 SER B N 1
ATOM 3099 C CA . SER B 1 93 ? 2.666 14.672 -12.289 1 94.31 93 SER B CA 1
ATOM 3100 C C . SER B 1 93 ? 1.904 15.852 -12.883 1 94.31 93 SER B C 1
ATOM 3102 O O . SER B 1 93 ? 2.488 16.906 -13.141 1 94.31 93 SER B O 1
ATOM 3104 N N . ASN B 1 94 ? 0.637 15.695 -13.055 1 94.75 94 ASN B N 1
ATOM 3105 C CA . ASN B 1 94 ? -0.174 16.766 -13.617 1 94.75 94 ASN B CA 1
ATOM 3106 C C . ASN B 1 94 ? -0.315 17.938 -12.633 1 94.75 94 ASN B C 1
ATOM 3108 O O . ASN B 1 94 ? -0.615 19.062 -13.039 1 94.75 94 ASN B O 1
ATOM 3112 N N . PHE B 1 95 ? -0.112 17.719 -11.375 1 96.75 95 PHE B N 1
ATOM 3113 C CA . PHE B 1 95 ? -0.434 18.734 -10.383 1 96.75 95 PHE B CA 1
ATOM 3114 C C . PHE B 1 95 ? 0.833 19.391 -9.852 1 96.75 95 PHE B C 1
ATOM 3116 O O . PHE B 1 95 ? 0.811 20.547 -9.438 1 96.75 95 PHE B O 1
ATOM 3123 N N . MET B 1 96 ? 1.911 18.641 -9.781 1 96.56 96 MET B N 1
ATOM 3124 C CA . MET B 1 96 ? 3.16 19.172 -9.242 1 96.56 96 MET B CA 1
ATOM 3125 C C . MET B 1 96 ? 4.352 18.344 -9.727 1 96.56 96 MET B C 1
ATOM 3127 O O . MET B 1 96 ? 4.289 17.125 -9.781 1 96.56 96 MET B O 1
ATOM 3131 N N . ALA B 1 97 ? 5.363 19.047 -10.055 1 96.25 97 ALA B N 1
ATOM 3132 C CA . ALA B 1 97 ? 6.59 18.359 -10.453 1 96.25 97 ALA B CA 1
ATOM 3133 C C . ALA B 1 97 ? 7.211 17.625 -9.273 1 96.25 97 ALA B C 1
ATOM 3135 O O . ALA B 1 97 ? 7.066 18.047 -8.125 1 96.25 97 ALA B O 1
ATOM 3136 N N . ARG B 1 98 ? 7.938 16.547 -9.586 1 95.31 98 ARG B N 1
ATOM 3137 C CA . ARG B 1 98 ? 8.578 15.703 -8.586 1 95.31 98 ARG B CA 1
ATOM 3138 C C . ARG B 1 98 ? 9.508 16.516 -7.695 1 95.31 98 ARG B C 1
ATOM 3140 O O . ARG B 1 98 ? 9.414 16.469 -6.469 1 95.31 98 ARG B O 1
ATOM 3147 N N . ASP B 1 99 ? 10.352 17.25 -8.312 1 93.81 99 ASP B N 1
ATOM 3148 C CA . ASP B 1 99 ? 11.367 17.984 -7.57 1 93.81 99 ASP B CA 1
ATOM 3149 C C . ASP B 1 99 ? 10.727 19.047 -6.676 1 93.81 99 ASP B C 1
ATOM 3151 O O . ASP B 1 99 ? 11.234 19.328 -5.586 1 93.81 99 ASP B O 1
ATOM 3155 N N . ARG B 1 100 ? 9.711 19.641 -7.137 1 95.44 100 ARG B N 1
ATOM 3156 C CA . ARG B 1 100 ? 9.008 20.609 -6.309 1 95.44 100 ARG B CA 1
ATOM 3157 C C . ARG B 1 100 ? 8.383 19.938 -5.09 1 95.44 100 ARG B C 1
ATOM 3159 O O . ARG B 1 100 ? 8.508 20.453 -3.969 1 95.44 100 ARG B O 1
ATOM 3166 N N . PHE B 1 101 ? 7.75 18.828 -5.281 1 96 101 PHE B N 1
ATOM 3167 C CA . PHE B 1 101 ? 7.152 18.078 -4.18 1 96 101 PHE B CA 1
ATOM 3168 C C . PHE B 1 101 ? 8.203 17.703 -3.143 1 96 101 PHE B C 1
ATOM 3170 O O . PHE B 1 101 ? 8.016 17.938 -1.947 1 96 101 PHE B O 1
ATOM 3177 N N . GLN B 1 102 ? 9.25 17.141 -3.646 1 93.38 102 GLN B N 1
ATOM 3178 C CA . GLN B 1 102 ? 10.312 16.703 -2.752 1 93.38 102 GLN B CA 1
ATOM 3179 C C . GLN B 1 102 ? 10.969 17.891 -2.047 1 93.38 102 GLN B C 1
ATOM 3181 O O . GLN B 1 102 ? 11.391 17.781 -0.895 1 93.38 102 GLN B O 1
ATOM 3186 N N . GLY B 1 103 ? 11.07 18.984 -2.754 1 93.25 103 GLY B N 1
ATOM 3187 C CA . GLY B 1 103 ? 11.578 20.203 -2.131 1 93.25 103 GLY B CA 1
ATOM 3188 C C . GLY B 1 103 ? 10.711 20.688 -0.98 1 93.25 103 GLY B C 1
ATOM 3189 O O . GLY B 1 103 ? 11.227 21.047 0.077 1 93.25 103 GLY B O 1
ATOM 3190 N N . ILE B 1 104 ? 9.406 20.688 -1.219 1 95.75 104 ILE B N 1
ATOM 3191 C CA . ILE B 1 104 ? 8.477 21.094 -0.176 1 95.75 104 ILE B CA 1
ATOM 3192 C C . ILE B 1 104 ? 8.57 20.141 1.01 1 95.75 104 ILE B C 1
ATOM 3194 O O . ILE B 1 104 ? 8.602 20.578 2.164 1 95.75 104 ILE B O 1
ATOM 3198 N N . LEU B 1 105 ? 8.648 18.906 0.703 1 93.88 105 LEU B N 1
ATOM 3199 C CA . LEU B 1 105 ? 8.781 17.906 1.749 1 93.88 105 LEU B CA 1
ATOM 3200 C C . LEU B 1 105 ? 10.047 18.141 2.568 1 93.88 105 LEU B C 1
ATOM 3202 O O . LEU B 1 105 ? 10.023 18.031 3.797 1 93.88 105 LEU B O 1
ATOM 3206 N N . GLN B 1 106 ? 11.062 18.438 1.964 1 91.62 106 GLN B N 1
ATOM 3207 C CA . GLN B 1 106 ? 12.344 18.688 2.623 1 91.62 106 GLN B CA 1
ATOM 3208 C C . GLN B 1 106 ? 12.281 19.922 3.502 1 91.62 106 GLN B C 1
ATOM 3210 O O . GLN B 1 106 ? 12.812 19.938 4.613 1 91.62 106 GLN B O 1
ATOM 3215 N N . ALA B 1 107 ? 11.648 20.891 3.018 1 94.38 107 ALA B N 1
ATOM 3216 C CA . ALA B 1 107 ? 11.625 22.188 3.705 1 94.38 107 ALA B CA 1
ATOM 3217 C C . ALA B 1 107 ? 10.484 22.25 4.711 1 94.38 107 ALA B C 1
ATOM 3219 O O . ALA B 1 107 ? 10.383 23.203 5.484 1 94.38 107 ALA B O 1
ATOM 3220 N N . LEU B 1 108 ? 9.617 21.297 4.699 1 95.5 108 LEU B N 1
ATOM 3221 C CA . LEU B 1 108 ? 8.43 21.312 5.547 1 95.5 108 LEU B CA 1
ATOM 3222 C C . LEU B 1 108 ? 8.805 21.562 7.004 1 95.5 108 LEU B C 1
ATOM 3224 O O . LEU B 1 108 ? 9.664 20.875 7.559 1 95.5 108 LEU B O 1
ATOM 3228 N N . HIS B 1 109 ? 8.211 22.547 7.574 1 95.94 109 HIS B N 1
ATOM 3229 C CA . HIS B 1 109 ? 8.531 22.969 8.93 1 95.94 109 HIS B CA 1
ATOM 3230 C C . HIS B 1 109 ? 7.324 23.625 9.594 1 95.94 109 HIS B C 1
ATOM 3232 O O . HIS B 1 109 ? 6.395 24.062 8.914 1 95.94 109 HIS B O 1
ATOM 3238 N N . PHE B 1 110 ? 7.398 23.688 10.945 1 96.38 110 PHE B N 1
ATOM 3239 C CA . PHE B 1 110 ? 6.16 24.031 11.641 1 96.38 110 PHE B CA 1
ATOM 3240 C C . PHE B 1 110 ? 6.438 24.969 12.812 1 96.38 110 PHE B C 1
ATOM 3242 O O . PHE B 1 110 ? 5.527 25.297 13.57 1 96.38 110 PHE B O 1
ATOM 3249 N N . SER B 1 111 ? 7.68 25.266 12.977 1 94.31 111 SER B N 1
ATOM 3250 C CA . SER B 1 111 ? 8.07 26.141 14.07 1 94.31 111 SER B CA 1
ATOM 3251 C C . SER B 1 111 ? 9.141 27.125 13.625 1 94.31 111 SER B C 1
ATOM 3253 O O . SER B 1 111 ? 9.859 26.875 12.664 1 94.31 111 SER B O 1
ATOM 3255 N N . ARG B 1 112 ? 9.148 28.156 14.445 1 89.06 112 ARG B N 1
ATOM 3256 C CA . ARG B 1 112 ? 10.203 29.125 14.172 1 89.06 112 ARG B CA 1
ATOM 3257 C C . ARG B 1 112 ? 11.578 28.547 14.508 1 89.06 112 ARG B C 1
ATOM 3259 O O . ARG B 1 112 ? 11.766 27.938 15.562 1 89.06 112 ARG B O 1
ATOM 3266 N N . ASN B 1 113 ? 12.484 28.641 13.586 1 82.56 113 ASN B N 1
ATOM 3267 C CA . ASN B 1 113 ? 13.859 28.219 13.836 1 82.56 113 ASN B CA 1
ATOM 3268 C C . ASN B 1 113 ? 14.555 29.125 14.852 1 82.56 113 ASN B C 1
ATOM 3270 O O . ASN B 1 113 ? 14.469 30.344 14.75 1 82.56 113 ASN B O 1
ATOM 3274 N N . PRO B 1 114 ? 15.062 28.453 15.805 1 80.06 114 PRO B N 1
ATOM 3275 C CA . PRO B 1 114 ? 15.805 29.312 16.734 1 80.06 114 PRO B CA 1
ATOM 3276 C C . PRO B 1 114 ? 17 30 16.078 1 80.06 114 PRO B C 1
ATOM 3278 O O . PRO B 1 114 ? 17.641 29.422 15.195 1 80.06 114 PRO B O 1
ATOM 3281 N N . GLU B 1 115 ? 17.109 31.203 16.469 1 78.25 115 GLU B N 1
ATOM 3282 C CA . GLU B 1 115 ? 18.281 31.938 16 1 78.25 115 GLU B CA 1
ATOM 3283 C C . GLU B 1 115 ? 19.562 31.391 16.625 1 78.25 115 GLU B C 1
ATOM 3285 O O . GLU B 1 115 ? 19.516 30.703 17.641 1 78.25 115 GLU B O 1
ATOM 3290 N N . GLU B 1 116 ? 20.672 31.516 15.906 1 71.31 116 GLU B N 1
ATOM 3291 C CA . GLU B 1 116 ? 21.984 31 16.344 1 71.31 116 GLU B CA 1
ATOM 3292 C C . GLU B 1 116 ? 22.25 31.375 17.797 1 71.31 116 GLU B C 1
ATOM 3294 O O . GLU B 1 116 ? 22.828 30.578 18.547 1 71.31 116 GLU B O 1
ATOM 3299 N N . ASN B 1 117 ? 21.828 32.5 18.234 1 77 117 ASN B N 1
ATOM 3300 C CA . ASN B 1 117 ? 22.141 32.969 19.562 1 77 117 ASN B CA 1
ATOM 3301 C C . ASN B 1 117 ? 21.047 32.625 20.562 1 77 117 ASN B C 1
ATOM 3303 O O . ASN B 1 117 ? 21.125 32.969 21.75 1 77 117 ASN B O 1
ATOM 3307 N N . GLU B 1 118 ? 20.156 31.891 20.094 1 77.62 118 GLU B N 1
ATOM 3308 C CA . GLU B 1 118 ? 19.047 31.516 20.969 1 77.62 118 GLU B CA 1
ATOM 3309 C C . GLU B 1 118 ? 19.25 30.125 21.547 1 77.62 118 GLU B C 1
ATOM 3311 O O . GLU B 1 118 ? 19.75 29.219 20.859 1 77.62 118 GLU B O 1
ATOM 3316 N N . PRO B 1 119 ? 19.094 30.078 22.891 1 76.25 119 PRO B N 1
ATOM 3317 C CA . PRO B 1 119 ? 19.172 28.734 23.453 1 76.25 119 PRO B CA 1
ATOM 3318 C C . PRO B 1 119 ? 18.188 27.766 22.828 1 76.25 119 PRO B C 1
ATOM 3320 O O . PRO B 1 119 ? 17.094 28.172 22.406 1 76.25 119 PRO B O 1
ATOM 3323 N N . MET B 1 120 ? 18.672 26.594 22.656 1 73.56 120 MET B N 1
ATOM 3324 C CA . MET B 1 120 ? 17.766 25.562 22.172 1 73.56 120 MET B CA 1
ATOM 3325 C C . MET B 1 120 ? 16.562 25.406 23.094 1 73.56 120 MET B C 1
ATOM 3327 O O . MET B 1 120 ? 16.703 25.438 24.312 1 73.56 120 MET B O 1
ATOM 3331 N N . PRO B 1 121 ? 15.438 25.328 22.453 1 74.56 121 PRO B N 1
ATOM 3332 C CA . PRO B 1 121 ? 14.242 25.156 23.281 1 74.56 121 PRO B CA 1
ATOM 3333 C C . PRO B 1 121 ? 14.289 23.891 24.141 1 74.56 121 PRO B C 1
ATOM 3335 O O . PRO B 1 121 ? 14.797 22.859 23.688 1 74.56 121 PRO B O 1
ATOM 3338 N N . ASN B 1 122 ? 13.844 23.984 25.328 1 74.94 122 ASN B N 1
ATOM 3339 C CA . ASN B 1 122 ? 13.789 22.859 26.266 1 74.94 122 ASN B CA 1
ATOM 3340 C C . ASN B 1 122 ? 12.734 21.844 25.859 1 74.94 122 ASN B C 1
ATOM 3342 O O . ASN B 1 122 ? 12.82 20.672 26.25 1 74.94 122 ASN B O 1
ATOM 3346 N N . ASP B 1 123 ? 11.914 22.312 25.047 1 79.5 123 ASP B N 1
ATOM 3347 C CA . ASP B 1 123 ? 10.844 21.438 24.594 1 79.5 123 ASP B CA 1
ATOM 3348 C C . ASP B 1 123 ? 11.32 20.531 23.453 1 79.5 123 ASP B C 1
ATOM 3350 O O . ASP B 1 123 ? 11.633 21.016 22.375 1 79.5 123 ASP B O 1
ATOM 3354 N N . ARG B 1 124 ? 11.289 19.297 23.719 1 76.5 124 ARG B N 1
ATOM 3355 C CA . ARG B 1 124 ? 11.75 18.312 22.719 1 76.5 124 ARG B CA 1
ATOM 3356 C C . ARG B 1 124 ? 10.852 18.312 21.5 1 76.5 124 ARG B C 1
ATOM 3358 O O . ARG B 1 124 ? 11.25 17.859 20.422 1 76.5 124 ARG B O 1
ATOM 3365 N N . LEU B 1 125 ? 9.68 18.875 21.75 1 83.88 125 LEU B N 1
ATOM 3366 C CA . LEU B 1 125 ? 8.719 18.891 20.656 1 83.88 125 LEU B CA 1
ATOM 3367 C C . LEU B 1 125 ? 8.625 20.266 20.031 1 83.88 125 LEU B C 1
ATOM 3369 O O . LEU B 1 125 ? 7.652 20.578 19.344 1 83.88 125 LEU B O 1
ATOM 3373 N N . TYR B 1 126 ? 9.586 21.062 20.219 1 87.06 126 TYR B N 1
ATOM 3374 C CA . TYR B 1 126 ? 9.484 22.469 19.828 1 87.06 126 TYR B CA 1
ATOM 3375 C C . TYR B 1 126 ? 9.281 22.594 18.312 1 87.06 126 TYR B C 1
ATOM 3377 O O . TYR B 1 126 ? 8.625 23.531 17.859 1 87.06 126 TYR B O 1
ATOM 3385 N N . LYS B 1 127 ? 9.805 21.688 17.531 1 88.19 127 LYS B N 1
ATOM 3386 C CA . LYS B 1 127 ? 9.719 21.766 16.078 1 88.19 127 LYS B CA 1
ATOM 3387 C C . LYS B 1 127 ? 8.281 21.547 15.594 1 88.19 127 LYS B C 1
ATOM 3389 O O . LYS B 1 127 ? 7.918 21.969 14.5 1 88.19 127 LYS B O 1
ATOM 3394 N N . ILE B 1 128 ? 7.434 20.891 16.453 1 90.94 128 ILE B N 1
ATOM 3395 C CA . ILE B 1 128 ? 6.098 20.531 15.992 1 90.94 128 ILE B CA 1
ATOM 3396 C C . ILE B 1 128 ? 5.051 21.078 16.953 1 90.94 128 ILE B C 1
ATOM 3398 O O . ILE B 1 128 ? 3.848 20.969 16.703 1 90.94 128 ILE B O 1
ATOM 3402 N N . ARG B 1 129 ? 5.453 21.719 18 1 91.06 129 ARG B N 1
ATOM 3403 C CA . ARG B 1 129 ? 4.578 22.188 19.078 1 91.06 129 ARG B CA 1
ATOM 3404 C C . ARG B 1 129 ? 3.516 23.141 18.516 1 91.06 129 ARG B C 1
ATOM 3406 O O . ARG B 1 129 ? 2.336 23.016 18.844 1 91.06 129 ARG B O 1
ATOM 3413 N N . PRO B 1 130 ? 3.93 24.062 17.703 1 94.62 130 PRO B N 1
ATOM 3414 C CA . PRO B 1 130 ? 2.91 24.984 17.188 1 94.62 130 PRO B CA 1
ATOM 3415 C C . PRO B 1 130 ? 1.799 24.25 16.438 1 94.62 130 PRO B C 1
ATOM 3417 O O . PRO B 1 130 ? 0.628 24.625 16.547 1 94.62 130 PRO B O 1
ATOM 3420 N N . LEU B 1 131 ? 2.154 23.266 15.703 1 94.25 131 LEU B N 1
ATOM 3421 C CA . LEU B 1 131 ? 1.152 22.516 14.961 1 94.25 131 LEU B CA 1
ATOM 3422 C C . LEU B 1 131 ? 0.239 21.75 15.914 1 94.25 131 LEU B C 1
ATOM 3424 O O . LEU B 1 131 ? -0.976 21.688 15.703 1 94.25 131 LEU B O 1
ATOM 3428 N N . ILE B 1 132 ? 0.8 21.156 16.875 1 91 132 ILE B N 1
ATOM 3429 C CA . ILE B 1 132 ? 0.031 20.453 17.891 1 91 132 ILE B CA 1
ATOM 3430 C C . ILE B 1 132 ? -0.959 21.406 18.562 1 91 132 ILE B C 1
ATOM 3432 O O . ILE B 1 132 ? -2.141 21.078 18.703 1 91 132 ILE B O 1
ATOM 3436 N N . ASN B 1 133 ? -0.434 22.547 18.891 1 93.69 133 ASN B N 1
ATOM 3437 C CA . ASN B 1 133 ? -1.271 23.562 19.531 1 93.69 133 ASN B CA 1
ATOM 3438 C C . ASN B 1 133 ? -2.412 24 18.609 1 93.69 133 ASN B C 1
ATOM 3440 O O . ASN B 1 133 ? -3.541 24.188 19.062 1 93.69 133 ASN B O 1
ATOM 3444 N N . LEU B 1 134 ? -2.07 24.188 17.406 1 94.75 134 LEU B N 1
ATOM 3445 C CA . LEU B 1 134 ? -3.09 24.578 16.438 1 94.75 134 LEU B CA 1
ATOM 3446 C C . LEU B 1 134 ? -4.203 23.547 16.375 1 94.75 134 LEU B C 1
ATOM 3448 O O . LEU B 1 134 ? -5.387 23.891 16.359 1 94.75 134 LEU B O 1
ATOM 3452 N N . PHE B 1 135 ? -3.859 22.328 16.359 1 94.31 135 PHE B N 1
ATOM 3453 C CA . PHE B 1 135 ? -4.836 21.25 16.312 1 94.31 135 PHE B CA 1
ATOM 3454 C C . PHE B 1 135 ? -5.719 21.266 17.562 1 94.31 135 PHE B C 1
ATOM 3456 O O . PHE B 1 135 ? -6.945 21.203 17.453 1 94.31 135 PHE B O 1
ATOM 3463 N N . HIS B 1 136 ? -5.117 21.359 18.688 1 93.12 136 HIS B N 1
ATOM 3464 C CA . HIS B 1 136 ? -5.852 21.344 19.953 1 93.12 136 HIS B CA 1
ATOM 3465 C C . HIS B 1 136 ? -6.797 22.547 20.047 1 93.12 136 HIS B C 1
ATOM 3467 O O . HIS B 1 136 ? -7.953 22.391 20.453 1 93.12 136 HIS B O 1
ATOM 3473 N N . GLU B 1 137 ? -6.254 23.641 19.75 1 94.62 137 GLU B N 1
ATOM 3474 C CA . GLU B 1 137 ? -7.059 24.859 19.812 1 94.62 137 GLU B CA 1
ATOM 3475 C C . GLU B 1 137 ? -8.25 24.781 18.859 1 94.62 137 GLU B C 1
ATOM 3477 O O . GLU B 1 137 ? -9.359 25.188 19.203 1 94.62 137 GLU B O 1
ATOM 3482 N N . ARG B 1 138 ? -7.984 24.266 17.734 1 94.62 138 ARG B N 1
ATOM 3483 C CA . ARG B 1 138 ? -9.055 24.156 16.75 1 94.62 138 ARG B CA 1
ATOM 3484 C C . ARG B 1 138 ? -10.141 23.188 17.219 1 94.62 138 ARG B C 1
ATOM 3486 O O . ARG B 1 138 ? -11.336 23.5 17.141 1 94.62 138 ARG B O 1
ATOM 3493 N N . MET B 1 139 ? -9.805 22.078 17.703 1 93.62 139 MET B N 1
ATOM 3494 C CA . MET B 1 139 ? -10.781 21.109 18.188 1 93.62 139 MET B CA 1
ATOM 3495 C C . MET B 1 139 ? -11.609 21.688 19.344 1 93.62 139 MET B C 1
ATOM 3497 O O . MET B 1 139 ? -12.812 21.469 19.406 1 93.62 139 MET B O 1
ATOM 3501 N N . ARG B 1 140 ? -10.953 22.422 20.125 1 92.81 140 ARG B N 1
ATOM 3502 C CA . ARG B 1 140 ? -11.656 23.062 21.234 1 92.81 140 ARG B CA 1
ATOM 3503 C C . ARG B 1 140 ? -12.664 24.078 20.734 1 92.81 140 ARG B C 1
ATOM 3505 O O . ARG B 1 140 ? -13.734 24.25 21.328 1 92.81 140 ARG B O 1
ATOM 3512 N N . THR B 1 141 ? -12.305 24.688 19.703 1 94.25 141 THR B N 1
ATOM 3513 C CA . THR B 1 141 ? -13.133 25.766 19.172 1 94.25 141 THR B CA 1
ATOM 3514 C C . THR B 1 141 ? -14.344 25.203 18.438 1 94.25 141 THR B C 1
ATOM 3516 O O . THR B 1 141 ? -15.438 25.766 18.484 1 94.25 141 THR B O 1
ATOM 3519 N N . ILE B 1 142 ? -14.234 24.047 17.828 1 94.44 142 ILE B N 1
ATOM 3520 C CA . ILE B 1 142 ? -15.281 23.641 16.891 1 94.44 142 ILE B CA 1
ATOM 3521 C C . ILE B 1 142 ? -16.172 22.578 17.547 1 94.44 142 ILE B C 1
ATOM 3523 O O . ILE B 1 142 ? -17.281 22.328 17.094 1 94.44 142 ILE B O 1
ATOM 3527 N N . TYR B 1 143 ? -15.727 21.953 18.562 1 92.5 143 TYR B N 1
ATOM 3528 C CA . TYR B 1 143 ? -16.453 20.797 19.062 1 92.5 143 TYR B CA 1
ATOM 3529 C C . TYR B 1 143 ? -16.516 20.812 20.594 1 92.5 143 TYR B C 1
ATOM 3531 O O . TYR B 1 143 ? -15.523 21.141 21.25 1 92.5 143 TYR B O 1
ATOM 3539 N N . THR B 1 144 ? -17.656 20.469 21.141 1 91.44 144 THR B N 1
ATOM 3540 C CA . THR B 1 144 ? -17.844 20.266 22.562 1 91.44 144 THR B CA 1
ATOM 3541 C C . THR B 1 144 ? -17.891 18.781 22.906 1 91.44 144 THR B C 1
ATOM 3543 O O . THR B 1 144 ? -18.797 18.062 22.469 1 91.44 144 THR B O 1
ATOM 3546 N N . PRO B 1 145 ? -16.844 18.344 23.594 1 86.19 145 PRO B N 1
ATOM 3547 C CA . PRO B 1 145 ? -16.781 16.906 23.906 1 86.19 145 PRO B CA 1
ATOM 3548 C C . PRO B 1 145 ? -18.016 16.422 24.656 1 86.19 145 PRO B C 1
ATOM 3550 O O . PRO B 1 145 ? -18.578 17.156 25.484 1 86.19 145 PRO B O 1
ATOM 3553 N N . ARG B 1 146 ? -18.438 15.211 24.391 1 80.75 146 ARG B N 1
ATOM 3554 C CA . ARG B 1 146 ? -19.516 14.539 25.109 1 80.75 146 ARG B CA 1
ATOM 3555 C C . ARG B 1 146 ? -19.016 13.945 26.422 1 80.75 146 ARG B C 1
ATOM 3557 O O . ARG B 1 146 ? -17.828 14.07 26.75 1 80.75 146 ARG B O 1
ATOM 3564 N N . LYS B 1 147 ? -19.781 13.367 27.094 1 77.44 147 LYS B N 1
ATOM 3565 C CA . LYS B 1 147 ? -19.484 12.898 28.438 1 77.44 147 LYS B CA 1
ATOM 3566 C C . LYS B 1 147 ? -18.547 11.695 28.406 1 77.44 147 LYS B C 1
ATOM 3568 O O . LYS B 1 147 ? -17.656 11.578 29.25 1 77.44 147 LYS B O 1
ATOM 3573 N N . GLU B 1 148 ? -18.688 10.922 27.469 1 74 148 GLU B N 1
ATOM 3574 C CA . GLU B 1 148 ? -17.891 9.695 27.422 1 74 148 GLU B CA 1
ATOM 3575 C C . GLU B 1 148 ? -16.578 9.922 26.672 1 74 148 GLU B C 1
ATOM 3577 O O . GLU B 1 148 ? -16.578 10.211 25.484 1 74 148 GLU B O 1
ATOM 3582 N N . LEU B 1 149 ? -15.531 9.883 27.453 1 78.31 149 LEU B N 1
ATOM 3583 C CA . LEU B 1 149 ? -14.211 10.07 26.859 1 78.31 149 LEU B CA 1
ATOM 3584 C C . LEU B 1 149 ? -13.336 8.844 27.094 1 78.31 149 LEU B C 1
ATOM 3586 O O . LEU B 1 149 ? -13.523 8.125 28.078 1 78.31 149 LEU B O 1
ATOM 3590 N N . CYS B 1 150 ? -12.539 8.617 26.078 1 70.69 150 CYS B N 1
ATOM 3591 C CA . CYS B 1 150 ? -11.586 7.512 26.141 1 70.69 150 CYS B CA 1
ATOM 3592 C C . CYS B 1 150 ? -10.156 8.016 26.047 1 70.69 150 CYS B C 1
ATOM 3594 O O . CYS B 1 150 ? -9.859 8.93 25.281 1 70.69 150 CYS B O 1
ATOM 3596 N N . VAL B 1 151 ? -9.305 7.508 26.953 1 72 151 VAL B N 1
ATOM 3597 C CA . VAL B 1 151 ? -7.879 7.793 26.859 1 72 151 VAL B CA 1
ATOM 3598 C C . VAL B 1 151 ? -7.113 6.504 26.562 1 72 151 VAL B C 1
ATOM 3600 O O . VAL B 1 151 ? -7.355 5.473 27.188 1 72 151 VAL B O 1
ATOM 3603 N N . ASP B 1 152 ? -6.363 6.457 25.453 1 65.62 152 ASP B N 1
ATOM 3604 C CA . ASP B 1 152 ? -5.547 5.277 25.188 1 65.62 152 ASP B CA 1
ATOM 3605 C C . ASP B 1 152 ? -4.254 5.652 24.469 1 65.62 152 ASP B C 1
ATOM 3607 O O . ASP B 1 152 ? -4.082 6.797 24.031 1 65.62 152 ASP B O 1
ATOM 3611 N N . GLU B 1 153 ? -3.428 4.605 24.562 1 65.38 153 GLU B N 1
ATOM 3612 C CA . GLU B 1 153 ? -2.113 4.746 23.938 1 65.38 153 GLU B CA 1
ATOM 3613 C C . GLU B 1 153 ? -2.15 4.355 22.469 1 65.38 153 GLU B C 1
ATOM 3615 O O . GLU B 1 153 ? -2.797 3.373 22.094 1 65.38 153 GLU B O 1
ATOM 3620 N N . SER B 1 154 ? -1.849 5.336 21.641 1 59.44 154 SER B N 1
ATOM 3621 C CA . SER B 1 154 ? -1.635 5.023 20.219 1 59.44 154 SER B CA 1
ATOM 3622 C C . SER B 1 154 ? -0.149 4.996 19.891 1 59.44 154 SER B C 1
ATOM 3624 O O . SER B 1 154 ? 0.641 5.738 20.469 1 59.44 154 SER B O 1
ATOM 3626 N N . ARG B 1 155 ? 0.238 3.887 19.172 1 56.59 155 ARG B N 1
ATOM 3627 C CA . ARG B 1 155 ? 1.637 3.793 18.766 1 56.59 155 ARG B CA 1
ATOM 3628 C C . ARG B 1 155 ? 1.812 4.176 17.297 1 56.59 155 ARG B C 1
ATOM 3630 O O . ARG B 1 155 ? 1.059 3.715 16.438 1 56.59 155 ARG B O 1
ATOM 3637 N N . VAL B 1 156 ? 2.402 5.32 17.125 1 48.59 156 VAL B N 1
ATOM 3638 C CA . VAL B 1 156 ? 2.816 5.648 15.758 1 48.59 156 VAL B CA 1
ATOM 3639 C C . VAL B 1 156 ? 4.117 4.922 15.422 1 48.59 156 VAL B C 1
ATOM 3641 O O . VAL B 1 156 ? 5.141 5.133 16.078 1 48.59 156 VAL B O 1
ATOM 3644 N N . LEU B 1 157 ? 4.027 3.795 14.555 1 45.47 157 LEU B N 1
ATOM 3645 C CA . LEU B 1 157 ? 5.199 2.992 14.219 1 45.47 157 LEU B CA 1
ATOM 3646 C C . LEU B 1 157 ? 6.309 3.865 13.641 1 45.47 157 LEU B C 1
ATOM 3648 O O . LEU B 1 157 ? 6.047 4.73 12.805 1 45.47 157 LEU B O 1
ATOM 3652 N N . TRP B 1 158 ? 7.363 4.133 14.359 1 43.66 158 TRP B N 1
ATOM 3653 C CA . TRP B 1 158 ? 8.539 4.848 13.875 1 43.66 158 TRP B CA 1
ATOM 3654 C C . TRP B 1 158 ? 9.789 3.979 13.9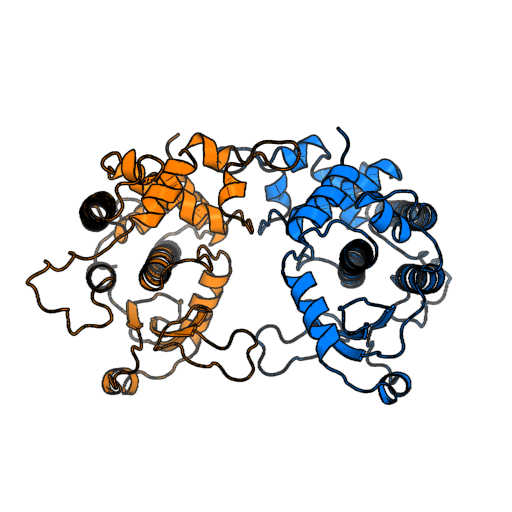84 1 43.66 158 TRP B C 1
ATOM 3656 O O . TRP B 1 158 ? 10.148 3.535 15.078 1 43.66 158 TRP B O 1
ATOM 3666 N N . ARG B 1 159 ? 10.227 3.508 12.883 1 42.25 159 ARG B N 1
ATOM 3667 C CA . ARG B 1 159 ? 11.445 2.699 12.891 1 42.25 159 ARG B CA 1
ATOM 3668 C C . ARG B 1 159 ? 12.688 3.58 12.953 1 42.25 159 ARG B C 1
ATOM 3670 O O . ARG B 1 159 ? 13.805 3.076 12.992 1 42.25 159 ARG B O 1
ATOM 3677 N N . GLY B 1 160 ? 12.578 4.863 12.938 1 43.19 160 GLY B N 1
ATOM 3678 C CA . GLY B 1 160 ? 13.805 5.637 12.922 1 43.19 160 GLY B CA 1
ATOM 3679 C C . GLY B 1 160 ? 14.43 5.793 14.297 1 43.19 160 GLY B C 1
ATOM 3680 O O . GLY B 1 160 ? 13.953 5.207 15.266 1 43.19 160 GLY B O 1
ATOM 3681 N N . ARG B 1 161 ? 15.664 6.324 14.359 1 36.47 161 ARG B N 1
ATOM 3682 C CA . ARG B 1 161 ? 16.422 6.645 15.562 1 36.47 161 ARG B CA 1
ATOM 3683 C C . ARG B 1 161 ? 15.781 7.785 16.344 1 36.47 161 ARG B C 1
ATOM 3685 O O . ARG B 1 161 ? 15.742 8.922 15.859 1 36.47 161 ARG B O 1
ATOM 3692 N N . LEU B 1 162 ? 14.797 7.48 16.984 1 39.59 162 LEU B N 1
ATOM 3693 C CA . LEU B 1 162 ? 14.273 8.484 17.906 1 39.59 162 LEU B CA 1
ATOM 3694 C C . LEU B 1 162 ? 14.539 8.086 19.344 1 39.59 162 LEU B C 1
ATOM 3696 O O . LEU B 1 162 ? 14.359 6.926 19.719 1 39.59 162 LEU B O 1
ATOM 3700 N N . ILE B 1 163 ? 15.266 8.984 20 1 35.22 163 ILE B N 1
ATOM 3701 C CA . ILE B 1 163 ? 15.648 8.758 21.375 1 35.22 163 ILE B CA 1
ATOM 3702 C C . ILE B 1 163 ? 14.453 8.211 22.156 1 35.22 163 ILE B C 1
ATOM 3704 O O . ILE B 1 163 ? 14.617 7.391 23.062 1 35.22 163 ILE B O 1
ATOM 3708 N N . PHE B 1 164 ? 13.43 8.703 21.828 1 38.03 164 PHE B N 1
ATOM 3709 C CA . PHE B 1 164 ? 12.328 8.289 22.688 1 38.03 164 PHE B CA 1
ATOM 3710 C C . PHE B 1 164 ? 11.484 7.227 22 1 38.03 164 PHE B C 1
ATOM 3712 O O . PHE B 1 164 ? 10.281 7.109 22.281 1 38.03 164 PHE B O 1
ATOM 3719 N N . ARG B 1 165 ? 12.109 6.629 21.312 1 42.59 165 ARG B N 1
ATOM 3720 C CA . ARG B 1 165 ? 11.461 5.5 20.656 1 42.59 165 ARG B CA 1
ATOM 3721 C C . ARG B 1 165 ? 11.18 4.379 21.641 1 42.59 165 ARG B C 1
ATOM 3723 O O . ARG B 1 165 ? 11.914 4.203 22.625 1 42.59 165 ARG B O 1
ATOM 3730 N N . GLN B 1 166 ? 9.953 3.984 21.766 1 47.03 166 GLN B N 1
ATOM 3731 C CA . GLN B 1 166 ? 9.602 2.926 22.703 1 47.03 166 GLN B CA 1
ATOM 3732 C C . GLN B 1 166 ? 9.695 1.552 22.047 1 47.03 166 GLN B C 1
ATOM 3734 O O . GLN B 1 166 ? 9.336 1.394 20.875 1 47.03 166 GLN B O 1
ATOM 3739 N N . PHE B 1 167 ? 10.477 0.76 22.734 1 46.47 167 PHE B N 1
ATOM 3740 C CA . PHE B 1 167 ? 10.617 -0.637 22.344 1 46.47 167 PHE B CA 1
ATOM 3741 C C . PHE B 1 167 ? 9.297 -1.379 22.5 1 46.47 167 PHE B C 1
ATOM 3743 O O . PHE B 1 167 ? 8.664 -1.313 23.562 1 46.47 167 PHE B O 1
ATOM 3750 N N . ILE B 1 168 ? 8.648 -1.64 21.484 1 44.31 168 ILE B N 1
ATOM 3751 C CA . ILE B 1 168 ? 7.449 -2.467 21.594 1 44.31 168 ILE B CA 1
ATOM 3752 C C . ILE B 1 168 ? 7.84 -3.943 21.547 1 44.31 168 ILE B C 1
ATOM 3754 O O . ILE B 1 168 ? 8.383 -4.426 20.547 1 44.31 168 ILE B O 1
ATOM 3758 N N . LYS B 1 169 ? 7.637 -4.559 22.672 1 47 169 LYS B N 1
ATOM 3759 C CA . LYS B 1 169 ? 7.938 -5.977 22.828 1 47 169 LYS B CA 1
ATOM 3760 C C . LYS B 1 169 ? 7.125 -6.82 21.844 1 47 169 LYS B C 1
ATOM 3762 O O . LYS B 1 169 ? 5.945 -6.543 21.609 1 47 169 LYS B O 1
ATOM 3767 N N . ASN B 1 170 ? 7.727 -7.773 21.219 1 43.91 170 ASN B N 1
ATOM 3768 C CA . ASN B 1 170 ? 7.121 -8.891 20.5 1 43.91 170 ASN B CA 1
ATOM 3769 C C . ASN B 1 170 ? 6.637 -8.469 19.109 1 43.91 170 ASN B C 1
ATOM 3771 O O . ASN B 1 170 ? 5.789 -9.133 18.516 1 43.91 170 ASN B O 1
ATOM 3775 N N . LYS B 1 171 ? 6.859 -7.066 19.016 1 43.75 171 LYS B N 1
ATOM 3776 C CA . LYS B 1 171 ? 6.535 -6.738 17.625 1 43.75 171 LYS B CA 1
ATOM 3777 C C . LYS B 1 171 ? 7.801 -6.551 16.797 1 43.75 171 LYS B C 1
ATOM 3779 O O . LYS B 1 171 ? 8.852 -6.172 17.328 1 43.75 171 LYS B O 1
ATOM 3784 N N . ARG B 1 172 ? 7.836 -7.07 15.703 1 41.81 172 ARG B N 1
ATOM 3785 C CA . ARG B 1 172 ? 8.961 -6.938 14.781 1 41.81 172 ARG B CA 1
ATOM 3786 C C . ARG B 1 172 ? 9.438 -5.488 14.711 1 41.81 172 ARG B C 1
ATOM 3788 O O . ARG B 1 172 ? 10.633 -5.23 14.562 1 41.81 172 ARG B O 1
ATOM 3795 N N . HIS B 1 173 ? 8.539 -4.539 14.5 1 44.56 173 HIS B N 1
ATOM 3796 C CA . HIS B 1 173 ? 8.984 -3.15 14.445 1 44.56 173 HIS B CA 1
ATOM 3797 C C . HIS B 1 173 ? 8.922 -2.498 15.82 1 44.56 173 HIS B C 1
ATOM 3799 O O . HIS B 1 173 ? 7.859 -2.053 16.25 1 44.56 173 HIS B O 1
ATOM 3805 N N . ARG B 1 174 ? 9.953 -2.572 16.578 1 45.66 174 ARG B N 1
ATOM 3806 C CA . ARG B 1 174 ? 10.117 -2.422 18.016 1 45.66 174 ARG B CA 1
ATOM 3807 C C . ARG B 1 174 ? 10.062 -0.954 18.422 1 45.66 174 ARG B C 1
ATOM 3809 O O . ARG B 1 174 ? 9.977 -0.637 19.609 1 45.66 174 ARG B O 1
ATOM 3816 N N . TYR B 1 175 ? 10.32 -0.048 17.484 1 45.78 175 TYR B N 1
ATOM 3817 C CA . TYR B 1 175 ? 10.414 1.28 18.078 1 45.78 175 TYR B CA 1
ATOM 3818 C C . TYR B 1 175 ? 9.336 2.203 17.516 1 45.78 175 TYR B C 1
ATOM 3820 O O . TYR B 1 175 ? 8.922 2.068 16.375 1 45.78 175 TYR B O 1
ATOM 3828 N N . GLY B 1 176 ? 8.586 2.773 18.344 1 60.84 176 GLY B N 1
ATOM 3829 C CA . GLY B 1 176 ? 7.605 3.748 17.891 1 60.84 176 GLY B CA 1
ATOM 3830 C C . GLY B 1 176 ? 7.43 4.91 18.859 1 60.84 176 GLY B C 1
ATOM 3831 O O . GLY B 1 176 ? 8.078 4.957 19.906 1 60.84 176 GLY B O 1
ATOM 3832 N N . LEU B 1 177 ? 6.926 6.098 18.297 1 65.19 177 LEU B N 1
ATOM 3833 C CA . LEU B 1 177 ? 6.5 7.203 19.156 1 65.19 177 LEU B CA 1
ATOM 3834 C C . LEU B 1 177 ? 5.199 6.863 19.875 1 65.19 177 LEU B C 1
ATOM 3836 O O . LEU B 1 177 ? 4.273 6.316 19.266 1 65.19 177 LEU B O 1
ATOM 3840 N N . LYS B 1 178 ? 5.336 7.008 21.109 1 65.75 178 LYS B N 1
ATOM 3841 C CA . LYS B 1 178 ? 4.133 6.781 21.906 1 65.75 178 LYS B CA 1
ATOM 3842 C C . LYS B 1 178 ? 3.287 8.047 22 1 65.75 178 LYS B C 1
ATOM 3844 O O . LYS B 1 178 ? 3.801 9.125 22.328 1 65.75 178 LYS B O 1
ATOM 3849 N N . VAL B 1 179 ? 2.074 8 21.547 1 72 179 VAL B N 1
ATOM 3850 C CA . VAL B 1 179 ? 1.142 9.125 21.594 1 72 179 VAL B CA 1
ATOM 3851 C C . VAL B 1 179 ? -0.089 8.734 22.406 1 72 179 VAL B C 1
ATOM 3853 O O . VAL B 1 179 ? -0.672 7.668 22.203 1 72 179 VAL B O 1
ATOM 3856 N N . TYR B 1 180 ? -0.405 9.547 23.422 1 73.44 180 TYR B N 1
ATOM 3857 C CA . TYR B 1 180 ? -1.654 9.398 24.172 1 73.44 180 TYR B CA 1
ATOM 3858 C C . TYR B 1 180 ? -2.756 10.25 23.547 1 73.44 180 TYR B C 1
ATOM 3860 O O . TYR B 1 180 ? -2.566 11.453 23.328 1 73.44 180 TYR B O 1
ATOM 3868 N N . MET B 1 181 ? -3.812 9.531 23.281 1 79.25 181 MET B N 1
ATOM 3869 C CA . MET B 1 181 ? -4.895 10.258 22.625 1 79.25 181 MET B CA 1
ATOM 3870 C C . MET B 1 181 ? -6.156 10.258 23.469 1 79.25 181 MET B C 1
ATOM 3872 O O . MET B 1 181 ? -6.484 9.242 24.094 1 79.25 181 MET B O 1
ATOM 3876 N N . LEU B 1 182 ? -6.766 11.406 23.594 1 81.81 182 LEU B N 1
ATOM 3877 C CA . LEU B 1 182 ? -8.102 11.57 24.156 1 81.81 182 LEU B CA 1
ATOM 3878 C C . LEU B 1 182 ? -9.156 11.547 23.047 1 81.81 182 LEU B C 1
ATOM 3880 O O . LEU B 1 182 ? -9.148 12.414 22.172 1 81.81 182 LEU B O 1
ATOM 3884 N N . THR B 1 183 ? -9.969 10.492 23.078 1 83.12 183 THR B N 1
ATOM 3885 C CA . THR B 1 183 ? -10.93 10.328 21.984 1 83.12 183 THR B CA 1
ATOM 3886 C C . THR B 1 183 ? -12.336 10.125 22.531 1 83.12 183 THR B C 1
ATOM 3888 O O . THR B 1 183 ? -12.508 9.812 23.719 1 83.12 183 THR B O 1
ATOM 3891 N N . GLU B 1 184 ? -13.297 10.398 21.75 1 83.06 184 GLU B N 1
ATOM 3892 C CA . GLU B 1 184 ? -14.648 9.906 21.984 1 83.06 184 GLU B CA 1
ATOM 3893 C C . GLU B 1 184 ? -14.812 8.477 21.469 1 83.06 184 GLU B C 1
ATOM 3895 O O . GLU B 1 184 ? -13.977 7.98 20.719 1 83.06 184 GLU B O 1
ATOM 3900 N N . PRO B 1 185 ? -15.875 7.805 21.891 1 73.44 185 PRO B N 1
ATOM 3901 C CA . PRO B 1 185 ? -16.078 6.434 21.422 1 73.44 185 PRO B CA 1
ATOM 3902 C C . PRO B 1 185 ? -16.172 6.332 19.906 1 73.44 185 PRO B C 1
ATOM 3904 O O . PRO B 1 185 ? -15.852 5.289 19.328 1 73.44 185 PRO B O 1
ATOM 3907 N N . SER B 1 186 ? -16.516 7.359 19.234 1 78.81 186 SER B N 1
ATOM 3908 C CA . SER B 1 186 ? -16.641 7.395 17.781 1 78.81 186 SER B CA 1
ATOM 3909 C C . SER B 1 186 ? -15.273 7.422 17.125 1 78.81 186 SER B C 1
ATOM 3911 O O . SER B 1 186 ? -15.164 7.234 15.906 1 78.81 186 SER B O 1
ATOM 3913 N N . GLY B 1 187 ? -14.258 7.668 17.922 1 80.69 187 GLY B N 1
ATOM 3914 C CA .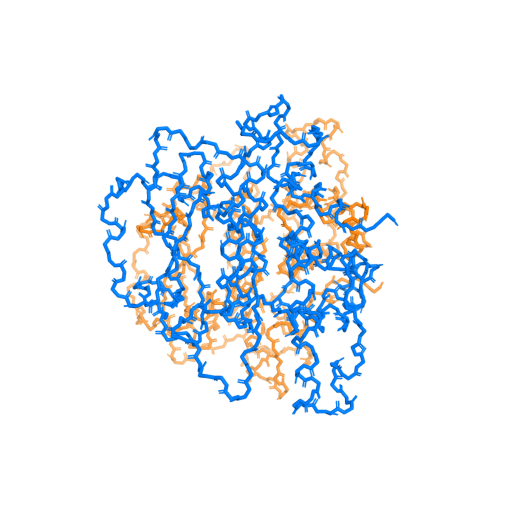 GLY B 1 187 ? -12.914 7.754 17.375 1 80.69 187 GLY B CA 1
ATOM 3915 C C . GLY B 1 187 ? -12.453 9.18 17.156 1 80.69 187 GLY B C 1
ATOM 3916 O O . GLY B 1 187 ? -11.32 9.414 16.734 1 80.69 187 GLY B O 1
ATOM 3917 N N . LEU B 1 188 ? -13.336 10.109 17.469 1 87.44 188 LEU B N 1
ATOM 3918 C CA . LEU B 1 188 ? -13 11.523 17.344 1 87.44 188 LEU B CA 1
ATOM 3919 C C . LEU B 1 188 ? -11.898 11.898 18.328 1 87.44 188 LEU B C 1
ATOM 3921 O O . LEU B 1 188 ? -12.047 11.719 19.531 1 87.44 188 LEU B O 1
ATOM 3925 N N . VAL B 1 189 ? -10.828 12.43 17.766 1 87.44 189 VAL B N 1
ATOM 3926 C CA . VAL B 1 189 ? -9.695 12.789 18.609 1 87.44 189 VAL B CA 1
ATOM 3927 C C . VAL B 1 189 ? -9.836 14.242 19.062 1 87.44 189 VAL B C 1
ATOM 3929 O O . VAL B 1 189 ? -9.953 15.148 18.234 1 87.44 189 VAL B O 1
ATOM 3932 N N . LEU B 1 190 ? -9.758 14.391 20.297 1 88.12 190 LEU B N 1
ATOM 3933 C CA . LEU B 1 190 ? -9.906 15.727 20.875 1 88.12 190 LEU B CA 1
ATOM 3934 C C . LEU B 1 190 ? -8.547 16.344 21.188 1 88.12 190 LEU B C 1
ATOM 3936 O O . LEU B 1 190 ? -8.312 17.516 20.922 1 88.12 190 LEU B O 1
ATOM 3940 N N . LYS B 1 191 ? -7.793 15.531 21.766 1 86.38 191 LYS B N 1
ATOM 3941 C CA . LYS B 1 191 ? -6.453 15.922 22.188 1 86.38 191 LYS B CA 1
ATOM 3942 C C . LYS B 1 191 ? -5.496 14.734 22.156 1 86.38 191 LYS B C 1
ATOM 3944 O O . LYS B 1 191 ? -5.926 13.586 22.234 1 86.38 191 LYS B O 1
ATOM 3949 N N . PHE B 1 192 ? -4.203 15.117 21.906 1 82.75 192 PHE B N 1
ATOM 3950 C CA . PHE B 1 192 ? -3.215 14.055 22.016 1 82.75 192 PHE B CA 1
ATOM 3951 C C . PHE B 1 192 ? -1.928 14.578 22.641 1 82.75 192 PHE B C 1
ATOM 3953 O O . PHE B 1 192 ? -1.661 15.781 22.609 1 82.75 192 PHE B O 1
ATOM 3960 N N . ILE B 1 193 ? -1.24 13.68 23.328 1 79 193 ILE B N 1
ATOM 3961 C CA . ILE B 1 193 ? 0.027 14.016 23.969 1 79 193 ILE B CA 1
ATOM 3962 C C . ILE B 1 193 ? 1.116 13.055 23.5 1 79 193 ILE B C 1
ATOM 3964 O O . ILE B 1 193 ? 0.909 11.844 23.453 1 79 193 ILE B O 1
ATOM 3968 N N . VAL B 1 194 ? 2.203 13.656 23.031 1 77.5 194 VAL B N 1
ATOM 3969 C CA . VAL B 1 194 ? 3.348 12.852 22.625 1 77.5 194 VAL B CA 1
ATOM 3970 C C . VAL B 1 194 ? 4.25 12.57 23.828 1 77.5 194 VAL B C 1
ATOM 3972 O O . VAL B 1 194 ? 4.641 13.492 24.547 1 77.5 194 VAL B O 1
ATOM 3975 N N . TYR B 1 195 ? 4.523 11.289 23.969 1 69.44 195 TYR B N 1
ATOM 3976 C CA . TYR B 1 195 ? 5.402 10.906 25.078 1 69.44 195 TYR B CA 1
ATOM 3977 C C . TYR B 1 195 ? 6.863 11.156 24.719 1 69.44 195 TYR B C 1
ATOM 3979 O O . TYR B 1 195 ? 7.375 10.602 23.75 1 69.44 195 TYR B O 1
ATOM 3987 N N . THR B 1 196 ? 7.477 12.016 25.438 1 66.81 196 THR B N 1
ATOM 3988 C CA . THR B 1 196 ? 8.867 12.344 25.141 1 66.81 196 THR B CA 1
ATOM 3989 C C . THR B 1 196 ? 9.789 11.781 26.219 1 66.81 196 THR B C 1
ATOM 3991 O O . THR B 1 196 ? 10.977 12.117 26.266 1 66.81 196 THR B O 1
ATOM 3994 N N . GLY B 1 197 ? 9.375 10.656 26.844 1 57.44 197 GLY B N 1
ATOM 3995 C CA . GLY B 1 197 ? 10.164 10.109 27.922 1 57.44 197 GLY B CA 1
ATOM 3996 C C . GLY B 1 197 ? 10.062 10.914 29.203 1 57.44 197 GLY B C 1
ATOM 3997 O O . GLY B 1 197 ? 10.336 10.398 30.297 1 57.44 197 GLY B O 1
ATOM 3998 N N . GLN B 1 198 ? 10.07 12.133 29.078 1 53.28 198 GLN B N 1
ATOM 3999 C CA . GLN B 1 198 ? 10.023 12.914 30.312 1 53.28 198 GLN B CA 1
ATOM 4000 C C . GLN B 1 198 ? 8.656 12.805 30.984 1 53.28 198 GLN B C 1
ATOM 4002 O O . GLN B 1 198 ? 7.645 12.609 30.312 1 53.28 198 GLN B O 1
ATOM 4007 N N . ALA B 1 199 ? 8.492 12.281 32.219 1 44.72 199 ALA B N 1
ATOM 4008 C CA . ALA B 1 199 ? 7.465 11.953 33.188 1 44.72 199 ALA B CA 1
ATOM 4009 C C . ALA B 1 199 ? 6.234 12.836 33 1 44.72 199 ALA B C 1
ATOM 4011 O O . ALA B 1 199 ? 6.047 13.805 33.75 1 44.72 199 ALA B O 1
ATOM 4012 N N . ASP B 1 200 ? 5.781 13.258 31.938 1 44.44 200 ASP B N 1
ATOM 4013 C CA . ASP B 1 200 ? 4.531 13.969 32.188 1 44.44 200 ASP B CA 1
ATOM 4014 C C . ASP B 1 200 ? 3.422 12.992 32.594 1 44.44 200 ASP B C 1
ATOM 4016 O O . ASP B 1 200 ? 2.643 12.547 31.734 1 44.44 200 ASP B O 1
ATOM 4020 N N . SER B 1 201 ? 3.633 12.094 33.312 1 42.84 201 SER B N 1
ATOM 4021 C CA . SER B 1 201 ? 2.895 11.031 34 1 42.84 201 SER B CA 1
ATOM 4022 C C . SER B 1 201 ? 1.513 11.516 34.438 1 42.84 201 SER B C 1
ATOM 4024 O O . SER B 1 201 ? 0.593 10.711 34.594 1 42.84 201 SER B O 1
ATOM 4026 N N . GLU B 1 202 ? 1.429 12.664 34.875 1 43.22 202 GLU B N 1
ATOM 4027 C CA . GLU B 1 202 ? 0.238 13.039 35.625 1 43.22 202 GLU B CA 1
ATOM 4028 C C . GLU B 1 202 ? -0.994 13.094 34.75 1 43.22 202 GLU B C 1
ATOM 4030 O O . GLU B 1 202 ? -2.104 12.789 35.188 1 43.22 202 GLU B O 1
ATOM 4035 N N . VAL B 1 203 ? -0.833 13.516 33.625 1 43.97 203 VAL B N 1
ATOM 4036 C CA . VAL B 1 203 ? -2.035 13.797 32.844 1 43.97 203 VAL B CA 1
ATOM 4037 C C . VAL B 1 203 ? -2.662 12.484 32.375 1 43.97 203 VAL B C 1
ATOM 4039 O O . VAL B 1 203 ? -3.875 12.406 32.156 1 43.97 203 VAL B O 1
ATOM 4042 N N . VAL B 1 204 ? -1.88 11.406 32.25 1 46.84 204 VAL B N 1
ATOM 4043 C CA . VAL B 1 204 ? -2.408 10.141 31.75 1 46.84 204 VAL B CA 1
ATOM 4044 C C . VAL B 1 204 ? -3.299 9.5 32.812 1 46.84 204 VAL B C 1
ATOM 4046 O O . VAL B 1 204 ? -4.164 8.688 32.5 1 46.84 204 VAL B O 1
ATOM 4049 N N . ALA B 1 205 ? -3.092 9.875 34.031 1 42.94 205 ALA B N 1
ATOM 4050 C CA . ALA B 1 205 ? -3.666 9.141 35.156 1 42.94 205 ALA B CA 1
ATOM 4051 C C . ALA B 1 205 ? -5.184 9.289 35.188 1 42.94 205 ALA B C 1
ATOM 4053 O O . ALA B 1 205 ? -5.883 8.438 35.75 1 42.94 205 ALA B O 1
ATOM 4054 N N . GLN B 1 206 ? -5.73 10.352 34.781 1 43.66 206 GLN B N 1
ATOM 4055 C CA . GLN B 1 206 ? -7.113 10.539 35.219 1 43.66 206 GLN B CA 1
ATOM 4056 C C . GLN B 1 206 ? -8.086 9.984 34.156 1 43.66 206 GLN B C 1
ATOM 4058 O O . GLN B 1 206 ? -9.305 10.039 34.344 1 43.66 206 GLN B O 1
ATOM 4063 N N . TYR B 1 207 ? -7.617 9.641 33.094 1 43.91 207 TYR B N 1
ATOM 4064 C CA . TYR B 1 207 ? -8.695 9.359 32.156 1 43.91 207 TYR B CA 1
ATOM 4065 C C . TYR B 1 207 ? -8.992 7.863 32.094 1 43.91 207 TYR B C 1
ATOM 4067 O O . TYR B 1 207 ? -8.094 7.039 32.312 1 43.91 207 TYR B O 1
ATOM 4075 N N . ASN B 1 208 ? -10.148 7.449 32.375 1 44.12 208 ASN B N 1
ATOM 4076 C CA . ASN B 1 208 ? -10.672 6.094 32.25 1 44.12 208 ASN B CA 1
ATOM 4077 C C . ASN B 1 208 ? -10.297 5.469 30.906 1 44.12 208 ASN B C 1
ATOM 4079 O O . ASN B 1 208 ? -10.406 6.109 29.859 1 44.12 208 ASN B O 1
ATOM 4083 N N . THR B 1 209 ? -9.492 4.484 30.891 1 45.03 209 THR B N 1
ATOM 4084 C CA . THR B 1 209 ? -8.898 3.682 29.844 1 45.03 209 THR B CA 1
ATOM 4085 C C . THR B 1 209 ? -9.977 3.064 28.953 1 45.03 209 THR B C 1
ATOM 4087 O O . THR B 1 209 ? -10.555 2.029 29.297 1 45.03 209 THR B O 1
ATOM 4090 N N . PHE B 1 210 ? -11.047 3.738 28.672 1 44.88 210 PHE B N 1
ATOM 4091 C CA . PHE B 1 210 ? -11.883 3.035 27.703 1 44.88 210 PHE B CA 1
ATOM 4092 C C . PHE B 1 210 ? -11.156 2.873 26.375 1 44.88 210 PHE B C 1
ATOM 4094 O O . PHE B 1 210 ? -10.648 3.848 25.812 1 44.88 210 PHE B O 1
ATOM 4101 N N . MET B 1 211 ? -10.719 1.674 26.047 1 50.06 211 MET B N 1
ATOM 4102 C CA . MET B 1 211 ? -9.836 1.225 24.984 1 50.06 211 MET B CA 1
ATOM 4103 C C . MET B 1 211 ? -10.516 1.354 23.625 1 50.06 211 MET B C 1
ATOM 4105 O O . MET B 1 211 ? -9.844 1.424 22.594 1 50.06 211 MET B O 1
ATOM 4109 N N . GLY B 1 212 ? -11.852 1.679 23.531 1 51.31 212 GLY B N 1
ATOM 4110 C CA . GLY B 1 212 ? -12.578 1.466 22.297 1 51.31 212 GLY B CA 1
ATOM 4111 C C . GLY B 1 212 ? -12.336 2.553 21.266 1 51.31 212 GLY B C 1
ATOM 4112 O O . GLY B 1 212 ? -12.188 2.266 20.078 1 51.31 212 GLY B O 1
ATOM 4113 N N . GLY B 1 213 ? -12.164 3.756 21.609 1 55.69 213 GLY B N 1
ATOM 4114 C CA . GLY B 1 213 ? -12.078 4.859 20.672 1 55.69 213 GLY B CA 1
ATOM 4115 C C . GLY B 1 213 ? -10.742 4.934 19.953 1 55.69 213 GLY B C 1
ATOM 4116 O O . GLY B 1 213 ? -10.68 5.223 18.766 1 55.69 213 GLY B O 1
ATOM 4117 N N . ILE B 1 214 ? -9.727 4.543 20.547 1 59.5 214 ILE B N 1
ATOM 4118 C CA . ILE B 1 214 ? -8.375 4.621 20 1 59.5 214 ILE B CA 1
ATOM 4119 C C . ILE B 1 214 ? -8.18 3.521 18.953 1 59.5 214 ILE B C 1
ATOM 4121 O O . ILE B 1 214 ? -7.535 3.742 17.922 1 59.5 214 ILE B O 1
ATOM 4125 N N . ASP B 1 215 ? -8.766 2.465 19.312 1 61.09 215 ASP B N 1
ATOM 4126 C CA . ASP B 1 215 ? -8.672 1.365 18.344 1 61.09 215 ASP B CA 1
ATOM 4127 C C . ASP B 1 215 ? -9.305 1.741 17.016 1 61.09 215 ASP B C 1
ATOM 4129 O O . ASP B 1 215 ? -8.766 1.41 15.953 1 61.09 215 ASP B O 1
ATOM 4133 N N . LEU B 1 216 ? -10.359 2.449 17.172 1 63.69 216 LEU B N 1
ATOM 4134 C CA . LEU B 1 216 ? -11.047 2.857 15.945 1 63.69 216 LEU B CA 1
ATOM 4135 C C . LEU B 1 216 ? -10.219 3.885 15.18 1 63.69 216 LEU B C 1
ATOM 4137 O O . LEU B 1 216 ? -10.094 3.797 13.953 1 63.69 216 LEU B O 1
ATOM 4141 N N . CYS B 1 217 ? -9.695 4.773 15.875 1 68.19 217 CYS B N 1
ATOM 4142 C CA . CYS B 1 217 ? -8.867 5.781 15.219 1 68.19 217 CYS B CA 1
ATOM 4143 C C . CYS B 1 217 ? -7.648 5.145 14.562 1 68.19 217 CYS B C 1
ATOM 4145 O O . CYS B 1 217 ? -7.336 5.445 13.406 1 68.19 217 CYS B O 1
ATOM 4147 N N . ASP B 1 218 ? -7.012 4.281 15.234 1 64.69 218 ASP B N 1
ATOM 4148 C CA . ASP B 1 218 ? -5.836 3.6 14.703 1 64.69 218 ASP B CA 1
ATOM 4149 C C . ASP B 1 218 ? -6.195 2.789 13.453 1 64.69 218 ASP B C 1
ATOM 4151 O O . ASP B 1 218 ? -5.418 2.738 12.5 1 64.69 218 ASP B O 1
ATOM 4155 N N . GLN B 1 219 ? -7.328 2.219 13.57 1 65.38 219 GLN B N 1
ATOM 4156 C CA . GLN B 1 219 ? -7.809 1.457 12.422 1 65.38 219 GLN B CA 1
ATOM 4157 C C . GLN B 1 219 ? -8.016 2.359 11.211 1 65.38 219 GLN B C 1
ATOM 4159 O O . GLN B 1 219 ? -7.57 2.033 10.109 1 65.38 219 GLN B O 1
ATOM 4164 N N . LEU B 1 220 ? -8.625 3.488 11.445 1 67.88 220 LEU B N 1
ATOM 4165 C CA . LEU B 1 220 ? -8.914 4.41 10.352 1 67.88 220 LEU B CA 1
ATOM 4166 C C . LEU B 1 220 ? -7.621 4.969 9.758 1 67.88 220 LEU B C 1
ATOM 4168 O O . LEU B 1 220 ? -7.512 5.125 8.539 1 67.88 220 LEU B O 1
ATOM 4172 N N . LEU B 1 221 ? -6.707 5.195 10.602 1 67.81 221 LEU B N 1
ATOM 4173 C CA . LEU B 1 221 ? -5.426 5.742 10.172 1 67.81 221 LEU B CA 1
ATOM 4174 C C . LEU B 1 221 ? -4.629 4.707 9.383 1 67.81 221 LEU B C 1
ATOM 4176 O O . LEU B 1 221 ? -3.873 5.062 8.477 1 67.81 221 LEU B O 1
ATOM 4180 N N . SER B 1 222 ? -4.855 3.465 9.695 1 65.38 222 SER B N 1
ATOM 4181 C CA . SER B 1 222 ? -4.047 2.398 9.117 1 65.38 222 SER B CA 1
ATOM 4182 C C . SER B 1 222 ? -4.48 2.082 7.688 1 65.38 222 SER B C 1
ATOM 4184 O O . SER B 1 222 ? -3.736 1.457 6.93 1 65.38 222 SER B O 1
ATOM 4186 N N . TYR B 1 223 ? -5.645 2.531 7.379 1 64.38 223 TYR B N 1
ATOM 4187 C CA . TYR B 1 223 ? -6.176 2.174 6.07 1 64.38 223 TYR B CA 1
ATOM 4188 C C . TYR B 1 223 ? -5.391 2.855 4.957 1 64.38 223 TYR B C 1
ATOM 4190 O O . TYR B 1 223 ? -5.199 2.281 3.883 1 64.38 223 TYR B O 1
ATOM 4198 N N . TYR B 1 224 ? -4.922 4.105 5.227 1 67.31 224 TYR B N 1
ATOM 4199 C CA . TYR B 1 224 ? -4.289 4.891 4.172 1 67.31 224 TYR B CA 1
ATOM 4200 C C . TYR B 1 224 ? -3.049 5.605 4.695 1 67.31 224 TYR B C 1
ATOM 4202 O O . TYR B 1 224 ? -3.01 6.84 4.742 1 67.31 224 TYR B O 1
ATOM 4210 N N . PRO B 1 225 ? -1.989 4.848 4.973 1 65.12 225 PRO B N 1
ATOM 4211 C CA . PRO B 1 225 ? -0.787 5.477 5.527 1 65.12 225 PRO B CA 1
ATOM 4212 C C . PRO B 1 225 ? -0.072 6.371 4.516 1 65.12 225 PRO B C 1
ATOM 4214 O O . PRO B 1 225 ? 0.041 6.012 3.342 1 65.12 225 PRO B O 1
ATOM 4217 N N . CYS B 1 226 ? 0.226 7.562 4.992 1 68.75 226 CYS B N 1
ATOM 4218 C CA . CYS B 1 226 ? 0.919 8.523 4.141 1 68.75 226 CYS B CA 1
ATOM 4219 C C . CYS B 1 226 ? 2.357 8.719 4.602 1 68.75 226 CYS B C 1
ATOM 4221 O O . CYS B 1 226 ? 3.131 9.422 3.953 1 68.75 226 CYS B O 1
ATOM 4223 N N . GLU B 1 227 ? 2.688 8.125 5.711 1 65.88 227 GLU B N 1
ATOM 4224 C CA . GLU B 1 227 ? 4.004 8.328 6.309 1 65.88 227 GLU B CA 1
ATOM 4225 C C . GLU B 1 227 ? 5.059 7.453 5.633 1 65.88 227 GLU B C 1
ATOM 4227 O O . GLU B 1 227 ? 4.785 6.305 5.273 1 65.88 227 GLU B O 1
ATOM 4232 N N . ARG B 1 228 ? 6.09 8.125 5.414 1 66.88 228 ARG B N 1
ATOM 4233 C CA . ARG B 1 228 ? 7.207 7.387 4.824 1 66.88 228 ARG B CA 1
ATOM 4234 C C . ARG B 1 228 ? 8.297 7.129 5.859 1 66.88 228 ARG B C 1
ATOM 4236 O O . ARG B 1 228 ? 8.453 7.898 6.809 1 66.88 228 ARG B O 1
ATOM 4243 N N . LYS B 1 229 ? 9.039 6.094 5.648 1 60 229 LYS B N 1
ATOM 4244 C CA . LYS B 1 229 ? 10.031 5.629 6.613 1 60 229 LYS B CA 1
ATOM 4245 C C . LYS B 1 229 ? 11.211 6.598 6.703 1 60 229 LYS B C 1
ATOM 4247 O O . LYS B 1 229 ? 11.797 6.77 7.77 1 60 229 LYS B O 1
ATOM 4252 N N . THR B 1 230 ? 11.516 7.27 5.75 1 56.84 230 THR B N 1
ATOM 4253 C CA . THR B 1 230 ? 12.773 8.023 5.703 1 56.84 230 THR B CA 1
ATOM 4254 C C . THR B 1 230 ? 12.555 9.461 6.16 1 56.84 230 THR B C 1
ATOM 4256 O O . THR B 1 230 ? 13.484 10.266 6.145 1 56.84 230 THR B O 1
ATOM 4259 N N . MET B 1 231 ? 11.5 9.727 6.848 1 70.44 231 MET B N 1
ATOM 4260 C CA . MET B 1 231 ? 11.211 11.102 7.227 1 70.44 231 MET B CA 1
ATOM 4261 C C . MET B 1 231 ? 11.688 11.391 8.648 1 70.44 231 MET B C 1
ATOM 4263 O O . MET B 1 231 ? 11.773 10.477 9.477 1 70.44 231 MET B O 1
ATOM 4267 N N . LYS B 1 232 ? 12.156 12.672 8.805 1 77.75 232 LYS B N 1
ATOM 4268 C CA . LYS B 1 232 ? 12.398 13.117 10.18 1 77.75 232 LYS B CA 1
ATOM 4269 C C . LYS B 1 232 ? 11.164 12.922 11.047 1 77.75 232 LYS B C 1
ATOM 4271 O O . LYS B 1 232 ? 10.031 12.977 10.555 1 77.75 232 LYS B O 1
ATOM 4276 N N . TRP B 1 233 ? 11.406 12.797 12.25 1 76.38 233 TRP B N 1
ATOM 4277 C CA . TRP B 1 233 ? 10.336 12.398 13.164 1 76.38 233 TRP B CA 1
ATOM 4278 C C . TRP B 1 233 ? 9.242 13.461 13.219 1 76.38 233 TRP B C 1
ATOM 4280 O O . TRP B 1 233 ? 8.055 13.133 13.281 1 76.38 233 TRP B O 1
ATOM 4290 N N . TYR B 1 234 ? 9.656 14.758 13.312 1 82.94 234 TYR B N 1
ATOM 4291 C CA . TYR B 1 234 ? 8.648 15.797 13.484 1 82.94 234 TYR B CA 1
ATOM 4292 C C . TYR B 1 234 ? 7.789 15.93 12.227 1 82.94 234 TYR B C 1
ATOM 4294 O O . TYR B 1 234 ? 6.617 16.312 12.312 1 82.94 234 TYR B O 1
ATOM 4302 N N . LYS B 1 235 ? 8.383 15.641 11.062 1 88.25 235 LYS B N 1
ATOM 4303 C CA . LYS B 1 235 ? 7.598 15.633 9.836 1 88.25 235 LYS B CA 1
ATOM 4304 C C . LYS B 1 235 ? 6.625 14.461 9.82 1 88.25 235 LYS B C 1
ATOM 4306 O O . LYS B 1 235 ? 5.484 14.602 9.367 1 88.25 235 LYS B O 1
ATOM 4311 N N . LYS B 1 236 ? 7.113 13.367 10.281 1 83.25 236 LYS B N 1
ATOM 4312 C CA . LYS B 1 236 ? 6.242 12.195 10.383 1 83.25 236 LYS B CA 1
ATOM 4313 C C . LYS B 1 236 ? 5.051 12.477 11.297 1 83.25 236 LYS B C 1
ATOM 4315 O O . LYS B 1 236 ? 3.914 12.125 10.969 1 83.25 236 LYS B O 1
ATOM 4320 N N . LEU B 1 237 ? 5.336 13.078 12.367 1 82.44 237 LEU B N 1
ATOM 4321 C CA . LEU B 1 237 ? 4.281 13.445 13.305 1 82.44 237 LEU B CA 1
ATOM 4322 C C . LEU B 1 237 ? 3.332 14.461 12.688 1 82.44 237 LEU B C 1
ATOM 4324 O O . LEU B 1 237 ? 2.125 14.422 12.93 1 82.44 237 LEU B O 1
ATOM 4328 N N . ALA B 1 238 ? 3.887 15.359 12.008 1 90.94 238 ALA B N 1
ATOM 4329 C CA . ALA B 1 238 ? 3.053 16.359 11.336 1 90.94 238 ALA B CA 1
ATOM 4330 C C . ALA B 1 238 ? 2.086 15.695 10.359 1 90.94 238 ALA B C 1
ATOM 4332 O O . ALA B 1 238 ? 0.897 16.016 10.336 1 90.94 238 ALA B O 1
ATOM 4333 N N . ILE B 1 239 ? 2.6 14.805 9.594 1 89.25 239 ILE B N 1
ATOM 4334 C CA . ILE B 1 239 ? 1.765 14.094 8.625 1 89.25 239 ILE B CA 1
ATOM 4335 C C . ILE B 1 239 ? 0.688 13.297 9.367 1 89.25 239 ILE B C 1
ATOM 4337 O O . ILE B 1 239 ? -0.457 13.227 8.914 1 89.25 239 ILE B O 1
ATOM 4341 N N . HIS B 1 240 ? 1.052 12.781 10.469 1 84.12 240 HIS B N 1
ATOM 4342 C CA . HIS B 1 240 ? 0.073 12.109 11.32 1 84.12 240 HIS B CA 1
ATOM 4343 C C . HIS B 1 240 ? -1.037 13.062 11.742 1 84.12 240 HIS B C 1
ATOM 4345 O O . HIS B 1 240 ? -2.217 12.703 11.719 1 84.12 240 HIS B O 1
ATOM 4351 N N . ILE B 1 241 ? -0.65 14.18 12.141 1 88 241 ILE B N 1
ATOM 4352 C CA . ILE B 1 241 ? -1.622 15.18 12.562 1 88 241 ILE B CA 1
ATOM 4353 C C . ILE B 1 241 ? -2.518 15.562 11.383 1 88 241 ILE B C 1
ATOM 4355 O O . ILE B 1 241 ? -3.732 15.703 11.539 1 88 241 ILE B O 1
ATOM 4359 N N . PHE B 1 242 ? -1.929 15.742 10.164 1 93.5 242 PHE B N 1
ATOM 4360 C CA . PHE B 1 242 ? -2.727 16 8.969 1 93.5 242 PHE B CA 1
ATOM 4361 C C . PHE B 1 242 ? -3.779 14.922 8.766 1 93.5 242 PHE B C 1
ATOM 4363 O O . PHE B 1 242 ? -4.934 15.219 8.453 1 93.5 242 PHE B O 1
ATOM 4370 N N . GLN B 1 243 ? -3.391 13.711 8.961 1 89.81 243 GLN B N 1
ATOM 4371 C CA . GLN B 1 243 ? -4.305 12.586 8.797 1 89.81 243 GLN B CA 1
ATOM 4372 C C . GLN B 1 243 ? -5.387 12.594 9.875 1 89.81 243 GLN B C 1
ATOM 4374 O O . GLN B 1 243 ? -6.539 12.242 9.609 1 89.81 243 GLN B O 1
ATOM 4379 N N . LEU B 1 244 ? -4.988 12.969 11.078 1 87.44 244 LEU B N 1
ATOM 4380 C CA . LEU B 1 244 ? -5.961 13.086 12.156 1 87.44 244 LEU B CA 1
ATOM 4381 C C . LEU B 1 244 ? -7.02 14.133 11.828 1 87.44 244 LEU B C 1
ATOM 4383 O O . LEU B 1 244 ? -8.203 13.938 12.117 1 87.44 244 LEU B O 1
ATOM 4387 N N . MET B 1 245 ? -6.539 15.172 11.289 1 93.25 245 MET B N 1
ATOM 4388 C CA . MET B 1 245 ? -7.469 16.219 10.883 1 93.25 245 MET B CA 1
ATOM 4389 C C . MET B 1 245 ? -8.469 15.703 9.859 1 93.25 245 MET B C 1
ATOM 4391 O O . MET B 1 245 ? -9.664 16 9.945 1 93.25 245 MET B O 1
ATOM 4395 N N . LEU B 1 246 ? -7.973 14.938 8.953 1 94 246 LEU B N 1
ATOM 4396 C CA . LEU B 1 246 ? -8.828 14.352 7.926 1 94 246 LEU B CA 1
ATOM 4397 C C . LEU B 1 246 ? -9.828 13.375 8.539 1 94 246 LEU B C 1
ATOM 4399 O O . LEU B 1 246 ? -11.023 13.438 8.234 1 94 246 LEU B O 1
ATOM 4403 N N . ILE B 1 247 ? -9.414 12.547 9.43 1 90.25 247 ILE B N 1
ATOM 4404 C CA . ILE B 1 247 ? -10.266 11.547 10.055 1 90.25 247 ILE B CA 1
ATOM 4405 C C . ILE B 1 247 ? -11.305 12.234 10.938 1 90.25 247 ILE B C 1
ATOM 4407 O O . ILE B 1 247 ? -12.484 11.883 10.906 1 90.25 247 ILE B O 1
ATOM 4411 N N . ASN B 1 248 ? -10.836 13.219 11.773 1 92.06 248 ASN B N 1
ATOM 4412 C CA . ASN B 1 248 ? -11.773 13.961 12.602 1 92.06 248 ASN B CA 1
ATOM 4413 C C . ASN B 1 248 ? -12.859 14.633 11.766 1 92.06 248 ASN B C 1
ATOM 4415 O O . ASN B 1 248 ? -14.031 14.617 12.133 1 92.06 248 ASN B O 1
ATOM 4419 N N . SER B 1 249 ? -12.453 15.211 10.656 1 95.94 249 SER B N 1
ATOM 4420 C CA . SER B 1 249 ? -13.438 15.852 9.781 1 95.94 249 SER B CA 1
ATOM 4421 C C . SER B 1 249 ? -14.422 14.828 9.219 1 95.94 249 SER B C 1
ATOM 4423 O O . SER B 1 249 ? -15.602 15.125 9.047 1 95.94 249 SER B O 1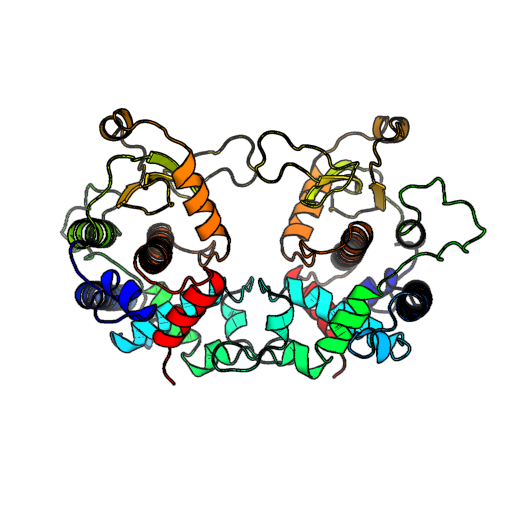
ATOM 4425 N N . PHE B 1 250 ? -13.961 13.656 8.914 1 95 250 PHE B N 1
ATOM 4426 C CA . PHE B 1 250 ? -14.805 12.562 8.453 1 95 250 PHE B CA 1
ATOM 4427 C C . PHE B 1 250 ? -15.844 12.188 9.5 1 95 250 PHE B C 1
ATOM 4429 O O . PHE B 1 250 ? -17.031 12.062 9.195 1 95 250 PHE B O 1
ATOM 4436 N N . ILE B 1 251 ? -15.328 12 10.727 1 91.12 251 ILE B N 1
ATOM 4437 C CA . ILE B 1 251 ? -16.203 11.609 11.828 1 91.12 251 ILE B CA 1
ATOM 4438 C C . ILE B 1 251 ? -17.25 12.695 12.062 1 91.12 251 ILE B C 1
ATOM 4440 O O . ILE B 1 251 ? -18.438 12.406 12.203 1 91.12 251 ILE B O 1
ATOM 4444 N N . LEU B 1 252 ? -16.844 13.938 12.047 1 94.12 252 LEU B N 1
ATOM 4445 C CA . LEU B 1 252 ? -17.75 15.055 12.242 1 94.12 252 LEU B CA 1
ATOM 4446 C C . LEU B 1 252 ? -18.766 15.133 11.117 1 94.12 252 LEU B C 1
ATOM 4448 O O . LEU B 1 252 ? -19.953 15.398 11.352 1 94.12 252 LEU B O 1
ATOM 4452 N N . TYR B 1 253 ? -18.328 14.914 9.875 1 95.62 253 TYR B N 1
ATOM 4453 C CA . TYR B 1 253 ? -19.234 14.914 8.734 1 95.62 253 TYR B CA 1
ATOM 4454 C C . TYR B 1 253 ? -20.344 13.891 8.922 1 95.62 253 TYR B C 1
ATOM 4456 O O . TYR B 1 253 ? -21.531 14.211 8.758 1 95.62 253 TYR B O 1
ATOM 4464 N N . ASN B 1 254 ? -19.984 12.695 9.25 1 93.31 254 ASN B N 1
ATOM 4465 C CA . ASN B 1 254 ? -20.953 11.617 9.375 1 93.31 254 ASN B CA 1
ATOM 4466 C C . ASN B 1 254 ? -21.844 11.805 10.602 1 93.31 254 ASN B C 1
ATOM 4468 O O . ASN B 1 254 ? -22.938 11.266 10.664 1 93.31 254 ASN B O 1
ATOM 4472 N N . MET B 1 255 ? -21.375 12.516 11.586 1 90.75 255 MET B N 1
ATOM 4473 C CA . MET B 1 255 ? -22.141 12.789 12.797 1 90.75 255 MET B CA 1
ATOM 4474 C C . MET B 1 255 ? -23.219 13.844 12.531 1 90.75 255 MET B C 1
ATOM 4476 O O . MET B 1 255 ? -24.312 13.766 13.07 1 90.75 255 MET B O 1
ATOM 4480 N N . TYR B 1 256 ? -22.891 14.797 11.703 1 92.25 256 TYR B N 1
ATOM 4481 C CA . TYR B 1 256 ? -23.75 15.969 11.641 1 92.25 256 TYR B CA 1
ATOM 4482 C C . TYR B 1 256 ? -24.406 16.094 10.266 1 92.25 256 TYR B C 1
ATOM 4484 O O . TYR B 1 256 ? -25.25 16.969 10.047 1 92.25 256 TYR B O 1
ATOM 4492 N N . SER B 1 257 ? -24 15.25 9.32 1 91.06 257 SER B N 1
ATOM 4493 C CA . SER B 1 257 ? -24.625 15.273 8 1 91.06 257 SER B CA 1
ATOM 4494 C C . SER B 1 257 ? -25.688 14.203 7.879 1 91.06 257 SER B C 1
ATOM 4496 O O . SER B 1 257 ? -25.641 13.188 8.578 1 91.06 257 SER B O 1
ATOM 4498 N N . THR B 1 258 ? -26.625 14.445 7 1 89 258 THR B N 1
ATOM 4499 C CA . THR B 1 258 ? -27.719 13.492 6.77 1 89 258 THR B CA 1
ATOM 4500 C C . THR B 1 258 ? -27.234 12.32 5.926 1 89 258 THR B C 1
ATOM 4502 O O . THR B 1 258 ? -27.609 11.172 6.184 1 89 258 THR B O 1
ATOM 4505 N N . ARG B 1 259 ? -26.5 12.641 5.023 1 90.81 259 ARG B N 1
ATOM 4506 C CA . ARG B 1 259 ? -25.969 11.586 4.164 1 90.81 259 ARG B CA 1
ATOM 4507 C C . ARG B 1 259 ? -24.625 11.07 4.688 1 90.81 259 ARG B C 1
ATOM 4509 O O . ARG B 1 259 ? -23.703 11.844 4.891 1 90.81 259 ARG B O 1
ATOM 4516 N N . LYS B 1 260 ? -24.609 9.781 4.926 1 92.88 260 LYS B N 1
ATOM 4517 C CA . LYS B 1 260 ? -23.359 9.172 5.387 1 92.88 260 LYS B CA 1
ATOM 4518 C C . LYS B 1 260 ? -22.469 8.789 4.215 1 92.88 260 LYS B C 1
ATOM 4520 O O . LYS B 1 260 ? -22.953 8.523 3.113 1 92.88 260 LYS B O 1
ATOM 4525 N N . ILE B 1 261 ? -21.234 8.891 4.438 1 93.94 261 ILE B N 1
ATOM 4526 C CA . ILE B 1 261 ? -20.25 8.578 3.412 1 93.94 261 ILE B CA 1
ATOM 4527 C C . ILE B 1 261 ? -19.172 7.66 3.988 1 93.94 261 ILE B C 1
ATOM 4529 O O . ILE B 1 261 ? -18.922 7.668 5.195 1 93.94 261 ILE B O 1
ATOM 4533 N N . SER B 1 262 ? -18.625 6.816 3.17 1 92.31 262 SER B N 1
ATOM 4534 C CA . SER B 1 262 ? -17.5 5.984 3.609 1 92.31 262 SER B CA 1
ATOM 4535 C C . SER B 1 262 ? -16.219 6.805 3.736 1 92.31 262 SER B C 1
ATOM 4537 O O . SER B 1 262 ? -16.078 7.848 3.094 1 92.31 262 SER B O 1
ATOM 4539 N N . LEU B 1 263 ? -15.297 6.336 4.562 1 90.94 263 LEU B N 1
ATOM 4540 C CA . LEU B 1 263 ? -14.016 7.016 4.727 1 90.94 263 LEU B CA 1
ATOM 4541 C C . LEU B 1 263 ? -13.289 7.129 3.389 1 90.94 263 LEU B C 1
ATOM 4543 O O . LEU B 1 263 ? -12.703 8.172 3.086 1 90.94 263 LEU B O 1
ATOM 4547 N N . TYR B 1 264 ? -13.359 6.09 2.639 1 91 264 TYR B N 1
ATOM 4548 C CA . TYR B 1 264 ? -12.711 6.078 1.334 1 91 264 TYR B CA 1
ATOM 4549 C C . TYR B 1 264 ? -13.234 7.203 0.451 1 91 264 TYR B C 1
ATOM 4551 O O . TYR B 1 264 ? -12.453 7.988 -0.093 1 91 264 TYR B O 1
ATOM 4559 N N . ASP B 1 265 ? -14.492 7.293 0.295 1 93.25 265 ASP B N 1
ATOM 4560 C CA . ASP B 1 265 ? -15.102 8.297 -0.563 1 93.25 265 ASP B CA 1
ATOM 4561 C C . ASP B 1 265 ? -14.898 9.703 0.006 1 93.25 265 ASP B C 1
ATOM 4563 O O . ASP B 1 265 ? -14.695 10.656 -0.744 1 93.25 265 ASP B O 1
ATOM 4567 N N . PHE B 1 266 ? -15 9.836 1.349 1 95 266 PHE B N 1
ATOM 4568 C CA . PHE B 1 266 ? -14.75 11.117 1.995 1 95 266 PHE B CA 1
ATOM 4569 C C . PHE B 1 266 ? -13.344 11.609 1.679 1 95 266 PHE B C 1
ATOM 4571 O O . PHE B 1 266 ? -13.164 12.766 1.292 1 95 266 PHE B O 1
ATOM 4578 N N . ARG B 1 267 ? -12.375 10.703 1.829 1 95.06 267 ARG B N 1
ATOM 4579 C CA . ARG B 1 267 ? -10.977 11.039 1.555 1 95.06 267 ARG B CA 1
ATOM 4580 C C . ARG B 1 267 ? -10.797 11.5 0.113 1 95.06 267 ARG B C 1
ATOM 4582 O O . ARG B 1 267 ? -10.109 12.492 -0.145 1 95.06 267 ARG B O 1
ATOM 4589 N N . LEU B 1 268 ? -11.414 10.805 -0.792 1 95.19 268 LEU B N 1
ATOM 4590 C CA . LEU B 1 268 ? -11.289 11.156 -2.203 1 95.19 268 LEU B CA 1
ATOM 4591 C C . LEU B 1 268 ? -11.883 12.539 -2.475 1 95.19 268 LEU B C 1
ATOM 4593 O O . LEU B 1 268 ? -11.344 13.305 -3.281 1 95.19 268 LEU B O 1
ATOM 4597 N N . GLU B 1 269 ? -12.953 12.82 -1.829 1 96.31 269 GLU B N 1
ATOM 4598 C CA . GLU B 1 269 ? -13.562 14.141 -1.996 1 96.31 269 GLU B CA 1
ATOM 4599 C C . GLU B 1 269 ? -12.641 15.242 -1.479 1 96.31 269 GLU B C 1
ATOM 4601 O O . GLU B 1 269 ? -12.531 16.297 -2.094 1 96.31 269 GLU B O 1
ATOM 4606 N N . ILE B 1 270 ? -12.016 14.984 -0.343 1 96.75 270 ILE B N 1
ATOM 4607 C CA . ILE B 1 270 ? -11.094 15.969 0.22 1 96.75 270 ILE B CA 1
ATOM 4608 C C . ILE B 1 270 ? -9.906 16.156 -0.718 1 96.75 270 ILE B C 1
ATOM 4610 O O . ILE B 1 270 ? -9.523 17.281 -1.024 1 96.75 270 ILE B O 1
ATOM 4614 N N . ILE B 1 271 ? -9.312 15.039 -1.168 1 97 271 ILE B N 1
ATOM 4615 C CA . ILE B 1 271 ? -8.172 15.102 -2.076 1 97 271 ILE B CA 1
ATOM 4616 C C . ILE B 1 271 ? -8.555 15.867 -3.34 1 97 271 ILE B C 1
ATOM 4618 O O . ILE B 1 271 ? -7.812 16.75 -3.789 1 97 271 ILE B O 1
ATOM 4622 N N . ASP B 1 272 ? -9.711 15.562 -3.842 1 96.88 272 ASP B N 1
ATOM 4623 C CA . ASP B 1 272 ? -10.203 16.219 -5.047 1 96.88 272 ASP B CA 1
ATOM 4624 C C . ASP B 1 272 ? -10.344 17.734 -4.836 1 96.88 272 ASP B C 1
ATOM 4626 O O . ASP B 1 272 ? -10.062 18.516 -5.738 1 96.88 272 ASP B O 1
ATOM 4630 N N . SER B 1 273 ? -10.742 18.141 -3.693 1 96.5 273 SER B N 1
ATOM 4631 C CA . SER B 1 273 ? -10.953 19.547 -3.391 1 96.5 273 SER B CA 1
ATOM 4632 C C . SER B 1 273 ? -9.633 20.281 -3.244 1 96.5 273 SER B C 1
ATOM 4634 O O . SER B 1 273 ? -9.562 21.5 -3.447 1 96.5 273 SER B O 1
ATOM 4636 N N . LEU B 1 274 ? -8.578 19.609 -2.84 1 97.12 274 LEU B N 1
ATOM 4637 C CA . LEU B 1 274 ? -7.273 20.219 -2.615 1 97.12 274 LEU B CA 1
ATOM 4638 C C . LEU B 1 274 ? -6.508 20.359 -3.926 1 97.12 274 LEU B C 1
ATOM 4640 O O . LEU B 1 274 ? -5.551 21.141 -4.008 1 97.12 274 LEU B O 1
ATOM 4644 N N . LEU B 1 275 ? -6.887 19.578 -4.891 1 96.06 275 LEU B N 1
ATOM 4645 C CA . LEU B 1 275 ? -6.203 19.594 -6.176 1 96.06 275 LEU B CA 1
ATOM 4646 C C . LEU B 1 275 ? -6.961 20.453 -7.188 1 96.06 275 LEU B C 1
ATOM 4648 O O . LEU B 1 275 ? -8.195 20.438 -7.211 1 96.06 275 LEU B O 1
ATOM 4652 N N . PRO B 1 276 ? -6.219 21.172 -7.996 1 90.56 276 PRO B N 1
ATOM 4653 C CA . PRO B 1 276 ? -6.883 22.047 -8.969 1 90.56 276 PRO B CA 1
ATOM 4654 C C . PRO B 1 276 ? -7.559 21.266 -10.094 1 90.56 276 PRO B C 1
ATOM 4656 O O . PRO B 1 276 ? -7.195 20.125 -10.367 1 90.56 276 PRO B O 1
ATOM 4659 N N . ASP B 1 277 ? -8.57 21.828 -10.82 1 82.31 277 ASP B N 1
ATOM 4660 C CA . ASP B 1 277 ? -9.312 21.203 -11.914 1 82.31 277 ASP B CA 1
ATOM 4661 C C . ASP B 1 277 ? -8.5 21.25 -13.211 1 82.31 277 ASP B C 1
ATOM 4663 O O . ASP B 1 277 ? -7.695 22.156 -13.422 1 82.31 277 ASP B O 1
#

Organism: Ladona fulva (NCBI:txid123851)